Protein AF-A0A8A3PPZ3-F1 (afdb_monomer)

Solvent-accessible surface area (backbone atoms only — not comparable to full-atom values): 21846 Å² total; per-residue (Å²): 132,84,77,82,84,83,60,75,74,58,57,59,60,55,52,74,75,40,90,47,69,64,50,44,48,53,62,46,43,77,77,31,63,59,46,78,49,78,49,79,43,80,44,81,47,93,77,85,54,81,70,46,56,38,30,32,35,35,40,30,37,42,78,50,96,49,95,82,34,56,46,79,61,49,65,36,63,64,36,92,42,63,66,58,16,43,53,52,32,46,51,54,33,52,52,47,54,55,51,56,60,60,47,63,78,58,80,68,86,82,84,84,81,84,83,89,75,84,81,70,86,76,78,72,76,77,71,73,74,76,95,50,54,50,54,47,28,23,41,37,12,39,31,61,37,51,37,85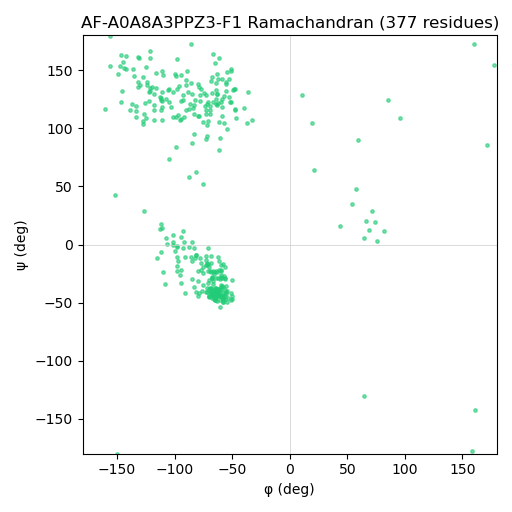,48,66,44,65,37,88,90,74,72,48,73,41,60,56,34,32,61,33,28,39,8,38,17,38,37,42,34,49,84,62,22,40,60,49,26,41,75,34,83,81,47,65,56,51,43,50,64,40,27,36,36,23,51,80,43,73,80,66,74,63,88,50,71,92,71,55,70,70,85,34,60,60,83,75,63,70,73,43,76,39,49,68,91,50,47,35,61,53,47,39,54,48,52,66,56,49,49,77,67,22,55,72,40,37,31,20,64,58,40,68,58,48,50,52,24,31,55,73,59,72,38,58,61,59,59,88,39,57,88,74,42,46,36,49,30,61,74,61,47,42,91,89,69,75,54,73,56,55,71,68,60,53,49,34,73,79,39,71,90,53,86,72,40,71,96,19,24,28,35,46,2,39,54,44,41,34,58,45,36,64,45,45,72,83,35,48,36,75,35,97,84,69,70,32,29,36,78,36,76,82,73,47,73,68,72,83,60,49,76,64,56,52,48,51,53,54,51,51,53,51,52,54,54,50,54,61,57,62,74,74,114

Structure (mmCIF, N/CA/C/O backbone):
data_AF-A0A8A3PPZ3-F1
#
_entry.id   AF-A0A8A3PPZ3-F1
#
loop_
_atom_site.group_PDB
_atom_site.id
_atom_site.type_symbol
_atom_site.label_atom_id
_atom_site.label_alt_id
_atom_site.label_comp_id
_atom_site.label_asym_id
_atom_site.label_entity_id
_atom_site.label_seq_id
_atom_site.pdbx_PDB_ins_code
_atom_site.Cartn_x
_atom_site.Cartn_y
_atom_site.Cartn_z
_atom_site.occupancy
_atom_site.B_iso_or_equiv
_atom_site.auth_seq_id
_atom_site.auth_comp_id
_atom_site.auth_asym_id
_atom_site.auth_atom_id
_atom_site.pdbx_PDB_model_num
ATOM 1 N N . MET A 1 1 ? 51.391 32.358 19.634 1.00 36.38 1 MET A N 1
ATOM 2 C CA . MET A 1 1 ? 51.333 30.917 19.959 1.00 36.38 1 MET A CA 1
ATOM 3 C C . MET A 1 1 ? 50.470 30.239 18.911 1.00 36.38 1 MET A C 1
ATOM 5 O O . MET A 1 1 ? 49.284 30.534 18.834 1.00 36.38 1 MET A O 1
ATOM 9 N N . SER A 1 2 ? 51.077 29.433 18.045 1.00 31.77 2 SER A N 1
ATOM 10 C CA . SER A 1 2 ? 50.382 28.631 17.035 1.00 31.77 2 SER A CA 1
ATOM 11 C C . SER A 1 2 ? 49.498 27.598 17.729 1.00 31.77 2 SER A C 1
ATOM 13 O O . SER A 1 2 ? 49.994 26.800 18.525 1.00 31.77 2 SER A O 1
ATOM 15 N N . ARG A 1 3 ? 48.187 27.637 17.466 1.00 29.31 3 ARG A N 1
ATOM 16 C CA . ARG A 1 3 ? 47.266 26.591 17.925 1.00 29.31 3 ARG A CA 1
ATOM 17 C C . ARG A 1 3 ? 47.664 25.278 17.235 1.00 29.31 3 ARG A C 1
ATOM 19 O O . ARG A 1 3 ? 47.917 25.315 16.030 1.00 29.31 3 ARG A O 1
ATOM 26 N N . PRO A 1 4 ? 47.778 24.155 17.960 1.00 33.66 4 PRO A N 1
ATOM 27 C CA . PRO A 1 4 ? 48.157 22.893 17.344 1.00 33.66 4 PRO A CA 1
ATOM 28 C C . PRO A 1 4 ? 47.082 22.481 16.331 1.00 33.66 4 PRO A C 1
ATOM 30 O O . PRO A 1 4 ? 45.892 22.479 16.645 1.00 33.66 4 PRO A O 1
ATOM 33 N N . ILE A 1 5 ? 47.514 22.155 15.113 1.00 35.62 5 ILE A N 1
ATOM 34 C CA . ILE A 1 5 ? 46.681 21.487 14.111 1.00 35.62 5 ILE A CA 1
ATOM 35 C C . ILE A 1 5 ? 46.539 20.041 14.585 1.00 35.62 5 ILE A C 1
ATOM 37 O O . ILE A 1 5 ? 47.535 19.329 14.725 1.00 35.62 5 ILE A O 1
ATOM 41 N N . PHE A 1 6 ? 45.315 19.634 14.912 1.00 47.00 6 PHE A N 1
ATOM 42 C CA . PHE A 1 6 ? 45.048 18.301 15.438 1.00 47.00 6 PHE A CA 1
ATOM 43 C C . PHE A 1 6 ? 45.065 17.249 14.333 1.00 47.00 6 PHE A C 1
ATOM 45 O O . PHE A 1 6 ? 44.423 17.406 13.299 1.00 47.00 6 PHE A O 1
ATOM 52 N N . THR A 1 7 ? 45.755 16.140 14.598 1.00 45.06 7 THR A N 1
ATOM 53 C CA . THR A 1 7 ? 45.631 14.893 13.842 1.00 45.06 7 THR A CA 1
ATOM 54 C C . THR A 1 7 ? 44.727 13.918 14.595 1.00 45.06 7 THR A C 1
ATOM 56 O O . THR A 1 7 ? 44.681 13.879 15.829 1.00 45.06 7 THR A O 1
ATOM 59 N N . PHE A 1 8 ? 43.986 13.116 13.834 1.00 49.03 8 PHE A N 1
ATOM 60 C CA . PHE A 1 8 ? 42.872 12.294 14.305 1.00 49.03 8 PHE A CA 1
ATOM 61 C C . PHE A 1 8 ? 43.239 11.250 15.386 1.00 49.03 8 PHE A C 1
ATOM 63 O O . PHE A 1 8 ? 42.417 10.871 16.225 1.00 49.03 8 PHE A O 1
ATOM 70 N N . ALA A 1 9 ? 44.514 10.858 15.452 1.00 47.16 9 ALA A N 1
ATOM 71 C CA . ALA A 1 9 ? 45.044 9.951 16.470 1.00 47.16 9 ALA A CA 1
ATOM 72 C C . ALA A 1 9 ? 44.876 10.475 17.915 1.00 47.16 9 ALA A C 1
ATOM 74 O O . ALA A 1 9 ? 44.738 9.680 18.848 1.00 47.16 9 ALA A O 1
ATOM 75 N N . GLY A 1 10 ? 44.842 11.799 18.115 1.00 49.38 10 GLY A N 1
ATOM 76 C CA . GLY A 1 10 ? 44.694 12.408 19.442 1.00 49.38 10 GLY A CA 1
ATOM 77 C C . GLY A 1 10 ? 43.294 12.251 20.047 1.00 49.38 10 GLY A C 1
ATOM 78 O O . GLY A 1 10 ? 43.164 11.996 21.244 1.00 49.38 10 GLY A O 1
ATOM 79 N N . LEU A 1 11 ? 42.246 12.336 19.220 1.00 52.03 11 LEU A N 1
ATOM 80 C CA . LEU A 1 11 ? 40.847 12.302 19.668 1.00 52.03 11 LEU A CA 1
ATOM 81 C C . LEU A 1 11 ? 40.425 10.889 20.107 1.00 52.03 11 LEU A C 1
ATOM 83 O O . LEU A 1 11 ? 39.784 10.704 21.141 1.00 52.03 11 LEU A O 1
ATOM 87 N N . SER A 1 12 ? 40.864 9.877 19.352 1.00 50.75 12 SER A N 1
ATOM 88 C CA . SER A 1 12 ? 40.599 8.464 19.647 1.00 50.75 12 SER A CA 1
ATOM 89 C C . SER A 1 12 ? 41.204 8.026 20.988 1.00 50.75 12 SER A C 1
ATOM 91 O O . SER A 1 12 ? 40.567 7.301 21.754 1.00 50.75 12 SER A O 1
ATOM 93 N N . ASN A 1 13 ? 42.405 8.509 21.325 1.00 54.03 13 ASN A N 1
ATOM 94 C CA . ASN A 1 13 ? 43.019 8.246 22.630 1.00 54.03 13 ASN A CA 1
ATOM 95 C C . ASN A 1 13 ? 42.316 8.977 23.783 1.00 54.03 13 ASN A C 1
ATOM 97 O O . ASN A 1 13 ? 42.277 8.444 24.889 1.00 54.03 13 ASN A O 1
ATOM 101 N N . CYS A 1 14 ? 41.722 10.147 23.531 1.00 54.47 14 CYS A N 1
ATOM 102 C CA . CYS A 1 14 ? 40.946 10.878 24.532 1.00 54.47 14 CYS A CA 1
ATOM 103 C C . CYS A 1 14 ? 39.670 10.102 24.919 1.00 54.47 14 CYS A C 1
ATOM 105 O O . CYS A 1 14 ? 39.407 9.874 26.098 1.00 54.47 14 CYS A O 1
ATOM 107 N N . PHE A 1 15 ? 38.938 9.569 23.932 1.00 56.09 15 PHE A N 1
ATOM 108 C CA . PHE A 1 15 ? 37.686 8.833 24.167 1.00 56.09 15 PHE A CA 1
ATOM 109 C C . PHE A 1 15 ? 37.844 7.461 24.820 1.00 56.09 15 PHE A C 1
ATOM 111 O O . PHE A 1 15 ? 36.895 6.988 25.447 1.00 56.09 15 PHE A O 1
ATOM 118 N N . LYS A 1 16 ? 39.017 6.827 24.707 1.00 58.25 16 LYS A N 1
ATOM 119 C CA . LYS A 1 16 ? 39.303 5.541 25.368 1.00 58.25 16 LYS A CA 1
ATOM 120 C C . LYS A 1 16 ? 39.292 5.637 26.896 1.00 58.25 16 LYS A C 1
ATOM 122 O O . LYS A 1 16 ? 39.061 4.627 27.552 1.00 58.25 16 LYS A O 1
ATOM 127 N N . ASN A 1 17 ? 39.507 6.832 27.449 1.00 54.62 17 ASN A N 1
ATOM 128 C CA . ASN A 1 17 ? 39.596 7.054 28.894 1.00 54.62 17 ASN A CA 1
ATOM 129 C C . ASN A 1 17 ? 38.298 7.603 29.518 1.00 54.62 17 ASN A C 1
ATOM 131 O O . ASN A 1 17 ? 38.209 7.714 30.739 1.00 54.62 17 ASN A O 1
ATOM 135 N N . CYS A 1 18 ? 37.284 7.923 28.708 1.00 63.56 18 CYS A N 1
ATOM 136 C CA . CYS A 1 18 ? 36.006 8.472 29.165 1.00 63.56 18 CYS A CA 1
ATOM 137 C C . CYS A 1 18 ? 35.006 7.355 29.503 1.00 63.56 18 CYS A C 1
ATOM 139 O O . CYS A 1 18 ? 34.780 6.455 28.687 1.00 63.56 18 CYS A O 1
ATOM 141 N N . LYS A 1 19 ? 34.363 7.425 30.675 1.00 56.97 19 LYS A N 1
ATOM 142 C CA . LYS A 1 19 ? 33.460 6.370 31.171 1.00 56.97 19 LYS A CA 1
ATOM 143 C C . LYS A 1 19 ? 31.994 6.641 30.841 1.00 56.97 19 LYS A C 1
ATOM 145 O O . LYS A 1 19 ? 31.231 5.691 30.692 1.00 56.97 19 LYS A O 1
ATOM 150 N N . THR A 1 20 ? 31.609 7.905 30.678 1.00 53.09 20 THR A N 1
ATOM 151 C CA . THR A 1 20 ? 30.236 8.316 30.346 1.00 53.09 20 THR A CA 1
ATOM 152 C C . THR A 1 20 ? 30.168 9.114 29.038 1.00 53.09 20 THR A C 1
ATOM 154 O O . THR A 1 20 ? 31.186 9.540 28.490 1.00 53.09 20 THR A O 1
ATOM 157 N N . ALA A 1 21 ? 28.959 9.306 28.499 1.00 51.34 21 ALA A N 1
ATOM 158 C CA . ALA A 1 21 ? 28.742 10.176 27.339 1.00 51.34 21 ALA A CA 1
ATOM 159 C C . ALA A 1 21 ? 29.020 11.655 27.669 1.00 51.34 21 ALA A C 1
ATOM 161 O O . ALA A 1 21 ? 29.519 12.378 26.812 1.00 51.34 21 ALA A O 1
ATOM 162 N N . SER A 1 22 ? 28.777 12.074 28.915 1.00 52.28 22 SER A N 1
ATOM 163 C CA . SER A 1 22 ? 29.073 13.428 29.393 1.00 52.28 22 SER A CA 1
ATOM 164 C C . SER A 1 22 ? 30.584 13.684 29.468 1.00 52.28 22 SER A C 1
ATOM 166 O O . SER A 1 22 ? 31.048 14.709 28.976 1.00 52.28 22 SER A O 1
ATOM 168 N N . ASP A 1 23 ? 31.373 12.707 29.940 1.00 58.41 23 ASP A N 1
ATOM 169 C CA . ASP A 1 23 ? 32.846 12.792 29.973 1.00 58.41 23 ASP A CA 1
ATOM 170 C C . ASP A 1 23 ? 33.434 12.989 28.566 1.00 58.41 23 ASP A C 1
ATOM 172 O O . ASP A 1 23 ? 34.422 13.695 28.374 1.00 58.41 23 ASP A O 1
ATOM 176 N N . LYS A 1 24 ? 32.826 12.345 27.561 1.00 60.25 24 LYS A N 1
ATOM 177 C CA . LYS A 1 24 ? 33.245 12.450 26.156 1.00 60.25 24 LYS A CA 1
ATOM 178 C C . LYS A 1 24 ? 32.925 13.824 25.576 1.00 60.25 24 LYS A C 1
ATOM 180 O O . LYS A 1 24 ? 33.683 14.314 24.749 1.00 60.25 24 LYS A O 1
ATOM 185 N N . VAL A 1 25 ? 31.837 14.453 26.014 1.00 55.41 25 VAL A N 1
ATOM 186 C CA . VAL A 1 25 ? 31.418 15.791 25.571 1.00 55.41 25 VAL A CA 1
ATOM 187 C C . VAL A 1 25 ? 32.263 16.873 26.228 1.00 55.41 25 VAL A C 1
ATOM 189 O O . VAL A 1 25 ? 32.687 17.793 25.537 1.00 55.41 25 VAL A O 1
ATOM 192 N N . GLU A 1 26 ? 32.599 16.737 27.511 1.00 58.47 26 GLU A N 1
ATOM 193 C CA . GLU A 1 26 ? 33.572 17.616 28.174 1.00 58.47 26 GLU A CA 1
ATOM 194 C C . GLU A 1 26 ? 34.969 17.478 27.555 1.00 58.47 26 GLU A C 1
ATOM 196 O O . GLU A 1 26 ? 35.639 18.480 27.302 1.00 58.47 26 GLU A O 1
ATOM 201 N N . ALA A 1 27 ? 35.375 16.254 27.200 1.00 58.31 27 ALA A N 1
ATOM 202 C CA . ALA A 1 27 ? 36.603 16.004 26.452 1.00 58.31 27 ALA A CA 1
ATOM 203 C C . ALA A 1 27 ? 36.570 16.561 25.017 1.00 58.31 27 ALA A C 1
ATOM 205 O O . ALA A 1 27 ? 37.626 16.821 24.465 1.00 58.31 27 ALA A O 1
ATOM 206 N N . ILE A 1 28 ? 35.402 16.784 24.405 1.00 55.38 28 ILE A N 1
ATOM 207 C CA . ILE A 1 28 ? 35.270 17.506 23.122 1.00 55.38 28 ILE A CA 1
ATOM 208 C C . ILE A 1 28 ? 35.292 19.027 23.360 1.00 55.38 28 ILE A C 1
ATOM 210 O O . ILE A 1 28 ? 35.954 19.764 22.625 1.00 55.38 28 ILE A O 1
ATOM 214 N N . ALA A 1 29 ? 34.626 19.500 24.417 1.00 52.38 29 ALA A N 1
ATOM 215 C CA . ALA A 1 29 ? 34.530 20.911 24.796 1.00 52.38 29 ALA A CA 1
ATOM 216 C C . ALA A 1 29 ? 35.866 21.516 25.276 1.00 52.38 29 ALA A C 1
ATOM 218 O O . ALA A 1 29 ? 36.069 22.724 25.175 1.00 52.38 29 ALA A O 1
ATOM 219 N N . LEU A 1 30 ? 36.804 20.693 25.755 1.00 49.31 30 LEU A N 1
ATOM 220 C CA . LEU A 1 30 ? 38.171 21.107 26.099 1.00 49.31 30 LEU A CA 1
ATOM 221 C C . LEU A 1 30 ? 39.047 21.434 24.871 1.00 49.31 30 LEU A C 1
ATOM 223 O O . LEU A 1 30 ? 40.072 22.097 25.022 1.00 49.31 30 LEU A O 1
ATOM 227 N N . TYR A 1 31 ? 38.653 21.007 23.664 1.00 51.69 31 TYR A N 1
ATOM 228 C CA . TYR A 1 31 ? 39.455 21.146 22.436 1.00 51.69 31 TYR A CA 1
ATOM 229 C C . TYR A 1 31 ? 38.888 22.155 21.428 1.00 51.69 31 TYR A C 1
ATOM 231 O O . TYR A 1 31 ? 39.643 22.718 20.635 1.00 51.69 31 TYR A O 1
ATOM 239 N N . GLY A 1 32 ? 37.585 22.432 21.482 1.00 51.03 32 GLY A N 1
ATOM 240 C CA . GLY A 1 32 ? 36.922 23.480 20.710 1.00 51.03 32 GLY A CA 1
ATOM 241 C C . GLY A 1 32 ? 35.839 24.144 21.550 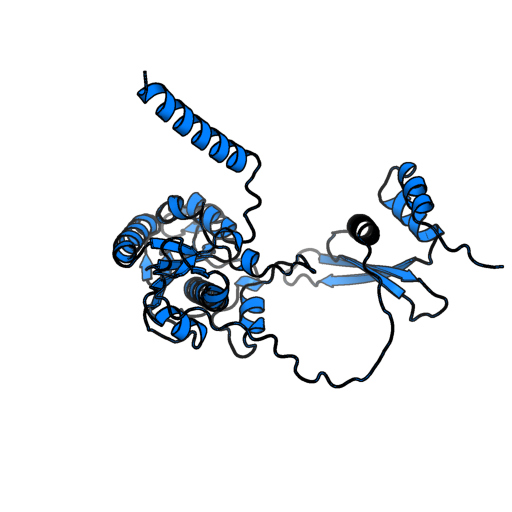1.00 51.03 32 GLY A C 1
ATOM 242 O O . GLY A 1 32 ? 35.273 23.523 22.446 1.00 51.03 32 GLY A O 1
ATOM 243 N N . LYS A 1 33 ? 35.556 25.425 21.296 1.00 49.88 33 LYS A N 1
ATOM 244 C CA . LYS A 1 33 ? 34.569 26.177 22.079 1.00 49.88 33 LYS A CA 1
ATOM 245 C C . LYS A 1 33 ? 33.167 25.688 21.692 1.00 49.88 33 LYS A C 1
ATOM 247 O O . LYS A 1 33 ? 32.582 26.161 20.722 1.00 49.88 33 LYS A O 1
ATOM 252 N N . LEU A 1 34 ? 32.671 24.679 22.403 1.00 52.75 34 LEU A N 1
ATOM 253 C CA . LEU A 1 34 ? 31.342 24.118 22.182 1.00 52.75 34 LEU A CA 1
ATOM 254 C C . LEU A 1 34 ? 30.296 25.136 22.649 1.00 52.75 34 LEU A C 1
ATOM 256 O O . LEU A 1 34 ? 30.312 25.560 23.807 1.00 52.75 34 LEU A O 1
ATOM 260 N N . ARG A 1 35 ? 29.389 25.541 21.759 1.00 56.38 35 ARG A N 1
ATOM 261 C CA . ARG A 1 35 ? 28.247 26.388 22.118 1.00 56.38 35 ARG A CA 1
ATOM 262 C C . ARG A 1 35 ? 27.001 25.522 22.242 1.00 56.38 35 ARG A C 1
ATOM 264 O O . ARG A 1 35 ? 26.705 24.722 21.356 1.00 56.38 35 ARG A O 1
ATOM 271 N N . LYS A 1 36 ? 26.283 25.701 23.350 1.00 55.69 36 LYS A N 1
ATOM 272 C CA . LYS A 1 36 ? 25.001 25.056 23.640 1.00 55.69 36 LYS A CA 1
ATOM 273 C C . LYS A 1 36 ? 23.900 26.105 23.515 1.00 55.69 36 LYS A C 1
ATOM 275 O O . LYS A 1 36 ? 23.980 27.142 24.171 1.00 55.69 36 LYS A O 1
ATOM 280 N N . SER A 1 37 ? 22.895 25.831 22.692 1.00 62.03 37 SER A N 1
ATOM 281 C CA . SER A 1 37 ? 21.637 26.583 22.682 1.00 62.03 37 SER A CA 1
ATOM 282 C C . SER A 1 37 ? 20.557 25.731 23.341 1.00 62.03 37 SER A C 1
ATOM 284 O O . SER A 1 37 ? 20.476 24.532 23.059 1.00 62.03 37 SER A O 1
ATOM 286 N N . VAL A 1 38 ? 19.769 26.325 24.240 1.00 58.47 38 VAL A N 1
ATOM 287 C CA . VAL A 1 38 ? 18.639 25.655 24.899 1.00 58.47 38 VAL A CA 1
ATOM 288 C C . VAL A 1 38 ? 17.390 26.487 24.694 1.00 58.47 38 VAL A C 1
ATOM 290 O O . VAL A 1 38 ? 17.345 27.645 25.106 1.00 58.47 38 VAL A O 1
ATOM 293 N N . GLU A 1 39 ? 16.372 25.883 24.094 1.00 64.88 39 GLU A N 1
ATOM 294 C CA . GLU A 1 39 ? 15.038 26.467 24.005 1.00 64.88 39 GLU A CA 1
ATOM 295 C C . GLU A 1 39 ? 14.086 25.651 24.881 1.00 64.88 39 GLU A C 1
ATOM 297 O O . GLU A 1 39 ? 13.961 24.433 24.722 1.00 64.88 39 GLU A O 1
ATOM 302 N N . HIS A 1 40 ? 13.429 26.321 25.829 1.00 51.06 40 HIS A N 1
ATOM 303 C CA . HIS A 1 40 ? 12.398 25.723 26.672 1.00 51.06 40 HIS A CA 1
ATOM 304 C C . HIS A 1 40 ? 11.032 26.202 26.207 1.00 51.06 40 HIS A C 1
ATOM 306 O O . HIS A 1 40 ? 10.765 27.403 26.159 1.00 51.06 40 HIS A O 1
ATOM 312 N N . LYS A 1 41 ? 10.162 25.252 25.868 1.00 62.88 41 LYS A N 1
ATOM 313 C CA . LYS A 1 41 ? 8.801 25.532 25.428 1.00 62.88 41 LYS A CA 1
ATOM 314 C C . LYS A 1 41 ? 7.821 24.911 26.411 1.00 62.88 41 LYS A C 1
ATOM 316 O O . LYS A 1 41 ? 7.820 23.698 26.620 1.00 62.88 41 LYS A O 1
ATOM 321 N N . ILE A 1 42 ? 6.997 25.761 27.018 1.00 52.75 42 ILE A N 1
ATOM 322 C CA . ILE A 1 42 ? 5.827 25.333 27.785 1.00 52.75 42 ILE A CA 1
ATOM 323 C C . ILE A 1 42 ? 4.710 25.133 26.771 1.00 52.75 42 ILE A C 1
ATOM 325 O O . ILE A 1 42 ? 4.342 26.070 26.061 1.00 52.75 42 ILE A O 1
ATOM 329 N N . ILE A 1 43 ? 4.219 23.904 26.659 1.00 58.09 43 ILE A N 1
ATOM 330 C CA . ILE A 1 43 ? 3.097 23.570 25.789 1.00 58.09 43 ILE A CA 1
ATOM 331 C C . ILE A 1 43 ? 1.848 23.612 26.672 1.00 58.09 43 ILE A C 1
ATOM 333 O O . ILE A 1 43 ? 1.691 22.713 27.501 1.00 58.09 43 ILE A O 1
ATOM 337 N N . PRO A 1 44 ? 0.977 24.634 26.530 1.00 41.47 44 PRO A N 1
ATOM 338 C CA . PRO A 1 44 ? -0.195 24.763 27.383 1.00 41.47 44 PRO A CA 1
ATOM 339 C C . PRO A 1 44 ? -1.075 23.530 27.223 1.00 41.47 44 PRO A C 1
ATOM 341 O O . PRO A 1 44 ? -1.505 23.198 26.110 1.00 41.47 44 PRO A O 1
ATOM 344 N N . ALA A 1 45 ? -1.342 22.845 28.329 1.00 50.84 45 ALA A N 1
ATOM 345 C CA . ALA A 1 45 ? -2.252 21.719 28.322 1.00 50.84 45 ALA A CA 1
ATOM 346 C C . ALA A 1 45 ? -3.674 22.234 28.078 1.00 50.84 45 ALA A C 1
ATOM 348 O O . ALA A 1 45 ? -4.245 22.971 28.880 1.00 50.84 45 ALA A O 1
ATOM 349 N N . TYR A 1 46 ? -4.277 21.851 26.953 1.00 46.00 46 TYR A N 1
ATOM 350 C CA . TYR A 1 46 ? -5.579 22.399 26.566 1.00 46.00 46 TYR A CA 1
ATOM 351 C C . TYR A 1 46 ? -6.759 21.916 27.430 1.00 46.00 46 TYR A C 1
ATOM 353 O O . TYR A 1 46 ? -7.869 22.390 27.210 1.00 46.00 46 TYR A O 1
ATOM 361 N N . TRP A 1 47 ? -6.556 21.015 28.405 1.00 39.12 47 TRP A N 1
ATOM 362 C CA . TRP A 1 47 ? -7.646 20.412 29.192 1.00 39.12 47 TRP A CA 1
ATOM 363 C C . TRP A 1 47 ? -7.266 19.981 30.626 1.00 39.12 47 TRP A C 1
ATOM 365 O O . TRP A 1 47 ? -7.706 18.932 31.083 1.00 39.12 47 TRP A O 1
ATOM 375 N N . GLY A 1 48 ? -6.501 20.796 31.361 1.00 42.09 48 GLY A N 1
ATOM 376 C CA . GLY A 1 48 ? -6.371 20.645 32.824 1.00 42.09 48 GLY A CA 1
ATOM 377 C C . GLY A 1 48 ? -5.512 19.476 33.327 1.00 42.09 48 GLY A C 1
ATOM 378 O O . GLY A 1 48 ? -5.645 19.096 34.486 1.00 42.09 48 GLY A O 1
ATOM 379 N N . GLU A 1 49 ? -4.640 18.925 32.485 1.00 46.59 49 GLU A N 1
ATOM 380 C CA . GLU A 1 49 ? -3.505 18.099 32.922 1.00 46.59 49 GLU A CA 1
ATOM 381 C C . GLU A 1 49 ? -2.235 18.961 32.974 1.00 46.59 49 GLU A C 1
ATOM 383 O O . GLU A 1 49 ? -2.208 20.033 32.374 1.00 46.59 49 GLU A O 1
ATOM 388 N N . ASP A 1 50 ? -1.215 18.525 33.717 1.00 46.03 50 ASP A N 1
ATOM 389 C CA . ASP A 1 50 ? 0.015 19.291 33.959 1.00 46.03 50 ASP A CA 1
ATOM 390 C C . ASP A 1 50 ? 0.683 19.779 32.656 1.00 46.03 50 ASP A C 1
ATOM 392 O O . ASP A 1 50 ? 0.714 19.069 31.644 1.00 46.03 50 ASP A O 1
ATOM 396 N N . ASP A 1 51 ? 1.236 20.999 32.686 1.00 49.19 51 ASP A N 1
ATOM 397 C CA . ASP A 1 51 ? 1.944 21.607 31.556 1.00 49.19 51 ASP A CA 1
ATOM 398 C C . ASP A 1 51 ? 3.047 20.673 31.028 1.00 49.19 51 ASP A C 1
ATOM 400 O O . ASP A 1 51 ? 3.928 20.223 31.765 1.00 49.19 51 ASP A O 1
ATOM 404 N N . GLN A 1 52 ? 3.035 20.392 29.720 1.00 54.19 52 GLN A N 1
ATOM 405 C CA . GLN A 1 52 ? 4.097 19.600 29.104 1.00 54.19 52 GLN A CA 1
ATOM 406 C C . GLN A 1 52 ? 5.288 20.500 28.778 1.00 54.19 52 GLN A C 1
ATOM 408 O O . GLN A 1 52 ? 5.193 21.451 27.997 1.00 54.19 52 GLN A O 1
ATOM 413 N N . HIS A 1 53 ? 6.433 20.179 29.375 1.00 57.97 53 HIS A N 1
ATOM 414 C CA . HIS A 1 53 ? 7.692 20.866 29.123 1.00 57.97 53 HIS A CA 1
ATOM 415 C C . HIS A 1 53 ? 8.467 20.157 28.013 1.00 57.97 53 HIS A C 1
ATOM 417 O O . HIS A 1 53 ? 8.777 18.972 28.124 1.00 57.97 53 HIS A O 1
ATOM 423 N N . GLN A 1 54 ? 8.815 20.895 26.960 1.00 57.50 54 GLN A N 1
ATOM 424 C CA . GLN A 1 54 ? 9.709 20.423 25.910 1.00 57.50 54 GLN A CA 1
ATOM 425 C C . GLN A 1 54 ? 11.013 21.220 25.956 1.00 57.50 54 GLN A C 1
ATOM 427 O O . GLN A 1 54 ? 11.000 22.453 25.924 1.00 57.50 54 GLN A O 1
ATOM 432 N N . PHE A 1 55 ? 12.136 20.509 26.023 1.00 56.00 55 PHE A N 1
ATOM 433 C CA . PHE A 1 55 ? 13.471 21.087 25.917 1.00 56.00 55 PHE A CA 1
ATOM 434 C C . PHE A 1 55 ? 14.046 20.751 24.548 1.00 56.00 55 PHE A C 1
ATOM 436 O O . PHE A 1 55 ? 14.003 19.596 24.127 1.00 56.00 55 PHE A O 1
ATOM 443 N N . THR A 1 56 ? 14.602 21.751 23.876 1.00 57.72 56 THR A N 1
ATOM 444 C CA . THR A 1 56 ? 15.416 21.567 22.676 1.00 57.72 56 THR A CA 1
ATOM 445 C C . THR A 1 56 ? 16.844 21.946 23.012 1.00 57.72 56 THR A C 1
ATOM 447 O O . THR A 1 56 ? 17.088 23.044 23.508 1.00 57.72 56 THR A O 1
ATOM 450 N N . VAL A 1 57 ? 17.782 21.039 22.753 1.00 59.38 57 VAL A N 1
ATOM 451 C CA . VAL A 1 57 ? 19.214 21.292 22.923 1.00 59.38 57 VAL A CA 1
ATOM 452 C C . VAL A 1 57 ? 19.891 21.167 21.572 1.00 59.38 57 VAL A C 1
ATOM 454 O O . VAL A 1 57 ? 19.715 20.163 20.885 1.00 59.38 57 VAL A O 1
ATOM 457 N N . GLU A 1 58 ? 20.680 22.175 21.216 1.00 59.75 58 GLU A N 1
ATOM 458 C CA . GLU A 1 58 ? 21.487 22.202 19.999 1.00 59.75 58 GLU A CA 1
ATOM 459 C C . GLU A 1 58 ? 22.957 22.445 20.334 1.00 59.75 58 GLU A C 1
ATOM 461 O O . GLU A 1 58 ? 23.286 23.257 21.207 1.00 59.75 58 GLU A O 1
ATOM 466 N N . LEU A 1 59 ? 23.841 21.733 19.634 1.00 59.44 59 LEU A N 1
ATOM 467 C CA . LEU A 1 59 ? 25.279 21.748 19.864 1.00 59.44 59 LEU A CA 1
ATOM 468 C C . LEU A 1 59 ? 26.029 22.193 18.610 1.00 59.44 59 LEU A C 1
ATOM 470 O O . LEU A 1 59 ? 25.826 21.688 17.501 1.00 59.44 59 LEU A O 1
ATOM 474 N N . PHE A 1 60 ? 26.944 23.127 18.830 1.00 61.59 60 PHE A N 1
ATOM 475 C CA . PHE A 1 60 ? 27.708 23.809 17.801 1.00 61.59 60 PHE A CA 1
ATOM 476 C C . PHE A 1 60 ? 29.194 23.799 18.160 1.00 61.59 60 PHE A C 1
ATOM 478 O O . PHE A 1 60 ? 29.547 24.017 19.321 1.00 61.59 60 PHE A O 1
ATOM 485 N N . LEU A 1 61 ? 30.067 23.587 17.177 1.00 59.78 61 LEU A N 1
ATOM 486 C CA . LEU A 1 61 ? 31.518 23.610 17.352 1.00 59.78 61 LEU A CA 1
ATOM 487 C C . LEU A 1 61 ? 32.124 24.822 16.648 1.00 59.78 61 LEU A C 1
ATOM 489 O O . LEU A 1 61 ? 32.048 24.922 15.426 1.00 59.78 61 LEU A O 1
ATOM 493 N N . ASP A 1 62 ? 32.764 25.709 17.410 1.00 60.84 62 ASP A N 1
ATOM 494 C CA . ASP A 1 62 ? 33.555 26.806 16.846 1.00 60.84 62 ASP A CA 1
ATOM 495 C C . ASP A 1 62 ? 34.834 26.226 16.207 1.00 60.84 62 ASP A C 1
ATOM 497 O O . ASP A 1 62 ? 35.760 25.811 16.910 1.00 60.84 62 ASP A O 1
ATOM 501 N N . VAL A 1 63 ? 34.886 26.183 14.873 1.00 59.38 63 VAL A N 1
ATOM 502 C CA . VAL A 1 63 ? 36.008 25.631 14.087 1.00 59.38 63 VAL A CA 1
ATOM 503 C C . VAL A 1 63 ? 36.981 26.704 13.585 1.00 59.38 63 VAL A C 1
ATOM 505 O O . VAL A 1 63 ? 38.017 26.378 13.009 1.00 59.38 63 VAL A O 1
ATOM 508 N N . GLY A 1 64 ? 36.705 27.983 13.849 1.00 54.12 64 GLY A N 1
ATOM 509 C CA . GLY A 1 64 ? 37.549 29.101 13.430 1.00 54.12 64 GLY A CA 1
ATOM 510 C C . GLY A 1 64 ? 37.499 30.310 14.371 1.00 54.12 64 GLY A C 1
ATOM 511 O O . GLY A 1 64 ? 36.861 30.272 15.425 1.00 54.12 64 GLY A O 1
ATOM 512 N N . PRO A 1 65 ? 38.248 31.383 14.056 1.00 45.81 65 PRO A N 1
ATOM 513 C CA . PRO A 1 65 ? 38.289 32.595 14.868 1.00 45.81 65 PRO A CA 1
ATOM 514 C C . PRO A 1 65 ? 37.055 33.496 14.678 1.00 45.81 65 PRO A C 1
ATOM 516 O O . PRO A 1 65 ? 36.848 34.387 15.503 1.00 45.81 65 PRO A O 1
ATOM 519 N N . SER A 1 66 ? 36.257 33.294 13.620 1.00 53.72 66 SER A N 1
ATOM 520 C CA . SER A 1 66 ? 35.035 34.060 13.356 1.00 53.72 66 SER A CA 1
ATOM 521 C C . SER A 1 66 ? 33.815 33.426 14.022 1.00 53.72 66 SER A C 1
ATOM 523 O O . SER A 1 66 ? 33.699 32.211 14.134 1.00 53.72 66 SER A O 1
ATOM 525 N N . TRP A 1 67 ? 32.840 34.252 14.405 1.00 53.84 67 TRP A N 1
ATOM 526 C CA . TRP A 1 67 ? 31.543 33.786 14.908 1.00 53.84 67 TRP A CA 1
ATOM 527 C C . TRP A 1 67 ? 30.676 33.111 13.833 1.00 53.84 67 TRP A C 1
ATOM 529 O O . TRP A 1 67 ? 29.650 32.536 14.183 1.00 53.84 67 TRP A O 1
ATOM 539 N N . MET A 1 68 ? 31.075 33.188 12.558 1.00 45.34 68 MET A N 1
ATOM 540 C CA . MET A 1 68 ? 30.467 32.436 11.455 1.00 45.34 68 MET A CA 1
ATOM 541 C C . MET A 1 68 ? 31.133 31.075 11.207 1.00 45.34 68 MET A C 1
ATOM 543 O O . MET A 1 68 ? 30.573 30.257 10.483 1.00 45.34 68 MET A O 1
ATOM 547 N N . ASP A 1 69 ? 32.285 30.797 11.824 1.00 53.38 69 ASP A N 1
ATOM 548 C CA . ASP A 1 69 ? 33.004 29.529 11.655 1.00 53.38 69 ASP A CA 1
ATOM 549 C C . ASP A 1 69 ? 32.478 28.497 12.657 1.00 53.38 69 ASP A C 1
ATOM 551 O O . ASP A 1 69 ? 33.203 28.004 13.524 1.00 53.38 69 ASP A O 1
ATOM 555 N N . VAL A 1 70 ? 31.177 28.226 12.583 1.00 55.78 70 VAL A N 1
ATOM 556 C CA . VAL A 1 70 ? 30.470 27.370 13.531 1.00 55.78 70 VAL A CA 1
ATOM 557 C C . VAL A 1 70 ? 29.900 26.174 12.790 1.00 55.78 70 VAL A C 1
ATOM 559 O O . VAL A 1 70 ? 29.024 26.308 11.938 1.00 55.78 70 VAL A O 1
ATOM 562 N N . LEU A 1 71 ? 30.388 24.984 13.127 1.00 56.44 71 LEU A N 1
ATOM 563 C CA . LEU A 1 71 ? 29.872 23.736 12.591 1.00 56.44 71 LEU A CA 1
ATOM 564 C C . LEU A 1 71 ? 28.706 23.262 13.462 1.00 56.44 71 LEU A C 1
ATOM 566 O O . LEU A 1 71 ? 28.884 22.961 14.644 1.00 56.44 71 LEU A O 1
ATOM 570 N N . TYR A 1 72 ? 27.508 23.182 12.884 1.00 60.34 72 TYR A N 1
ATOM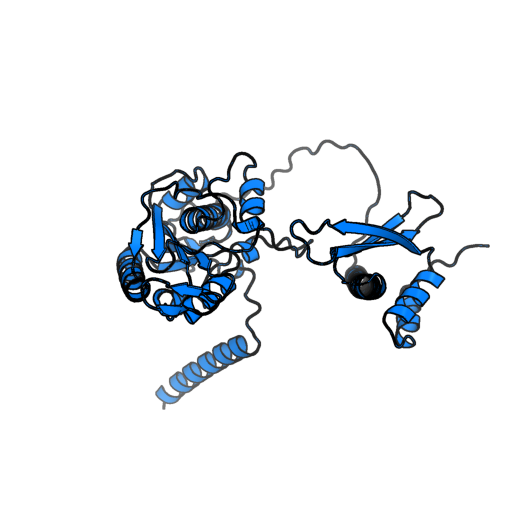 571 C CA . TYR A 1 72 ? 26.370 22.558 13.555 1.00 60.34 72 TYR A CA 1
ATOM 572 C C . TYR A 1 72 ? 26.600 21.054 13.666 1.00 60.34 72 TYR A C 1
ATOM 574 O O . TYR A 1 72 ? 26.714 20.356 12.657 1.00 60.34 72 TYR A O 1
ATOM 582 N N . LEU A 1 73 ? 26.651 20.548 14.894 1.00 54.56 73 LEU A N 1
ATOM 583 C CA . LEU A 1 73 ? 26.917 19.137 15.137 1.00 54.56 73 LEU A CA 1
ATOM 584 C C . LEU A 1 73 ? 25.615 18.335 15.296 1.00 54.56 73 LEU A C 1
ATOM 586 O O . LEU A 1 73 ? 25.528 17.186 14.849 1.00 54.56 73 LEU A O 1
ATOM 590 N N . GLY A 1 74 ? 24.563 18.941 15.851 1.00 59.25 74 GLY A N 1
ATOM 591 C CA . GLY A 1 74 ? 23.243 18.319 15.962 1.00 59.25 74 GLY A CA 1
ATOM 592 C C . GLY A 1 74 ? 22.348 18.957 17.019 1.00 59.25 74 GLY A C 1
ATOM 593 O O . GLY A 1 74 ? 22.794 19.793 17.802 1.00 59.25 74 GLY A O 1
ATOM 594 N N . GLY A 1 75 ? 21.086 18.529 17.046 1.00 57.09 75 GLY A N 1
ATOM 595 C CA . GLY A 1 75 ? 20.096 18.970 18.020 1.00 57.09 75 GLY A CA 1
ATOM 596 C C . GLY A 1 75 ? 18.970 17.955 18.198 1.00 57.09 75 GLY A C 1
ATOM 597 O O . GLY A 1 75 ? 18.691 17.161 17.296 1.00 57.09 75 GLY A O 1
ATOM 598 N N . THR A 1 76 ? 18.343 17.958 19.373 1.00 62.09 76 THR A N 1
ATOM 599 C CA . THR A 1 76 ? 17.194 17.099 19.699 1.00 62.09 76 THR A CA 1
ATOM 600 C C . THR A 1 76 ? 16.198 17.830 20.593 1.00 62.09 76 THR A C 1
ATOM 602 O O . THR A 1 76 ? 16.585 18.713 21.357 1.00 62.09 76 THR A O 1
ATOM 605 N N . SER A 1 77 ? 14.922 17.453 20.500 1.00 60.50 77 SER A N 1
ATOM 606 C CA . SER A 1 77 ? 13.804 18.098 21.203 1.00 60.50 77 SER A CA 1
ATOM 607 C C . SER A 1 77 ? 12.942 17.126 22.022 1.00 60.50 77 SER A C 1
ATOM 609 O O . SER A 1 77 ? 11.738 17.335 22.184 1.00 60.50 77 SER A O 1
ATOM 611 N N . CYS A 1 78 ? 13.525 16.025 22.516 1.00 56.47 78 CYS A N 1
ATOM 612 C CA . CYS A 1 78 ? 12.782 14.967 23.207 1.00 56.47 78 CYS A CA 1
ATOM 613 C C . CYS A 1 78 ? 13.346 14.605 24.595 1.00 56.47 78 CYS A C 1
ATOM 615 O O . CYS A 1 78 ? 14.337 13.883 24.721 1.00 56.47 78 CYS A O 1
ATOM 617 N N . GLY A 1 79 ? 12.632 15.025 25.641 1.00 57.81 79 GLY A N 1
ATOM 618 C CA . GLY A 1 79 ? 12.846 14.593 27.024 1.00 57.81 79 GLY A CA 1
ATOM 619 C C . GLY A 1 79 ? 11.898 15.307 27.985 1.00 57.81 79 GLY A C 1
ATOM 620 O O . GLY A 1 79 ? 11.437 16.409 27.691 1.00 57.81 79 GLY A O 1
ATOM 621 N N . THR A 1 80 ? 11.608 14.689 29.133 1.00 58.84 80 THR A N 1
ATOM 622 C CA . THR A 1 80 ? 10.833 15.331 30.217 1.00 58.84 80 THR A CA 1
ATOM 623 C C . THR A 1 80 ? 11.715 16.212 31.110 1.00 58.84 80 THR A C 1
ATOM 625 O O . THR A 1 80 ? 11.222 16.855 32.033 1.00 58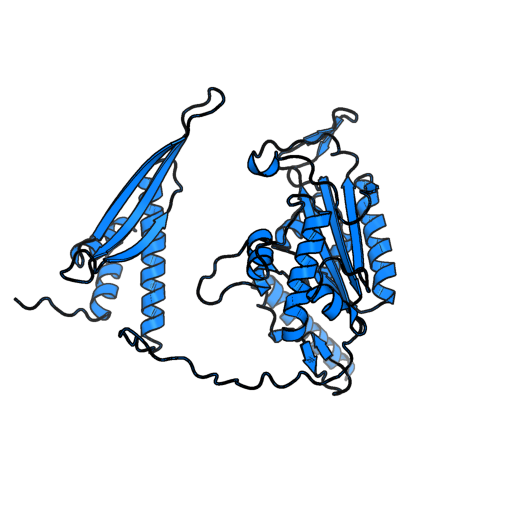.84 80 THR A O 1
ATOM 628 N N . SER A 1 81 ? 13.028 16.245 30.848 1.00 65.31 81 SER A N 1
ATOM 629 C CA . SER A 1 81 ? 14.008 17.102 31.521 1.00 65.31 81 SER A CA 1
ATOM 630 C C . SER A 1 81 ? 15.115 17.564 30.564 1.00 65.31 81 SER A C 1
ATOM 632 O O . SER A 1 81 ? 15.407 16.911 29.554 1.00 65.31 81 SER A O 1
ATOM 634 N N . GLU A 1 82 ? 15.764 18.682 30.896 1.00 58.50 82 GLU A N 1
ATOM 635 C CA . GLU A 1 82 ? 16.915 19.201 30.149 1.00 58.50 82 GLU A CA 1
ATOM 636 C C . GLU A 1 82 ? 18.080 18.196 30.127 1.00 58.50 82 GLU A C 1
ATOM 638 O O . GLU A 1 82 ? 18.713 18.016 29.089 1.00 58.50 82 GLU A O 1
ATOM 643 N N . THR A 1 83 ? 18.328 17.492 31.239 1.00 61.72 83 THR A N 1
ATOM 644 C CA . THR A 1 83 ? 19.423 16.518 31.375 1.00 61.72 83 THR A CA 1
ATOM 645 C C . THR A 1 83 ? 19.265 15.335 30.424 1.00 61.72 83 THR A C 1
ATOM 647 O O . THR A 1 83 ? 20.193 15.023 29.682 1.00 61.72 83 THR A O 1
ATOM 650 N N . GLU A 1 84 ? 18.082 14.717 30.376 1.00 62.25 84 GLU A N 1
ATOM 651 C CA . GLU A 1 84 ? 17.805 13.591 29.470 1.00 62.25 84 GLU A CA 1
ATOM 652 C C . GLU A 1 84 ? 17.929 14.015 27.996 1.00 62.25 84 GLU A C 1
ATOM 654 O O . GLU A 1 84 ? 18.524 13.318 27.169 1.00 62.25 84 GLU A O 1
ATOM 659 N N . THR A 1 85 ? 17.407 15.201 27.672 1.00 59.59 85 THR A N 1
ATOM 660 C CA . THR A 1 85 ? 17.490 15.781 26.326 1.00 59.59 85 THR A CA 1
ATOM 661 C C . THR A 1 85 ? 18.948 16.047 25.938 1.00 59.59 85 THR A C 1
ATOM 663 O O . THR A 1 85 ? 19.375 15.730 24.826 1.00 59.59 85 THR A O 1
ATOM 666 N N . HIS A 1 86 ? 19.741 16.579 26.870 1.00 56.97 86 HIS A N 1
ATOM 667 C CA . HIS A 1 86 ? 21.160 16.850 26.686 1.00 56.97 86 HIS A CA 1
ATOM 668 C C . HIS A 1 86 ? 21.968 15.564 26.469 1.00 56.97 86 HIS A C 1
ATOM 670 O O . HIS A 1 86 ? 22.750 15.503 25.522 1.00 56.97 86 HIS A O 1
ATOM 676 N N . GLU A 1 87 ? 21.745 14.515 27.263 1.00 60.16 87 GLU A N 1
ATOM 677 C CA . GLU A 1 87 ? 22.429 13.223 27.110 1.00 60.16 87 GLU A CA 1
ATOM 678 C C . GLU A 1 87 ? 22.138 12.567 25.756 1.00 60.16 87 GLU A C 1
ATOM 680 O O . GLU A 1 87 ? 23.050 12.067 25.092 1.00 60.16 87 GLU A O 1
ATOM 685 N N . ARG A 1 88 ? 20.886 12.633 25.292 1.00 61.28 88 ARG A N 1
ATOM 686 C CA . ARG A 1 88 ? 20.505 12.146 23.957 1.00 61.28 88 ARG A CA 1
ATOM 687 C C . ARG A 1 88 ? 21.149 12.957 22.839 1.00 61.28 88 ARG A C 1
ATOM 689 O O . ARG A 1 88 ? 21.626 12.376 21.863 1.00 61.28 88 ARG A O 1
ATOM 696 N N . CYS A 1 89 ? 21.202 14.281 22.988 1.00 58.38 89 CYS A N 1
ATOM 697 C CA . CYS A 1 89 ? 21.881 15.158 22.035 1.00 58.38 89 CYS A CA 1
ATOM 698 C C . CYS A 1 89 ? 23.370 14.807 21.937 1.00 58.38 89 CYS A C 1
ATOM 700 O O . CYS A 1 89 ? 23.919 14.680 20.844 1.00 58.38 89 CYS A O 1
ATOM 702 N N . CYS A 1 90 ? 24.006 14.587 23.086 1.00 56.16 90 CYS A N 1
ATOM 703 C CA . CYS A 1 90 ? 25.405 14.206 23.199 1.00 56.16 90 CYS A CA 1
ATOM 704 C C . CYS A 1 90 ? 25.695 12.838 22.569 1.00 56.16 90 CYS A C 1
ATOM 706 O O . CYS A 1 90 ? 26.670 12.695 21.835 1.00 56.16 90 CYS A O 1
ATOM 708 N N . ALA A 1 91 ? 24.840 11.838 22.798 1.00 60.12 91 ALA A N 1
ATOM 709 C CA . ALA A 1 91 ? 24.983 10.516 22.190 1.00 60.12 91 ALA A CA 1
ATOM 710 C C . ALA A 1 91 ? 24.889 10.574 20.654 1.00 60.12 91 ALA A C 1
ATOM 712 O O . ALA A 1 91 ? 25.728 9.994 19.963 1.00 60.12 91 ALA A O 1
ATOM 713 N N . SER A 1 92 ? 23.926 11.336 20.123 1.00 59.59 92 SER A N 1
ATOM 714 C CA . SER A 1 92 ? 23.773 11.548 18.677 1.00 59.59 92 SER A CA 1
ATOM 715 C C . SER A 1 92 ? 24.967 12.291 18.066 1.00 59.59 92 SER A C 1
ATOM 717 O O . SER A 1 92 ? 25.428 11.959 16.973 1.00 59.59 92 SER A O 1
ATOM 719 N N . LEU A 1 93 ? 25.515 13.267 18.792 1.00 57.59 93 LEU A N 1
ATOM 720 C CA . LEU A 1 93 ? 26.698 14.018 18.386 1.00 57.59 93 LEU A CA 1
ATOM 721 C C . LEU A 1 93 ? 27.950 13.136 18.330 1.00 57.59 93 LEU A C 1
ATOM 723 O O . LEU A 1 93 ? 28.686 13.188 17.348 1.00 57.59 93 LEU A O 1
ATOM 727 N N . ILE A 1 94 ? 28.162 12.286 19.338 1.00 57.88 94 ILE A N 1
ATOM 728 C CA . ILE A 1 94 ? 29.268 11.318 19.366 1.00 57.88 94 ILE A CA 1
ATOM 729 C C . ILE A 1 94 ? 29.177 10.365 18.169 1.00 57.88 94 ILE A C 1
ATOM 731 O O . ILE A 1 94 ? 30.185 10.124 17.510 1.00 57.88 94 ILE A O 1
ATOM 735 N N . GLU A 1 95 ? 27.985 9.857 17.851 1.00 58.59 95 GLU A N 1
ATOM 736 C CA . GLU A 1 95 ? 27.767 8.967 16.705 1.00 58.59 95 GLU A CA 1
ATOM 737 C C . GLU A 1 95 ? 28.053 9.664 15.364 1.00 58.59 95 GLU A C 1
ATOM 739 O O . GLU A 1 95 ? 28.703 9.095 14.480 1.00 58.59 95 GLU A O 1
ATOM 744 N N . ARG A 1 96 ? 27.635 10.928 15.221 1.00 57.78 96 ARG A N 1
ATOM 745 C CA . ARG A 1 96 ? 2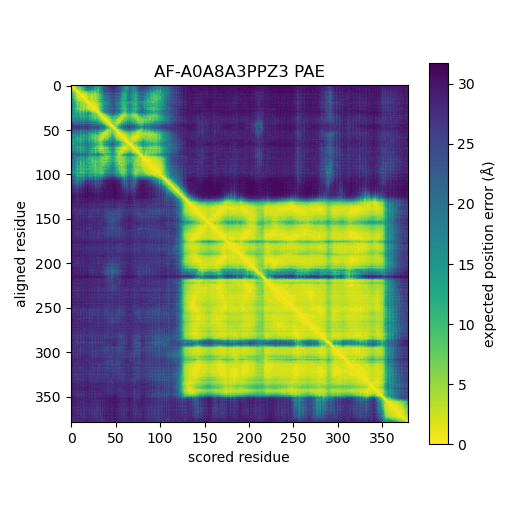7.910 11.744 14.030 1.00 57.78 96 ARG A CA 1
ATOM 746 C C . ARG A 1 96 ? 29.391 12.034 13.851 1.00 57.78 96 ARG A C 1
ATOM 748 O O . ARG A 1 96 ? 29.905 11.814 12.757 1.00 57.78 96 ARG A O 1
ATOM 755 N N . VAL A 1 97 ? 30.082 12.452 14.912 1.00 54.88 97 VAL A N 1
ATOM 756 C CA . VAL A 1 97 ? 31.538 12.656 14.886 1.00 54.88 97 VAL A CA 1
ATOM 757 C C . VAL A 1 97 ? 32.227 11.348 14.494 1.00 54.88 97 VAL A C 1
ATOM 759 O O . VAL A 1 97 ? 33.042 11.342 13.580 1.00 54.88 97 VAL A O 1
ATOM 762 N N . TRP A 1 98 ? 31.824 10.210 15.065 1.00 55.34 98 TRP A N 1
ATOM 763 C CA . TRP A 1 98 ? 32.375 8.907 14.680 1.00 55.34 98 TRP A CA 1
ATOM 764 C C . TRP A 1 98 ? 32.145 8.568 13.203 1.00 55.34 98 TRP A C 1
ATOM 766 O O . TRP A 1 98 ? 33.025 8.016 12.544 1.00 55.34 98 TRP A O 1
ATOM 776 N N . THR A 1 99 ? 30.979 8.913 12.664 1.00 55.72 99 THR A N 1
ATOM 777 C CA . THR A 1 99 ? 30.619 8.637 11.268 1.00 55.72 99 THR A CA 1
ATOM 778 C C . THR A 1 99 ? 31.424 9.497 10.297 1.00 55.72 99 THR A C 1
ATOM 780 O O . THR A 1 99 ? 31.975 8.968 9.334 1.00 55.72 99 THR A O 1
ATOM 783 N N . MET A 1 100 ? 31.567 10.795 10.581 1.00 50.28 100 MET A N 1
ATOM 784 C CA . MET A 1 100 ? 32.377 11.714 9.768 1.00 50.28 100 MET A CA 1
ATOM 785 C C . MET A 1 100 ? 33.839 11.268 9.708 1.00 50.28 100 MET A C 1
ATOM 787 O O . MET A 1 100 ? 34.484 11.343 8.671 1.00 50.28 100 MET A O 1
ATOM 791 N N . THR A 1 101 ? 34.339 10.701 10.800 1.00 46.25 101 THR A N 1
ATOM 792 C CA . THR A 1 101 ? 35.744 10.298 10.893 1.00 46.25 101 THR A CA 1
ATOM 793 C C . THR A 1 101 ? 36.076 9.007 10.157 1.00 46.25 101 THR A C 1
ATOM 795 O O . THR A 1 101 ? 37.213 8.804 9.751 1.00 46.25 101 THR A O 1
ATOM 798 N N . ARG A 1 102 ? 35.071 8.160 9.913 1.00 44.28 102 ARG A N 1
ATOM 799 C CA . ARG A 1 102 ? 35.202 6.993 9.028 1.00 44.28 102 ARG A CA 1
ATOM 800 C C . ARG A 1 102 ? 35.093 7.374 7.552 1.00 44.28 102 ARG A C 1
ATOM 802 O O . ARG A 1 102 ? 35.572 6.626 6.709 1.00 44.28 102 ARG A O 1
ATOM 809 N N . ALA A 1 103 ? 34.466 8.510 7.245 1.00 42.28 103 ALA A N 1
ATOM 810 C CA . ALA A 1 103 ? 34.393 9.032 5.885 1.00 42.28 103 ALA A CA 1
ATOM 811 C C . ALA A 1 103 ? 35.727 9.662 5.443 1.00 42.28 103 ALA A C 1
ATOM 813 O O . ALA A 1 103 ? 36.118 9.471 4.299 1.00 42.28 103 ALA A O 1
ATOM 814 N N . ASP A 1 104 ? 36.468 10.312 6.347 1.00 37.66 104 ASP A N 1
ATOM 815 C CA . ASP A 1 104 ? 37.784 10.909 6.042 1.00 37.66 104 ASP A CA 1
ATOM 816 C C . ASP A 1 104 ? 38.900 9.873 5.776 1.00 37.66 104 ASP A C 1
ATOM 818 O O . ASP A 1 104 ? 39.864 10.170 5.072 1.00 37.66 104 ASP A O 1
ATOM 822 N N . GLU A 1 105 ? 38.769 8.630 6.260 1.00 34.59 105 GLU A N 1
ATOM 823 C CA . GLU A 1 105 ? 39.665 7.519 5.875 1.00 34.59 105 GLU A CA 1
ATOM 824 C C . GLU A 1 105 ? 39.416 7.032 4.429 1.00 34.59 105 GLU A C 1
ATOM 826 O O . GLU A 1 105 ? 40.272 6.378 3.833 1.00 34.59 105 GLU A O 1
ATOM 831 N N . CYS A 1 106 ? 38.274 7.393 3.832 1.00 31.83 106 CYS A N 1
ATOM 832 C CA . CYS A 1 106 ? 37.938 7.187 2.422 1.00 31.83 106 CYS A CA 1
ATOM 833 C C . CYS A 1 106 ? 38.048 8.523 1.678 1.00 31.83 106 CYS A C 1
ATOM 835 O O . CYS A 1 106 ? 37.039 9.140 1.351 1.00 31.83 106 CYS A O 1
ATOM 837 N N . GLY A 1 107 ? 39.285 8.970 1.448 1.00 34.09 107 GLY A N 1
ATOM 838 C CA . GLY A 1 107 ? 39.627 10.282 0.894 1.00 34.09 107 GLY A CA 1
ATOM 839 C C . GLY A 1 107 ? 38.624 10.861 -0.109 1.00 34.09 107 GLY A C 1
ATOM 840 O O . GLY A 1 107 ? 38.572 10.459 -1.269 1.00 34.09 107 GLY A O 1
ATOM 841 N N . LEU A 1 108 ? 37.886 11.875 0.338 1.00 29.69 108 LEU A N 1
ATOM 842 C CA . LEU A 1 108 ? 37.190 12.825 -0.517 1.00 29.69 108 LEU A CA 1
ATOM 843 C C . LEU A 1 108 ? 37.604 14.220 -0.064 1.00 29.69 108 LEU A C 1
ATOM 845 O O . LEU A 1 108 ? 37.190 14.717 0.980 1.00 29.69 108 LEU A O 1
ATOM 849 N N . ALA A 1 109 ? 38.491 14.815 -0.857 1.00 26.86 109 ALA A N 1
ATOM 850 C CA . ALA A 1 109 ? 38.919 16.190 -0.706 1.00 26.86 109 ALA A CA 1
ATOM 851 C C . ALA A 1 109 ? 37.701 17.118 -0.811 1.00 26.86 109 ALA A C 1
ATOM 853 O O . ALA A 1 109 ? 37.021 17.160 -1.836 1.00 26.86 109 ALA A O 1
ATOM 854 N N . TRP A 1 110 ? 37.431 17.857 0.261 1.00 24.94 110 TRP A N 1
ATOM 855 C CA . TRP A 1 110 ? 36.485 18.962 0.258 1.00 24.94 110 TRP A CA 1
ATOM 856 C C . TRP A 1 110 ? 37.142 20.149 -0.444 1.00 24.94 110 TRP A C 1
ATOM 858 O O . TRP A 1 110 ? 38.027 20.789 0.122 1.00 24.94 110 TRP A O 1
ATOM 868 N N . ASP A 1 111 ? 36.723 20.432 -1.676 1.00 25.89 111 ASP A N 1
ATOM 869 C CA . ASP A 1 111 ? 37.089 21.674 -2.353 1.00 25.89 111 ASP A CA 1
ATOM 870 C C . ASP A 1 111 ? 36.135 22.785 -1.886 1.00 25.89 111 ASP A C 1
ATOM 872 O O . ASP A 1 111 ? 34.921 22.748 -2.109 1.00 25.89 111 ASP A O 1
ATOM 876 N N . VAL A 1 112 ? 36.692 23.744 -1.150 1.00 32.25 112 VAL A N 1
ATOM 877 C CA . VAL A 1 112 ? 36.005 24.909 -0.585 1.00 32.25 112 VAL A CA 1
ATOM 878 C C . VAL A 1 112 ? 36.329 26.103 -1.478 1.00 32.25 112 VAL A C 1
ATOM 880 O O . VAL A 1 112 ? 37.453 26.597 -1.449 1.00 32.25 112 VAL A O 1
ATOM 883 N N . GLY A 1 113 ? 35.361 26.617 -2.247 1.00 26.03 113 GLY A N 1
ATOM 884 C CA . GLY A 1 113 ? 35.608 27.840 -3.020 1.00 26.03 113 GLY A CA 1
ATOM 885 C C . GLY A 1 113 ? 34.538 28.269 -4.024 1.00 26.03 113 GLY A C 1
ATOM 886 O O . GLY A 1 113 ? 34.639 27.995 -5.209 1.00 26.03 113 GLY A O 1
ATOM 887 N N . SER A 1 114 ? 33.546 29.001 -3.524 1.00 27.31 114 SER A N 1
ATOM 888 C CA . SER A 1 114 ? 32.737 30.056 -4.155 1.00 27.31 114 SER A CA 1
ATOM 889 C C . SER A 1 114 ? 32.785 30.320 -5.678 1.00 27.31 114 SER A C 1
ATOM 891 O O . SER A 1 114 ? 33.777 30.784 -6.230 1.00 27.31 114 SER A O 1
ATOM 893 N N . SER A 1 115 ? 31.564 30.353 -6.228 1.00 28.95 115 SER A N 1
ATOM 894 C CA . SER A 1 115 ? 31.025 31.338 -7.185 1.00 28.95 115 SER A CA 1
ATOM 895 C C . SER A 1 115 ? 31.261 31.164 -8.694 1.00 28.95 115 SER A C 1
ATOM 897 O O . SER A 1 115 ? 32.369 31.209 -9.214 1.00 28.95 115 SER A O 1
ATOM 899 N N . SER A 1 116 ? 30.117 31.142 -9.392 1.00 35.91 116 SER A N 1
ATOM 900 C CA . SER A 1 116 ? 29.901 31.530 -10.788 1.00 35.91 116 SER A CA 1
ATOM 901 C C . SER A 1 116 ? 30.709 30.782 -11.848 1.00 35.91 116 SER A C 1
ATOM 903 O O . SER A 1 116 ? 31.726 31.261 -12.344 1.00 35.91 116 SER A O 1
ATOM 905 N N . ARG A 1 117 ? 30.146 29.674 -12.340 1.00 25.67 117 ARG A N 1
ATOM 906 C CA . ARG A 1 117 ? 30.245 29.321 -13.760 1.00 25.67 117 ARG A CA 1
ATOM 907 C C . ARG A 1 117 ? 28.972 28.620 -14.202 1.00 25.67 117 ARG A C 1
ATOM 909 O O . ARG A 1 117 ? 28.563 27.617 -13.632 1.00 25.67 117 ARG A O 1
ATOM 916 N N . ARG A 1 118 ? 28.349 29.216 -15.220 1.00 34.84 118 ARG A N 1
ATOM 917 C CA . ARG A 1 118 ? 27.260 28.660 -16.021 1.00 34.84 118 ARG A CA 1
ATOM 918 C C . ARG A 1 118 ? 27.532 27.179 -16.285 1.00 34.84 118 ARG A C 1
ATOM 920 O O . ARG A 1 118 ? 28.517 26.857 -16.944 1.00 34.84 118 ARG A O 1
ATOM 927 N N . LEU A 1 119 ? 26.657 26.309 -15.792 1.00 31.22 119 LEU A N 1
ATOM 928 C CA . LEU A 1 119 ? 26.613 24.921 -16.229 1.00 31.22 119 LEU A CA 1
ATOM 929 C C . LEU A 1 119 ? 26.042 24.918 -17.645 1.00 31.22 119 LEU A C 1
ATOM 931 O O . LEU A 1 119 ? 24.833 24.940 -17.862 1.00 31.22 119 LEU A O 1
ATOM 935 N N . SER A 1 120 ? 26.957 24.956 -18.611 1.00 26.23 120 SER A N 1
ATOM 936 C CA . SER A 1 120 ? 26.730 24.343 -19.907 1.00 26.23 120 SER A CA 1
ATOM 937 C C . SER A 1 120 ? 26.292 22.907 -19.656 1.00 26.23 120 SER A C 1
ATOM 939 O O . SER A 1 120 ? 26.998 22.145 -18.996 1.00 26.23 120 SER A O 1
ATOM 941 N N . SER A 1 121 ? 25.120 22.582 -20.179 1.00 38.38 121 SER A N 1
ATOM 942 C CA . SER A 1 121 ? 24.625 21.236 -20.410 1.00 38.38 121 SER A CA 1
ATOM 943 C C . SER A 1 121 ? 25.742 20.290 -20.856 1.00 38.38 121 SER A C 1
ATOM 945 O O . SER A 1 121 ? 26.158 20.307 -22.013 1.00 38.38 121 SER A O 1
ATOM 947 N N . THR A 1 122 ? 26.194 19.433 -19.951 1.00 27.75 122 THR A N 1
ATOM 948 C CA . THR A 1 122 ? 26.671 18.102 -20.314 1.00 27.75 122 THR A CA 1
ATOM 949 C C . THR A 1 122 ? 25.520 17.155 -20.037 1.00 27.75 122 THR A C 1
ATOM 951 O O . THR A 1 122 ? 25.418 16.572 -18.959 1.00 27.75 122 THR A O 1
ATOM 954 N N . SER A 1 123 ? 24.616 17.074 -21.016 1.00 35.81 123 SER A N 1
ATOM 955 C CA . SER A 1 123 ? 23.756 15.916 -21.210 1.00 35.81 123 SER A CA 1
ATOM 956 C C . SER A 1 123 ? 24.667 14.697 -21.308 1.00 35.81 123 SER A C 1
ATOM 958 O O . SER A 1 123 ? 25.299 14.451 -22.334 1.00 35.81 123 SER A O 1
ATOM 960 N N . THR A 1 124 ? 24.793 13.964 -20.211 1.00 31.78 124 THR A N 1
ATOM 961 C CA . THR A 1 124 ? 25.033 12.535 -20.338 1.00 31.78 124 THR A CA 1
ATOM 962 C C . THR A 1 124 ? 23.728 11.994 -20.894 1.00 31.78 124 THR A C 1
ATOM 964 O O . THR A 1 124 ? 22.693 12.133 -20.250 1.00 31.78 124 THR A O 1
ATOM 967 N N . ASP A 1 125 ? 23.761 11.520 -22.140 1.00 35.09 125 ASP A N 1
ATOM 968 C CA . ASP A 1 125 ? 22.649 10.804 -22.754 1.00 35.09 125 ASP A CA 1
ATOM 969 C C . ASP A 1 125 ? 22.155 9.750 -21.757 1.00 35.09 125 ASP A C 1
ATOM 971 O O . ASP A 1 125 ? 22.836 8.756 -21.491 1.00 35.09 125 ASP A O 1
ATOM 975 N N . GLU A 1 126 ? 20.974 9.983 -21.182 1.00 40.09 126 GLU A N 1
ATOM 976 C CA . GLU A 1 126 ? 20.143 8.918 -20.645 1.00 40.09 126 GLU A CA 1
ATOM 977 C C . GLU A 1 126 ? 19.829 8.016 -21.836 1.00 40.09 126 GLU A C 1
ATOM 979 O O . GLU A 1 126 ? 18.909 8.286 -22.609 1.00 40.09 126 GLU A O 1
ATOM 984 N N . GLY A 1 127 ? 20.669 6.997 -22.040 1.00 40.28 127 GLY A N 1
ATOM 985 C CA . GLY A 1 127 ? 20.490 6.009 -23.091 1.00 40.28 127 GLY A CA 1
ATOM 986 C C . GLY A 1 127 ? 19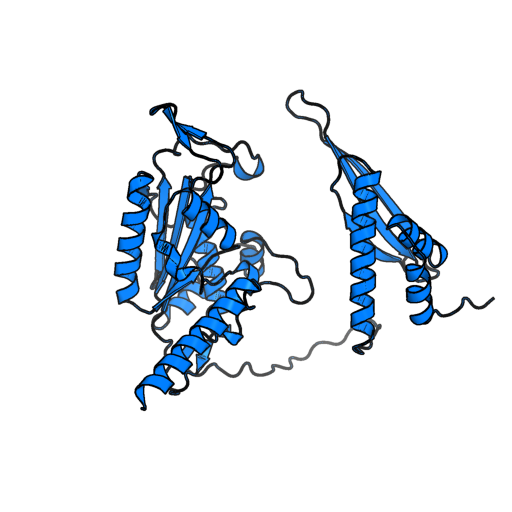.046 5.536 -23.062 1.00 40.28 127 GLY A C 1
ATOM 987 O O . GLY A 1 127 ? 18.589 4.996 -22.053 1.00 40.28 127 GLY A O 1
ATOM 988 N N . SER A 1 128 ? 18.317 5.819 -24.142 1.00 54.66 128 SER A N 1
ATOM 989 C CA . SER A 1 128 ? 16.914 5.463 -24.287 1.00 54.66 128 SER A CA 1
ATOM 990 C C . SER A 1 128 ? 16.747 4.002 -23.891 1.00 54.66 128 SER A C 1
ATOM 992 O O . SER A 1 128 ? 17.338 3.128 -24.532 1.00 54.66 128 SER A O 1
ATOM 994 N N . MET A 1 129 ? 15.987 3.745 -22.823 1.00 62.34 129 MET A N 1
ATOM 995 C CA . MET A 1 129 ? 15.639 2.382 -22.426 1.00 62.34 129 MET A CA 1
ATOM 996 C C . MET A 1 129 ? 15.153 1.633 -23.671 1.00 62.34 129 MET A C 1
ATOM 998 O O . MET A 1 129 ? 14.379 2.210 -24.447 1.00 62.34 129 MET A O 1
ATOM 1002 N N . PRO A 1 130 ? 15.631 0.401 -23.906 1.00 68.25 130 PRO A N 1
ATOM 1003 C CA . PRO A 1 130 ? 15.235 -0.348 -25.085 1.00 68.25 130 PRO A CA 1
ATOM 1004 C C . PRO A 1 130 ? 13.707 -0.449 -25.122 1.00 68.25 130 PRO A C 1
ATOM 1006 O O . PRO A 1 130 ? 13.066 -0.637 -24.088 1.00 68.25 130 PRO A O 1
ATOM 1009 N N . ALA A 1 131 ? 13.123 -0.280 -26.312 1.00 79.00 131 ALA A N 1
ATOM 1010 C CA . ALA A 1 131 ? 11.677 -0.311 -26.538 1.00 79.00 131 ALA A CA 1
ATOM 1011 C C . ALA A 1 131 ? 11.133 -1.753 -26.487 1.00 79.00 131 ALA A C 1
ATOM 1013 O O . ALA A 1 131 ? 10.497 -2.228 -27.426 1.00 79.00 131 ALA A O 1
ATOM 1014 N N . LEU A 1 132 ? 11.447 -2.466 -25.407 1.00 84.81 132 LEU A N 1
ATOM 1015 C CA . LEU A 1 132 ? 10.989 -3.819 -25.128 1.00 84.81 132 LEU A CA 1
ATOM 1016 C C . LEU A 1 132 ? 9.727 -3.769 -24.256 1.00 84.81 132 LEU A C 1
ATOM 1018 O O . LEU A 1 132 ? 9.604 -2.885 -23.401 1.00 84.81 132 LEU A O 1
ATOM 1022 N N . PRO A 1 133 ? 8.784 -4.706 -24.445 1.00 86.69 133 PRO A N 1
ATOM 1023 C CA . PRO A 1 133 ? 7.617 -4.810 -23.582 1.00 86.69 133 PRO A CA 1
ATOM 1024 C C . PRO A 1 133 ? 8.037 -5.150 -22.149 1.00 86.69 133 PRO A C 1
ATOM 1026 O O . PRO A 1 133 ? 9.001 -5.877 -21.922 1.00 86.69 133 PRO A O 1
ATOM 1029 N N . ILE A 1 134 ? 7.297 -4.636 -21.169 1.00 87.62 134 ILE A N 1
ATOM 1030 C CA . ILE A 1 134 ? 7.466 -5.025 -19.766 1.00 87.62 134 ILE A CA 1
ATOM 1031 C C . ILE A 1 134 ? 6.768 -6.370 -19.559 1.00 87.62 134 ILE A C 1
ATOM 1033 O O . ILE A 1 134 ? 5.629 -6.538 -20.011 1.00 87.62 134 ILE A O 1
ATOM 1037 N N . LYS A 1 135 ? 7.425 -7.296 -18.849 1.00 91.50 135 LYS A N 1
ATOM 1038 C CA . LYS A 1 135 ? 6.788 -8.519 -18.352 1.00 91.50 135 LYS A CA 1
ATOM 1039 C C . LYS A 1 135 ? 5.472 -8.150 -17.654 1.00 91.50 135 LYS A C 1
ATOM 1041 O O . LYS A 1 135 ? 5.462 -7.210 -16.858 1.00 91.50 135 LYS A O 1
ATOM 1046 N N . PRO A 1 136 ? 4.355 -8.850 -17.904 1.00 92.75 136 PRO A N 1
ATOM 1047 C CA . PRO A 1 136 ? 3.091 -8.512 -17.262 1.00 92.75 136 PRO A CA 1
ATOM 1048 C C . PRO A 1 136 ? 3.183 -8.585 -15.729 1.00 92.75 136 PRO A C 1
ATOM 1050 O O . PRO A 1 136 ? 3.282 -9.670 -15.149 1.00 92.75 136 PRO A O 1
ATOM 1053 N N . TYR A 1 137 ? 3.118 -7.421 -15.079 1.00 95.50 137 TYR A N 1
ATOM 1054 C CA . TYR A 1 137 ? 3.065 -7.271 -13.625 1.00 95.50 137 TYR A CA 1
ATOM 1055 C C . TYR A 1 137 ? 1.745 -6.636 -13.191 1.00 95.50 137 TYR A C 1
ATOM 1057 O O . TYR A 1 137 ? 1.197 -5.758 -13.865 1.00 95.50 137 TYR A O 1
ATOM 1065 N N . VAL A 1 138 ? 1.273 -7.031 -12.013 1.00 97.56 138 VAL A N 1
ATOM 1066 C CA . VAL A 1 138 ? 0.186 -6.365 -11.299 1.00 97.56 138 VAL A CA 1
ATOM 1067 C C . VAL A 1 138 ? 0.732 -5.844 -9.982 1.00 97.56 138 VAL A C 1
ATOM 1069 O O . VAL A 1 138 ? 0.976 -6.601 -9.047 1.00 97.56 138 VAL A O 1
ATOM 1072 N N . PHE A 1 139 ? 0.898 -4.532 -9.895 1.00 98.25 139 PHE A N 1
ATOM 1073 C CA . PHE A 1 139 ? 1.306 -3.875 -8.663 1.00 98.25 139 PHE A CA 1
ATOM 1074 C C . PHE A 1 139 ? 0.075 -3.573 -7.821 1.00 98.25 139 PHE A C 1
ATOM 1076 O O . PHE A 1 139 ? -0.817 -2.854 -8.267 1.00 98.25 139 PHE A O 1
ATOM 1083 N N . ILE A 1 140 ? 0.029 -4.115 -6.608 1.00 98.62 140 ILE A N 1
ATOM 1084 C CA . ILE A 1 140 ? -1.029 -3.845 -5.638 1.00 98.62 140 ILE A CA 1
ATOM 1085 C C . ILE A 1 140 ? -0.413 -3.031 -4.507 1.00 98.62 140 ILE A C 1
ATOM 1087 O O . ILE A 1 140 ? 0.359 -3.563 -3.717 1.00 98.62 140 ILE A O 1
ATOM 1091 N N . ALA A 1 141 ? -0.731 -1.743 -4.432 1.00 98.62 141 ALA A N 1
ATOM 1092 C CA . ALA A 1 141 ? -0.374 -0.904 -3.301 1.00 98.62 141 ALA A CA 1
ATOM 1093 C C . ALA A 1 141 ? -1.420 -1.004 -2.192 1.00 98.62 141 ALA A C 1
ATOM 1095 O O . ALA A 1 141 ? -2.621 -0.981 -2.473 1.00 98.62 141 ALA A O 1
ATOM 1096 N N . ILE A 1 142 ? -0.958 -1.068 -0.946 1.00 98.50 142 ILE A N 1
ATOM 1097 C CA . ILE A 1 142 ? -1.812 -1.035 0.241 1.00 98.50 142 ILE A CA 1
ATOM 1098 C C . ILE A 1 142 ? -1.400 0.084 1.189 1.00 98.50 142 ILE A C 1
ATOM 1100 O O . ILE A 1 142 ? -0.234 0.474 1.232 1.00 98.50 142 ILE A O 1
ATOM 1104 N N . ASP A 1 143 ? -2.381 0.559 1.943 1.00 98.00 143 ASP A N 1
ATOM 1105 C CA . ASP A 1 143 ? -2.214 1.424 3.108 1.00 98.00 143 ASP A CA 1
ATOM 1106 C C . ASP A 1 143 ? -3.356 1.124 4.090 1.00 98.00 143 ASP A C 1
ATOM 1108 O O . ASP A 1 143 ? -4.454 0.719 3.673 1.00 98.00 143 ASP A O 1
ATOM 1112 N N . LEU A 1 144 ? -3.095 1.235 5.390 1.00 96.06 144 LEU A N 1
ATOM 1113 C CA . LEU A 1 144 ? -4.065 0.943 6.437 1.00 96.06 144 LEU A CA 1
ATOM 1114 C C . LEU A 1 144 ? -4.138 2.054 7.481 1.00 96.06 144 LEU A C 1
ATOM 1116 O O . LEU A 1 144 ? -3.142 2.442 8.085 1.00 96.06 144 LEU A O 1
ATOM 1120 N N . GLU A 1 145 ? -5.371 2.409 7.840 1.00 94.06 145 GLU A N 1
ATOM 1121 C CA . GLU A 1 145 ? -5.644 3.124 9.085 1.00 94.06 145 GLU A CA 1
ATOM 1122 C C . GLU A 1 145 ? -6.053 2.127 10.162 1.00 94.06 145 GLU A C 1
ATOM 1124 O O . GLU A 1 145 ? -6.899 1.257 9.931 1.00 94.06 145 GLU A O 1
ATOM 1129 N N . ALA A 1 146 ? -5.527 2.278 11.374 1.00 93.44 146 ALA A N 1
ATOM 1130 C CA . ALA A 1 146 ? -5.757 1.348 12.476 1.00 93.44 146 ALA A CA 1
ATOM 1131 C C . ALA A 1 146 ? -6.143 2.061 13.778 1.00 93.44 146 ALA A C 1
ATOM 1133 O O . ALA A 1 146 ? -5.917 3.258 13.962 1.00 93.44 146 ALA A O 1
ATOM 1134 N N . THR A 1 147 ? -6.731 1.317 14.715 1.00 92.81 147 THR A N 1
ATOM 1135 C CA . THR A 1 147 ? -7.051 1.856 16.037 1.00 92.81 147 THR A CA 1
ATOM 1136 C C . THR A 1 147 ? -5.780 2.265 16.782 1.00 92.81 147 THR A C 1
ATOM 1138 O O . THR A 1 147 ? -4.838 1.486 16.929 1.00 92.81 147 THR A O 1
ATOM 1141 N N . THR A 1 148 ? -5.753 3.488 17.310 1.00 90.44 148 THR A N 1
ATOM 1142 C CA . THR A 1 148 ? -4.625 3.994 18.108 1.00 90.44 148 THR A CA 1
ATOM 1143 C C . THR A 1 148 ? -4.683 3.554 19.570 1.00 90.44 148 THR A C 1
ATOM 1145 O O . THR A 1 148 ? -3.684 3.644 20.277 1.00 90.44 148 THR A O 1
ATOM 1148 N N . GLU A 1 149 ? -5.813 2.994 19.999 1.00 90.69 149 GLU A N 1
ATOM 1149 C CA . GLU A 1 149 ? -6.056 2.438 21.328 1.00 90.69 149 GLU A CA 1
ATOM 1150 C C . GLU A 1 149 ? -7.004 1.229 21.229 1.00 90.69 149 GLU A C 1
ATOM 1152 O O . GLU A 1 149 ? -7.684 1.073 20.209 1.00 90.69 149 GLU A O 1
ATOM 1157 N N . PRO A 1 150 ? -7.087 0.362 22.256 1.00 92.19 150 PRO A N 1
ATOM 1158 C CA . PRO A 1 150 ? -8.114 -0.673 22.302 1.00 92.19 150 PRO A CA 1
ATOM 1159 C C . PRO A 1 150 ? -9.513 -0.063 22.171 1.00 92.19 150 PRO A C 1
ATOM 1161 O O . PRO A 1 150 ? -9.800 0.987 22.751 1.00 92.19 150 PRO A O 1
ATOM 1164 N N . TRP A 1 151 ? -10.393 -0.727 21.425 1.00 91.88 151 TRP A N 1
ATOM 1165 C CA . TRP A 1 151 ? -11.721 -0.207 21.120 1.00 91.88 151 TRP A CA 1
ATOM 1166 C C . TRP A 1 151 ? -12.809 -1.236 21.408 1.00 91.88 151 TRP A C 1
ATOM 1168 O O . TRP A 1 151 ? -12.678 -2.410 21.078 1.00 91.88 151 TRP A O 1
ATOM 1178 N N . GLU A 1 152 ? -13.907 -0.785 22.005 1.00 92.94 152 GLU A N 1
ATOM 1179 C CA . GLU A 1 152 ? -15.089 -1.605 22.244 1.00 92.94 152 GLU A CA 1
ATOM 1180 C C . GLU A 1 152 ? -16.249 -1.112 21.379 1.00 92.94 152 GLU A C 1
ATOM 1182 O O . GLU A 1 152 ? -16.647 0.057 21.429 1.00 92.94 152 GLU A O 1
ATOM 1187 N N . ASN A 1 153 ? -16.814 -2.019 20.584 1.00 88.56 153 ASN A N 1
ATOM 1188 C CA . ASN A 1 153 ? -18.007 -1.726 19.813 1.00 88.56 153 ASN A CA 1
ATOM 1189 C C . ASN A 1 153 ? -19.215 -1.640 20.745 1.00 88.56 153 ASN A C 1
ATOM 1191 O O . ASN A 1 153 ? -19.784 -2.660 21.119 1.00 88.56 153 ASN A O 1
ATOM 1195 N N . TYR A 1 154 ? -19.661 -0.425 21.057 1.00 85.38 154 TYR A N 1
ATOM 1196 C CA . TYR A 1 154 ? -20.806 -0.183 21.945 1.00 85.38 154 TYR A CA 1
ATOM 1197 C C . TYR A 1 154 ? -22.113 -0.881 21.510 1.00 85.38 154 TYR A C 1
ATOM 1199 O O . TYR A 1 154 ? -23.009 -1.027 22.335 1.00 85.38 154 TYR A O 1
ATOM 1207 N N . ARG A 1 155 ? -22.266 -1.301 20.240 1.00 85.12 155 ARG A N 1
ATOM 1208 C CA . ARG A 1 155 ? -23.453 -2.059 19.793 1.00 85.12 155 ARG A CA 1
ATOM 1209 C C . ARG A 1 155 ? -23.355 -3.551 20.074 1.00 85.12 155 ARG A C 1
ATOM 1211 O O . ARG A 1 155 ? -24.382 -4.165 20.334 1.00 85.12 155 ARG A O 1
ATOM 1218 N N . SER A 1 156 ? -22.166 -4.137 19.952 1.00 87.69 156 SER A N 1
ATOM 1219 C CA . SER A 1 156 ? -21.975 -5.591 20.066 1.00 87.69 156 SER A CA 1
ATOM 1220 C C . SER A 1 156 ? -21.201 -6.025 21.312 1.00 87.69 156 SER A C 1
ATOM 1222 O O . SER A 1 156 ? -21.062 -7.222 21.538 1.00 87.69 156 SER A O 1
ATOM 1224 N N . GLY A 1 157 ? -20.656 -5.091 22.099 1.00 91.00 157 GLY A N 1
ATOM 1225 C CA . GLY A 1 157 ? -19.781 -5.374 23.247 1.00 91.00 157 GLY A CA 1
ATOM 1226 C C . GLY A 1 157 ? -18.448 -6.029 22.867 1.00 91.00 157 GLY A C 1
ATOM 1227 O O . GLY A 1 157 ? -17.676 -6.440 23.731 1.00 91.00 157 GLY A O 1
ATOM 1228 N N . THR A 1 158 ? -18.166 -6.170 21.569 1.00 93.38 158 THR A N 1
ATOM 1229 C CA . THR A 1 158 ? -16.945 -6.812 21.086 1.00 93.38 158 THR A CA 1
ATOM 1230 C C . THR A 1 158 ? -15.761 -5.880 21.287 1.00 93.38 158 THR A C 1
ATOM 1232 O O . THR A 1 158 ? -15.808 -4.715 20.884 1.00 93.38 158 THR A O 1
ATOM 1235 N N . LYS A 1 159 ? -14.697 -6.410 21.890 1.00 94.00 159 LYS A N 1
ATOM 1236 C CA . LYS A 1 159 ? -13.450 -5.690 22.143 1.00 94.00 159 LYS A CA 1
ATOM 1237 C C . LYS A 1 159 ? -12.425 -6.019 21.068 1.00 94.00 159 LYS A C 1
ATOM 1239 O O . LYS A 1 159 ? -12.209 -7.185 20.753 1.00 94.00 159 LYS A O 1
ATOM 1244 N N . TYR A 1 160 ? -11.780 -4.983 20.561 1.00 93.44 160 TYR A N 1
ATOM 1245 C CA . TYR A 1 160 ? -10.752 -5.046 19.536 1.00 93.44 160 TYR A CA 1
ATOM 1246 C C . TYR A 1 160 ? -9.448 -4.471 20.097 1.00 93.44 160 TYR A C 1
ATOM 1248 O O . TYR A 1 160 ? -9.478 -3.431 20.769 1.00 93.44 160 TYR A O 1
ATOM 1256 N N . PRO A 1 161 ? -8.302 -5.126 19.859 1.00 93.00 161 PRO A N 1
ATOM 1257 C CA . PRO A 1 161 ? -7.018 -4.622 20.321 1.00 93.00 161 PRO A CA 1
ATOM 1258 C C . PRO A 1 161 ? -6.623 -3.321 19.605 1.00 93.00 161 PRO A C 1
ATOM 1260 O O . PRO A 1 161 ? -7.160 -2.963 18.553 1.00 93.00 161 PRO A O 1
ATOM 1263 N N . GLN A 1 162 ? -5.651 -2.614 20.179 1.00 92.62 162 GLN A N 1
ATOM 1264 C CA . GLN A 1 162 ? -4.945 -1.539 19.482 1.00 92.62 162 GLN A CA 1
ATOM 1265 C C . GLN A 1 162 ? -4.272 -2.086 18.215 1.00 92.62 162 GLN A C 1
ATOM 1267 O O . GLN A 1 162 ? -3.722 -3.188 18.239 1.00 92.62 162 GLN A O 1
ATOM 1272 N N . GLY A 1 163 ? -4.273 -1.293 17.144 1.00 92.12 163 GLY A N 1
ATOM 1273 C CA . GLY A 1 163 ? -3.721 -1.677 15.848 1.00 92.12 163 GLY A CA 1
ATOM 1274 C C . GLY A 1 163 ? -4.678 -2.518 15.001 1.00 92.12 163 GLY A C 1
ATOM 1275 O O . GLY A 1 163 ? -4.275 -3.053 13.974 1.00 92.12 163 GLY A O 1
ATOM 1276 N N . THR A 1 164 ? -5.956 -2.616 15.386 1.00 95.00 164 THR A N 1
ATOM 1277 C CA . THR A 1 164 ? -6.954 -3.264 14.526 1.00 95.00 164 THR A CA 1
ATOM 1278 C C . THR A 1 164 ? -7.272 -2.347 13.337 1.00 95.00 164 THR A C 1
ATOM 1280 O O . THR A 1 164 ? -7.601 -1.180 13.572 1.00 95.00 164 THR A O 1
ATOM 1283 N N . PRO A 1 165 ? -7.222 -2.830 12.082 1.00 95.69 165 PRO A N 1
ATOM 1284 C CA . PRO A 1 165 ? -7.582 -2.060 10.900 1.00 95.69 165 PRO A CA 1
ATOM 1285 C C . PRO A 1 165 ? -8.995 -1.487 10.978 1.00 95.69 165 PRO A C 1
ATOM 1287 O O . PRO A 1 165 ? -9.967 -2.185 11.267 1.00 95.69 165 PRO A O 1
ATOM 1290 N N . THR A 1 166 ? -9.098 -0.205 10.664 1.00 95.19 166 THR A N 1
ATOM 1291 C CA . THR A 1 166 ? -10.349 0.550 10.553 1.00 95.19 166 THR A CA 1
ATOM 1292 C C . THR A 1 166 ? -10.667 0.876 9.098 1.00 95.19 166 THR A C 1
ATOM 1294 O O . THR A 1 166 ? -11.840 0.860 8.714 1.00 95.19 166 THR A O 1
ATOM 1297 N N . GLN A 1 167 ? -9.633 1.107 8.285 1.00 96.12 167 GLN A N 1
ATOM 1298 C CA . GLN A 1 167 ? -9.709 1.276 6.839 1.00 96.12 167 GLN A CA 1
ATOM 1299 C C . GLN A 1 167 ? -8.588 0.489 6.167 1.00 96.12 167 GLN A C 1
ATOM 1301 O O . GLN A 1 167 ? -7.522 0.301 6.750 1.00 96.12 167 GLN A O 1
ATOM 1306 N N . ILE A 1 168 ? -8.837 0.052 4.937 1.00 97.81 168 ILE A N 1
ATOM 1307 C CA . ILE A 1 168 ? -7.839 -0.569 4.070 1.00 97.81 168 ILE A CA 1
ATOM 1308 C C . ILE A 1 168 ? -7.966 0.070 2.692 1.00 97.81 168 ILE A C 1
ATOM 1310 O O . ILE A 1 168 ? -9.022 -0.004 2.056 1.00 97.81 168 ILE A O 1
ATOM 1314 N N . GLY A 1 169 ? -6.894 0.702 2.242 1.00 98.38 169 GLY A N 1
ATOM 1315 C CA . GLY A 1 169 ? -6.728 1.150 0.873 1.00 98.38 169 GLY A CA 1
ATOM 1316 C C . GLY A 1 169 ? -6.081 0.071 0.032 1.00 98.38 169 GLY A C 1
ATOM 1317 O O . GLY A 1 169 ? -5.140 -0.584 0.475 1.00 98.38 169 GLY A O 1
ATOM 1318 N N . ILE A 1 170 ? -6.593 -0.120 -1.180 1.00 98.69 170 ILE A N 1
ATOM 1319 C CA . ILE A 1 170 ? -6.002 -1.028 -2.160 1.00 98.69 170 ILE A CA 1
ATOM 1320 C C . ILE A 1 170 ? -6.021 -0.321 -3.508 1.00 98.69 170 ILE A C 1
ATOM 1322 O O . ILE A 1 170 ? -7.088 0.018 -4.018 1.00 98.69 170 ILE A O 1
ATOM 1326 N N . SER A 1 171 ? -4.849 -0.135 -4.096 1.00 98.56 171 SER A N 1
ATOM 1327 C CA . SER A 1 171 ? -4.689 0.466 -5.417 1.00 98.56 171 SER A CA 1
ATOM 1328 C C . SER A 1 171 ? -3.951 -0.506 -6.318 1.00 98.56 171 SER A C 1
ATOM 1330 O O . SER A 1 171 ? -2.922 -1.049 -5.936 1.00 98.56 171 SER A O 1
ATOM 1332 N N . ILE A 1 172 ? -4.472 -0.741 -7.512 1.00 98.50 172 ILE A N 1
ATOM 1333 C CA . ILE A 1 172 ? -3.973 -1.741 -8.452 1.00 98.50 172 ILE A CA 1
ATOM 1334 C C . ILE A 1 172 ? -3.477 -1.022 -9.701 1.00 98.50 172 ILE A C 1
ATOM 1336 O O . ILE A 1 172 ? -4.170 -0.152 -10.225 1.00 98.50 172 ILE A O 1
ATOM 1340 N N . LEU A 1 173 ? -2.304 -1.413 -10.195 1.00 98.00 173 LEU A N 1
ATOM 1341 C CA . LEU A 1 173 ? -1.773 -1.042 -11.503 1.00 98.00 173 LEU A CA 1
ATOM 1342 C C . LEU A 1 173 ? -1.396 -2.315 -12.259 1.00 98.00 173 LEU A C 1
ATOM 1344 O O . LEU A 1 173 ? -0.437 -3.003 -11.912 1.00 98.00 173 LEU A O 1
ATOM 1348 N N . ARG A 1 174 ? -2.130 -2.595 -13.332 1.00 97.19 174 ARG A N 1
ATOM 1349 C CA . ARG A 1 174 ? -1.818 -3.635 -14.316 1.00 97.19 174 ARG A CA 1
ATOM 1350 C C . ARG A 1 174 ? -0.812 -3.040 -15.296 1.00 97.19 174 ARG A C 1
ATOM 1352 O O . ARG A 1 174 ? -1.198 -2.316 -16.215 1.00 97.19 174 ARG A O 1
ATOM 1359 N N . ALA A 1 175 ? 0.476 -3.274 -15.063 1.00 91.44 175 ALA A N 1
ATOM 1360 C CA . ALA A 1 175 ? 1.585 -2.671 -15.803 1.00 91.44 175 ALA A CA 1
ATOM 1361 C C . ALA A 1 175 ? 1.845 -3.395 -17.134 1.00 91.44 175 ALA A C 1
ATOM 1363 O O . ALA A 1 175 ? 2.899 -3.983 -17.355 1.00 91.44 175 ALA A O 1
ATOM 1364 N N . THR A 1 176 ? 0.850 -3.367 -18.019 1.00 82.19 176 THR A N 1
ATOM 1365 C CA . THR A 1 176 ? 0.904 -3.929 -19.372 1.00 82.19 176 THR A CA 1
ATOM 1366 C C . THR A 1 176 ? 0.895 -2.806 -20.406 1.00 82.19 176 THR A C 1
ATOM 1368 O O . THR A 1 176 ? 0.025 -1.932 -20.357 1.00 82.19 176 THR A O 1
ATOM 1371 N N . GLY A 1 177 ? 1.813 -2.843 -21.374 1.00 81.12 177 GLY A N 1
ATOM 1372 C CA . GLY A 1 177 ? 1.941 -1.778 -22.374 1.00 81.12 177 GLY A CA 1
ATOM 1373 C C . GLY A 1 177 ? 2.349 -0.445 -21.736 1.00 81.12 177 GLY A C 1
ATOM 1374 O O . GLY A 1 177 ? 3.291 -0.402 -20.952 1.00 81.12 177 GLY A O 1
ATOM 1375 N N . GLU A 1 178 ? 1.631 0.638 -22.051 1.00 86.81 178 GLU A N 1
ATOM 1376 C CA . GLU A 1 178 ? 1.953 2.003 -21.592 1.00 86.81 178 GLU A CA 1
ATOM 1377 C C . GLU A 1 178 ? 1.255 2.417 -20.281 1.00 86.81 178 GLU A C 1
ATOM 1379 O O . GLU A 1 178 ? 1.410 3.554 -19.833 1.00 86.81 178 GLU A O 1
ATOM 1384 N N . SER A 1 179 ? 0.465 1.538 -19.650 1.00 91.44 179 SER A N 1
ATOM 1385 C CA . SER A 1 179 ? -0.379 1.905 -18.496 1.00 91.44 179 SER A CA 1
ATOM 1386 C C . SER A 1 179 ? 0.414 2.519 -17.340 1.00 91.44 179 SER A C 1
ATOM 1388 O O . SER A 1 179 ? 0.021 3.553 -16.799 1.00 91.44 179 SER A O 1
ATOM 1390 N N . ALA A 1 180 ? 1.564 1.931 -17.002 1.00 92.00 180 ALA A N 1
ATOM 1391 C CA . ALA A 1 180 ? 2.420 2.428 -15.933 1.00 92.00 180 ALA A CA 1
ATOM 1392 C C . ALA A 1 180 ? 2.998 3.814 -16.245 1.00 92.00 180 ALA A C 1
ATOM 1394 O O . ALA A 1 180 ? 3.068 4.662 -15.358 1.00 92.00 180 ALA A O 1
ATOM 1395 N N . ASP A 1 181 ? 3.350 4.075 -17.504 1.00 91.75 181 ASP A N 1
ATOM 1396 C CA . ASP A 1 181 ? 3.891 5.365 -17.932 1.00 91.75 181 ASP A CA 1
ATOM 1397 C C . ASP A 1 181 ? 2.826 6.454 -17.954 1.00 91.75 181 ASP A C 1
ATOM 1399 O O . ASP A 1 181 ? 3.082 7.589 -17.549 1.00 91.75 181 ASP A O 1
ATOM 1403 N N . LEU A 1 182 ? 1.624 6.114 -18.421 1.00 93.88 182 LEU A N 1
ATOM 1404 C CA . LEU A 1 182 ? 0.480 7.017 -18.400 1.00 93.88 182 LEU A CA 1
ATOM 1405 C C . LEU A 1 182 ? 0.107 7.376 -16.962 1.00 93.88 182 LEU A C 1
ATOM 1407 O O . LEU A 1 182 ? -0.083 8.551 -16.662 1.00 93.88 182 LEU A O 1
ATOM 1411 N N . PHE A 1 183 ? 0.080 6.393 -16.062 1.00 95.44 183 PHE A N 1
ATOM 1412 C CA . PHE A 1 183 ? -0.196 6.630 -14.648 1.00 95.44 183 PHE A CA 1
ATOM 1413 C C . PHE A 1 183 ? 0.919 7.425 -13.949 1.00 95.44 183 PHE A C 1
ATOM 1415 O O . PHE A 1 183 ? 0.642 8.351 -13.193 1.00 95.44 183 PHE A O 1
ATOM 1422 N N . ALA A 1 184 ? 2.192 7.151 -14.249 1.00 93.94 184 ALA A N 1
ATOM 1423 C CA . ALA A 1 184 ? 3.317 7.926 -13.721 1.00 93.94 184 ALA A CA 1
ATOM 1424 C C . ALA A 1 184 ? 3.313 9.393 -14.200 1.00 93.94 184 ALA A C 1
ATOM 1426 O O . ALA A 1 184 ? 3.824 10.280 -13.509 1.00 93.94 184 ALA A O 1
ATOM 1427 N N . LYS A 1 185 ? 2.758 9.670 -15.386 1.00 94.06 185 LYS A N 1
ATOM 1428 C CA . LYS A 1 185 ? 2.578 11.035 -15.905 1.00 94.06 185 LYS A CA 1
ATOM 1429 C C . LYS A 1 185 ? 1.371 11.732 -15.284 1.00 94.06 185 LYS A C 1
ATOM 1431 O O . LYS A 1 185 ? 1.481 12.907 -14.951 1.00 94.06 185 LYS A O 1
ATOM 1436 N N . ASP A 1 186 ? 0.261 11.019 -15.118 1.00 93.44 186 ASP A N 1
ATOM 1437 C CA . ASP A 1 186 ? -0.981 11.548 -14.557 1.00 93.44 186 ASP A CA 1
ATOM 1438 C C . ASP A 1 186 ? -1.569 10.588 -13.499 1.00 93.44 186 ASP A C 1
ATOM 1440 O O . ASP A 1 186 ? -2.104 9.535 -13.867 1.00 93.44 186 ASP A O 1
ATOM 1444 N N . PRO A 1 187 ? -1.550 10.950 -12.195 1.00 91.06 187 PRO A N 1
ATOM 1445 C CA . PRO A 1 187 ? -2.144 10.136 -11.128 1.00 91.06 187 PRO A CA 1
ATOM 1446 C C . PRO A 1 187 ? -3.662 9.943 -11.270 1.00 91.06 187 PRO A C 1
ATOM 1448 O O . PRO A 1 187 ? -4.246 9.133 -10.556 1.00 91.06 187 PRO A O 1
ATOM 1451 N N . ARG A 1 188 ? -4.332 10.679 -12.166 1.00 90.00 188 ARG A N 1
ATOM 1452 C CA . ARG A 1 188 ? -5.762 10.511 -12.465 1.00 90.00 188 ARG A CA 1
ATOM 1453 C C . ARG A 1 188 ? -6.028 9.565 -13.633 1.00 90.00 188 ARG A C 1
ATOM 1455 O O . ARG A 1 188 ? -7.194 9.303 -13.932 1.00 90.00 188 ARG A O 1
ATOM 1462 N N . SER A 1 189 ? -4.987 9.049 -14.288 1.00 91.62 189 SER A N 1
ATOM 1463 C CA . SER A 1 189 ? -5.142 8.069 -15.360 1.00 91.62 189 SER A CA 1
ATOM 1464 C C . SER A 1 189 ? -5.863 6.820 -14.849 1.00 91.62 189 SER A C 1
ATOM 1466 O O . SER A 1 189 ? -5.427 6.174 -13.894 1.00 91.62 189 SER A O 1
ATOM 1468 N N . SER A 1 190 ? -6.956 6.462 -15.524 1.00 90.19 190 SER A N 1
ATOM 1469 C CA . SER A 1 190 ? -7.712 5.228 -15.286 1.00 90.19 190 SER A CA 1
ATOM 1470 C C . SER A 1 190 ? -7.175 4.028 -16.080 1.00 90.19 190 SER A C 1
ATOM 1472 O O . SER A 1 190 ? -7.709 2.922 -15.990 1.00 90.19 190 SER A O 1
ATOM 1474 N N . VAL A 1 191 ? -6.141 4.229 -16.907 1.00 92.12 191 VAL A N 1
ATOM 1475 C CA . VAL A 1 191 ? -5.625 3.187 -17.800 1.00 92.12 191 VAL A CA 1
ATOM 1476 C C . VAL A 1 191 ? -4.876 2.135 -16.995 1.00 92.12 191 VAL A C 1
ATOM 1478 O O . VAL A 1 191 ? -3.802 2.392 -16.459 1.00 92.12 191 VAL A O 1
ATOM 1481 N N . GLY A 1 192 ? -5.436 0.926 -16.945 1.00 92.69 192 GLY A N 1
ATOM 1482 C CA . GLY A 1 192 ? -4.837 -0.195 -16.221 1.00 92.69 192 GLY A CA 1
ATOM 1483 C C . GLY A 1 192 ? -4.843 -0.023 -14.702 1.00 92.69 192 GLY A C 1
ATOM 1484 O O . GLY A 1 192 ? -4.173 -0.800 -14.027 1.00 92.69 192 GLY A O 1
ATOM 1485 N N . THR A 1 193 ? -5.584 0.949 -14.162 1.00 96.50 193 THR A N 1
ATOM 1486 C CA . THR A 1 193 ? -5.658 1.215 -12.723 1.00 96.50 193 THR A CA 1
ATOM 1487 C C . THR A 1 193 ? -7.023 0.868 -12.141 1.00 96.50 193 THR A C 1
ATOM 1489 O O . THR A 1 193 ? -8.054 0.935 -12.812 1.00 96.50 193 THR A O 1
ATOM 1492 N N . GLU A 1 194 ? -7.035 0.472 -10.873 1.00 97.06 194 GLU A N 1
ATOM 1493 C CA . GLU A 1 194 ? -8.257 0.258 -10.102 1.00 97.06 194 GLU A CA 1
ATOM 1494 C C . GLU A 1 194 ? -8.008 0.639 -8.644 1.00 97.06 194 GLU A C 1
ATOM 1496 O O . GLU A 1 194 ? -7.015 0.226 -8.051 1.00 97.06 194 GLU A O 1
ATOM 1501 N N . PHE A 1 195 ? -8.908 1.427 -8.059 1.00 97.31 195 PHE A N 1
ATOM 1502 C CA . PHE A 1 195 ? -8.747 1.958 -6.708 1.00 97.31 195 PHE A CA 1
ATOM 1503 C C . PHE A 1 195 ? -9.908 1.517 -5.826 1.00 97.31 195 PHE A C 1
ATOM 1505 O O . PHE A 1 195 ? -11.074 1.603 -6.219 1.00 97.31 195 PHE A O 1
ATOM 1512 N N . ARG A 1 196 ? -9.596 1.067 -4.613 1.00 97.69 196 ARG A N 1
ATOM 1513 C CA . ARG A 1 196 ? -10.571 0.595 -3.635 1.00 97.69 196 ARG A CA 1
ATOM 1514 C C . ARG A 1 196 ? -10.274 1.163 -2.261 1.00 97.69 196 ARG A C 1
ATOM 1516 O O . ARG A 1 196 ? -9.126 1.294 -1.843 1.00 97.69 196 ARG A O 1
ATOM 1523 N N . HIS A 1 197 ? -11.349 1.436 -1.539 1.00 97.56 197 HIS A N 1
ATOM 1524 C CA . HIS A 1 197 ? -11.301 1.867 -0.157 1.00 97.56 197 HIS A CA 1
ATOM 1525 C C . HIS A 1 197 ? -12.315 1.059 0.645 1.00 97.56 197 HIS A C 1
ATOM 1527 O O . HIS A 1 197 ? -13.520 1.157 0.412 1.00 97.56 197 HIS A O 1
ATOM 1533 N N . ILE A 1 198 ? -11.823 0.254 1.582 1.00 97.50 198 ILE A N 1
ATOM 1534 C CA . ILE A 1 198 ? -12.642 -0.562 2.473 1.00 97.50 198 ILE A CA 1
ATOM 1535 C C . ILE A 1 198 ? -12.676 0.116 3.839 1.00 97.50 198 ILE A C 1
ATOM 1537 O O . ILE A 1 198 ? -11.651 0.220 4.502 1.00 97.50 198 ILE A O 1
ATOM 1541 N N . GLN A 1 199 ? -13.861 0.509 4.295 1.00 96.44 199 GLN A N 1
ATOM 1542 C CA . GLN A 1 199 ? -14.113 0.878 5.685 1.00 96.44 199 GLN A CA 1
ATOM 1543 C C . GLN A 1 199 ? -14.637 -0.348 6.438 1.00 96.44 199 GLN A C 1
ATOM 1545 O O . GLN A 1 199 ? -15.676 -0.922 6.093 1.00 96.44 199 GLN A O 1
ATOM 1550 N N . VAL A 1 200 ? -13.955 -0.723 7.518 1.00 95.81 200 VAL A N 1
ATOM 1551 C CA . VAL A 1 200 ? -14.381 -1.836 8.368 1.00 95.81 200 VAL A CA 1
ATOM 1552 C C . VAL A 1 200 ? -15.627 -1.415 9.159 1.00 95.81 200 VAL A C 1
ATOM 1554 O O . VAL A 1 200 ? -15.602 -0.418 9.890 1.00 95.81 200 VAL A O 1
ATOM 1557 N N . LYS A 1 201 ? -16.743 -2.140 8.983 1.00 95.00 201 LYS A N 1
ATOM 1558 C CA . LYS A 1 201 ? -18.087 -1.757 9.479 1.00 95.00 201 LYS A CA 1
ATOM 1559 C C . LYS A 1 201 ? -18.111 -1.488 10.975 1.00 95.00 201 LYS A C 1
ATOM 1561 O O . LYS A 1 201 ? -18.761 -0.543 11.432 1.00 95.00 201 LYS A O 1
ATOM 1566 N N . GLU A 1 202 ? -17.407 -2.328 11.716 1.00 94.31 202 GLU A N 1
ATOM 1567 C CA . GLU A 1 202 ? -17.283 -2.269 13.158 1.00 94.31 202 GLU A CA 1
ATOM 1568 C C . GLU A 1 202 ? -16.761 -0.885 13.574 1.00 94.31 202 GLU A C 1
ATOM 1570 O O . GLU A 1 202 ? -17.361 -0.231 14.419 1.00 94.31 202 GLU A O 1
ATOM 1575 N N . PHE A 1 203 ? -15.775 -0.336 12.868 1.00 92.50 203 PHE A N 1
ATOM 1576 C CA . PHE A 1 203 ? -15.072 0.889 13.257 1.00 92.50 203 PHE A CA 1
ATOM 1577 C C . PHE A 1 203 ? -15.648 2.181 12.660 1.00 92.50 203 PHE A C 1
ATOM 1579 O O . PHE A 1 203 ? -15.052 3.242 12.802 1.00 92.50 203 PHE A O 1
ATOM 1586 N N . THR A 1 204 ? -16.834 2.160 12.049 1.00 86.38 204 THR A N 1
ATOM 1587 C CA . THR A 1 204 ? -17.453 3.367 11.446 1.00 86.38 204 THR A CA 1
ATOM 1588 C C . THR A 1 204 ? -17.647 4.536 12.424 1.00 86.38 204 THR A C 1
ATOM 1590 O O . THR A 1 204 ? -17.646 5.705 12.027 1.00 86.38 204 THR A O 1
ATOM 1593 N N . ARG A 1 205 ? -17.798 4.238 13.722 1.00 85.69 205 ARG A N 1
ATOM 1594 C CA . ARG A 1 205 ? -17.888 5.241 14.800 1.00 85.69 205 ARG A CA 1
ATOM 1595 C C . ARG A 1 205 ? -16.598 5.416 15.595 1.00 85.69 205 ARG A C 1
ATOM 1597 O O . ARG A 1 205 ? -16.588 6.190 16.549 1.00 85.69 205 ARG A O 1
ATOM 1604 N N . TYR A 1 206 ? -15.535 4.704 15.237 1.00 87.00 206 TYR A N 1
ATOM 1605 C CA . TYR A 1 206 ? -14.237 4.908 15.855 1.00 87.00 206 TYR A CA 1
ATOM 1606 C C . TYR A 1 206 ? -13.733 6.322 15.538 1.00 87.00 206 TYR A C 1
ATOM 1608 O O . TYR A 1 206 ? -13.925 6.840 14.434 1.00 87.00 206 TYR A O 1
ATOM 1616 N N . ARG A 1 207 ? -13.136 6.972 16.536 1.00 81.31 207 ARG A N 1
ATOM 1617 C CA . ARG A 1 207 ? -12.520 8.293 16.418 1.00 81.31 207 ARG A CA 1
ATOM 1618 C C . ARG A 1 207 ? -11.225 8.258 17.209 1.00 81.31 207 ARG A C 1
ATOM 1620 O O . ARG A 1 207 ? -11.259 8.093 18.425 1.00 81.31 207 ARG A O 1
ATOM 1627 N N . THR A 1 208 ? -10.105 8.413 16.514 1.00 74.81 208 THR A N 1
ATOM 1628 C CA . THR A 1 208 ? -8.789 8.460 17.150 1.00 74.81 208 THR A CA 1
ATOM 1629 C C . THR A 1 208 ? -8.669 9.650 18.101 1.00 74.81 208 THR A C 1
ATOM 1631 O O . THR A 1 208 ? -9.164 10.755 17.848 1.00 74.81 208 THR A O 1
ATOM 1634 N N . ARG A 1 209 ? -7.977 9.436 19.223 1.00 69.94 209 ARG A N 1
ATOM 1635 C CA . ARG A 1 209 ? -7.628 10.503 20.170 1.00 69.94 209 ARG A CA 1
ATOM 1636 C C . ARG A 1 209 ? -6.393 11.297 19.740 1.00 69.94 209 ARG A C 1
ATOM 1638 O O . ARG A 1 209 ? -6.132 12.356 20.316 1.00 69.94 209 ARG A O 1
ATOM 1645 N N . VAL A 1 210 ? -5.683 10.849 18.706 1.00 68.88 210 VAL A N 1
ATOM 1646 C CA . VAL A 1 210 ? -4.455 11.466 18.200 1.00 68.88 210 VAL A CA 1
ATOM 1647 C C . VAL A 1 210 ? -4.790 12.688 17.342 1.00 68.88 210 VAL A C 1
ATOM 1649 O O . VAL A 1 210 ? -5.302 12.554 16.239 1.00 68.88 210 VAL A O 1
ATOM 1652 N N . GLY A 1 211 ? -4.476 13.895 17.831 1.00 60.09 211 GLY A N 1
ATOM 1653 C CA . GLY A 1 211 ? -4.858 15.173 17.203 1.00 60.09 211 GLY A CA 1
ATOM 1654 C C . GLY A 1 211 ? -4.509 15.308 15.716 1.00 60.09 211 GLY A C 1
ATOM 1655 O O . GLY A 1 211 ? -5.350 15.737 14.934 1.00 60.09 211 GLY A O 1
ATOM 1656 N N . LYS A 1 212 ? -3.317 14.858 15.304 1.00 60.41 212 LYS A N 1
ATOM 1657 C CA . LYS A 1 212 ? -2.884 14.861 13.892 1.00 60.41 212 LYS A CA 1
ATOM 1658 C C . LYS A 1 212 ? -3.738 13.972 12.972 1.00 60.41 212 LYS A C 1
ATOM 1660 O O . LYS A 1 212 ? -3.812 14.247 11.788 1.00 60.41 212 LYS A O 1
ATOM 1665 N N . LEU A 1 213 ? -4.408 12.959 13.526 1.00 60.81 213 LEU A N 1
ATOM 1666 C CA . LEU A 1 213 ? -5.316 12.053 12.815 1.00 60.81 213 LEU A CA 1
ATOM 1667 C C . LEU A 1 213 ? -6.801 12.417 13.048 1.00 60.81 213 LEU A C 1
ATOM 1669 O O . LEU A 1 213 ? -7.694 11.752 12.536 1.00 60.81 213 LEU A O 1
ATOM 1673 N N . LYS A 1 214 ? -7.100 13.469 13.838 1.00 56.31 214 LYS A N 1
ATOM 1674 C CA . LYS A 1 214 ? -8.480 13.922 14.127 1.00 56.31 214 LYS A CA 1
ATOM 1675 C C . LYS A 1 214 ? -9.111 14.723 12.986 1.00 56.31 214 LYS A C 1
ATOM 1677 O O . LYS A 1 214 ? -10.309 15.013 13.045 1.00 56.31 214 LYS A O 1
ATOM 1682 N N . HIS A 1 215 ? -8.339 15.144 11.986 1.00 50.78 215 HIS A N 1
ATOM 1683 C CA . HIS A 1 215 ? -8.847 16.025 10.942 1.00 50.78 215 HIS A CA 1
ATOM 1684 C C . HIS A 1 215 ? -9.661 15.267 9.882 1.00 50.78 215 HIS A C 1
ATOM 1686 O O . HIS A 1 215 ? -9.125 14.496 9.101 1.00 50.78 215 HIS A O 1
ATOM 1692 N N . LYS A 1 216 ? -10.973 15.553 9.916 1.00 48.22 216 LYS A N 1
ATOM 1693 C CA . LYS A 1 216 ? -12.027 15.452 8.888 1.00 48.22 216 LYS A CA 1
ATOM 1694 C C . LYS A 1 216 ? -11.743 14.532 7.702 1.00 48.22 216 LYS A C 1
ATOM 1696 O O . LYS A 1 216 ? -11.097 14.970 6.759 1.00 48.22 216 LYS A O 1
ATOM 1701 N N . ASP A 1 217 ? -12.393 13.365 7.727 1.00 51.78 217 ASP A N 1
ATOM 1702 C CA . ASP A 1 217 ? -13.094 12.724 6.604 1.00 51.78 217 ASP A CA 1
ATOM 1703 C C . ASP A 1 217 ? -12.641 13.210 5.218 1.00 51.78 217 ASP A C 1
ATOM 1705 O O . ASP A 1 217 ? -13.415 13.811 4.465 1.00 51.78 217 ASP A O 1
ATOM 1709 N N . ALA A 1 218 ? -11.379 12.958 4.866 1.00 65.56 218 ALA A N 1
ATOM 1710 C CA . ALA A 1 218 ? -11.007 12.957 3.471 1.00 65.56 218 ALA A CA 1
ATOM 1711 C C . ALA A 1 218 ? -11.835 11.839 2.842 1.00 65.56 218 ALA A C 1
ATOM 1713 O O . ALA A 1 218 ? -11.610 10.654 3.096 1.00 65.56 218 ALA A O 1
ATOM 1714 N N . GLY A 1 219 ? -12.865 12.219 2.087 1.00 85.00 219 GLY A N 1
ATOM 1715 C CA . GLY A 1 219 ? -13.606 11.262 1.288 1.00 85.00 219 GLY A CA 1
ATOM 1716 C C . GLY A 1 219 ? -12.634 10.512 0.382 1.00 85.00 219 GLY A C 1
ATOM 1717 O O . GLY A 1 219 ? -11.610 11.054 -0.045 1.00 85.00 219 GLY A O 1
ATOM 1718 N N . PHE A 1 220 ? -12.953 9.260 0.085 1.00 93.81 220 PHE A N 1
ATOM 1719 C CA . PHE A 1 220 ? -12.215 8.535 -0.933 1.00 93.81 220 PHE A CA 1
ATOM 1720 C C . PHE A 1 220 ? -12.415 9.236 -2.284 1.00 93.81 220 PHE A C 1
ATOM 1722 O O . PHE A 1 220 ? -13.549 9.402 -2.735 1.00 93.81 220 PHE A O 1
ATOM 1729 N N . LEU A 1 221 ? -11.325 9.696 -2.899 1.00 93.62 221 LEU A N 1
ATOM 1730 C CA . LEU A 1 221 ? -11.373 10.580 -4.070 1.00 93.62 221 LEU A CA 1
ATOM 1731 C C . LEU A 1 221 ? -11.515 9.818 -5.393 1.00 93.62 221 LEU A C 1
ATOM 1733 O O . LEU A 1 221 ? -11.844 10.419 -6.413 1.00 93.62 221 LEU A O 1
ATOM 1737 N N . TYR A 1 222 ? -11.286 8.504 -5.375 1.00 92.00 222 TYR A N 1
ATOM 1738 C CA . TYR A 1 222 ? -11.143 7.680 -6.578 1.00 92.00 222 TYR A CA 1
ATOM 1739 C C . TYR A 1 222 ? -12.283 6.673 -6.769 1.00 92.00 222 TYR A C 1
ATOM 1741 O O . TYR A 1 222 ? -12.184 5.765 -7.591 1.00 92.00 222 TYR A O 1
ATOM 1749 N N . GLY A 1 223 ? -13.384 6.824 -6.025 1.00 91.12 223 GLY A N 1
ATOM 1750 C CA . GLY A 1 223 ? -14.537 5.942 -6.155 1.00 91.12 223 GLY A CA 1
ATOM 1751 C C . GLY A 1 223 ? -15.475 5.976 -4.956 1.00 91.12 223 GLY A C 1
ATOM 1752 O O . GLY A 1 223 ? -15.743 7.024 -4.372 1.00 91.12 223 GLY A O 1
ATOM 1753 N N . LYS A 1 224 ? -16.009 4.805 -4.605 1.00 93.94 224 LYS A N 1
ATOM 1754 C CA . LYS A 1 224 ? -16.901 4.620 -3.456 1.00 93.94 224 LYS A CA 1
ATOM 1755 C C . LYS A 1 224 ? -16.192 3.834 -2.361 1.00 93.94 224 LYS A C 1
ATOM 1757 O O . LYS A 1 224 ? -15.407 2.938 -2.648 1.00 93.94 224 LYS A O 1
ATOM 1762 N N . THR A 1 225 ? -16.506 4.170 -1.116 1.00 95.81 225 THR A N 1
ATOM 1763 C CA . THR A 1 225 ? -16.083 3.393 0.049 1.00 95.81 225 THR A CA 1
ATOM 1764 C C . THR A 1 225 ? -16.962 2.157 0.193 1.00 95.81 225 THR A C 1
ATOM 1766 O O . THR A 1 225 ? -18.182 2.280 0.340 1.00 95.81 225 THR A O 1
ATOM 1769 N N . ASP A 1 226 ? -16.340 0.985 0.220 1.00 96.81 226 ASP A N 1
ATOM 1770 C CA . ASP A 1 226 ? -16.997 -0.270 0.552 1.00 96.81 226 ASP A CA 1
ATOM 1771 C C . ASP A 1 226 ? -17.027 -0.458 2.066 1.00 96.81 226 ASP A C 1
ATOM 1773 O O . ASP A 1 226 ? -16.009 -0.373 2.748 1.00 96.81 226 ASP A O 1
ATOM 1777 N N . PHE A 1 227 ? -18.203 -0.753 2.611 1.00 96.62 227 PHE A N 1
ATOM 1778 C CA . PHE A 1 227 ? -18.353 -1.063 4.029 1.00 96.62 227 PHE A CA 1
ATOM 1779 C C . PHE A 1 227 ? -18.399 -2.578 4.197 1.00 96.62 227 PHE A C 1
ATOM 1781 O O . PHE A 1 227 ? -19.395 -3.210 3.834 1.00 96.62 227 PHE A O 1
ATOM 1788 N N . ILE A 1 228 ? -17.347 -3.168 4.767 1.00 97.19 228 ILE A N 1
ATOM 1789 C CA . ILE A 1 228 ? -17.179 -4.626 4.885 1.00 97.19 228 ILE A CA 1
ATOM 1790 C C . ILE A 1 228 ? -16.980 -4.994 6.360 1.00 97.19 228 ILE A C 1
ATOM 1792 O O . ILE A 1 228 ? -16.297 -4.286 7.091 1.00 97.19 228 ILE A O 1
ATOM 1796 N N . ALA A 1 229 ? -17.634 -6.062 6.824 1.00 96.50 229 ALA A N 1
ATOM 1797 C CA . ALA A 1 229 ? -17.417 -6.575 8.181 1.00 96.50 229 ALA A CA 1
ATOM 1798 C C . ALA A 1 229 ? -16.008 -7.167 8.291 1.00 96.50 229 ALA A C 1
ATOM 1800 O O . ALA A 1 229 ? -15.579 -7.841 7.351 1.00 96.50 229 ALA A O 1
ATOM 1801 N N . LEU A 1 230 ? -15.315 -6.954 9.413 1.00 96.00 230 LEU A N 1
ATOM 1802 C CA . LEU A 1 230 ? -13.913 -7.359 9.592 1.00 96.00 230 LEU A CA 1
ATOM 1803 C C . LEU A 1 230 ? -13.672 -8.829 9.208 1.00 96.00 230 LEU A C 1
ATOM 1805 O O . LEU A 1 230 ? -12.753 -9.138 8.455 1.00 96.00 230 LEU A O 1
ATOM 1809 N N . GLU A 1 231 ? -14.565 -9.723 9.634 1.00 95.88 231 GLU A N 1
ATOM 1810 C CA . GLU A 1 231 ? -14.508 -11.164 9.342 1.00 95.88 231 GLU A CA 1
ATOM 1811 C C . GLU A 1 231 ? -14.579 -11.521 7.843 1.00 95.88 231 GLU A C 1
ATOM 1813 O O . GLU A 1 231 ? -14.147 -12.601 7.442 1.00 95.88 231 GLU A O 1
ATOM 1818 N N . LYS A 1 232 ? -15.117 -10.634 6.995 1.00 98.06 232 LYS A N 1
ATOM 1819 C CA . LYS A 1 232 ? -15.240 -10.839 5.541 1.00 98.06 232 LYS A CA 1
ATOM 1820 C C . LYS A 1 232 ? -14.114 -10.192 4.747 1.00 98.06 232 LYS A C 1
ATOM 1822 O O . LYS A 1 232 ? -13.952 -10.519 3.574 1.00 98.06 232 LYS A O 1
ATOM 1827 N N . VAL A 1 233 ? -13.334 -9.301 5.358 1.00 97.75 233 VAL A N 1
ATOM 1828 C CA . VAL A 1 233 ? -12.273 -8.552 4.672 1.00 97.75 233 VAL A CA 1
ATOM 1829 C C . VAL A 1 233 ? -11.259 -9.496 4.026 1.00 97.75 233 VAL A C 1
ATOM 1831 O O . VAL A 1 233 ? -10.967 -9.359 2.841 1.00 97.75 233 VAL A O 1
ATOM 1834 N N . ASN A 1 234 ? -10.783 -10.503 4.764 1.00 97.75 234 ASN A N 1
ATOM 1835 C CA . ASN A 1 234 ? -9.786 -11.446 4.256 1.00 97.75 234 ASN A CA 1
ATOM 1836 C C . ASN A 1 234 ? -10.253 -12.186 2.990 1.00 97.75 234 ASN A C 1
ATOM 1838 O O . ASN A 1 234 ? -9.519 -12.268 2.009 1.00 97.75 234 ASN A O 1
ATOM 1842 N N . GLU A 1 235 ? -11.489 -12.690 2.989 1.00 97.44 235 GLU A N 1
ATOM 1843 C CA . GLU A 1 235 ? -12.068 -13.394 1.839 1.00 97.44 235 GLU A CA 1
ATOM 1844 C C . GLU A 1 235 ? -12.196 -12.475 0.612 1.00 97.44 235 GLU A C 1
ATOM 1846 O O . GLU A 1 235 ? -11.937 -12.898 -0.515 1.00 97.44 235 GLU A O 1
ATOM 1851 N N . GLN A 1 236 ? -12.578 -11.213 0.820 1.00 97.62 236 GLN A N 1
ATOM 1852 C CA . GLN A 1 236 ? -12.729 -10.237 -0.262 1.00 97.62 236 GLN A CA 1
ATOM 1853 C C . GLN A 1 236 ? -11.385 -9.897 -0.911 1.00 97.62 236 GLN A C 1
ATOM 1855 O O . GLN A 1 236 ? -11.290 -9.860 -2.138 1.00 97.62 236 GLN A O 1
ATOM 1860 N N . ILE A 1 237 ? -10.335 -9.724 -0.105 1.00 97.88 237 ILE A N 1
ATOM 1861 C CA . ILE A 1 237 ? -8.988 -9.450 -0.613 1.00 97.88 237 ILE A CA 1
ATOM 1862 C C . ILE A 1 237 ? -8.430 -10.671 -1.360 1.00 97.88 237 ILE A C 1
ATOM 1864 O O . ILE A 1 237 ? -7.883 -10.512 -2.447 1.00 97.88 237 ILE A O 1
ATOM 1868 N N . LEU A 1 238 ? -8.629 -11.894 -0.854 1.00 97.62 238 LEU A N 1
ATOM 1869 C CA . LEU A 1 238 ? -8.210 -13.115 -1.559 1.00 97.62 238 LEU A CA 1
ATOM 1870 C C . LEU A 1 238 ? -8.850 -13.230 -2.950 1.00 97.62 238 LEU A C 1
ATOM 1872 O O . LEU A 1 238 ? -8.166 -13.550 -3.921 1.00 97.62 238 LEU A O 1
ATOM 1876 N N . LYS A 1 239 ? -10.152 -12.937 -3.067 1.00 97.56 239 LYS A N 1
ATOM 1877 C CA . LYS A 1 239 ? -10.856 -12.933 -4.361 1.00 97.56 239 LYS A CA 1
ATOM 1878 C C . LYS A 1 239 ? -10.303 -11.878 -5.312 1.00 97.56 239 LYS A C 1
ATOM 1880 O O . LYS A 1 239 ? -10.183 -12.149 -6.504 1.00 97.56 239 LYS A O 1
ATOM 1885 N N . LEU A 1 240 ? -9.982 -10.694 -4.794 1.00 97.19 240 LEU A N 1
ATOM 1886 C CA . LEU A 1 240 ? -9.352 -9.629 -5.567 1.00 97.19 240 LEU A CA 1
ATOM 1887 C C . LEU A 1 240 ? -7.998 -10.092 -6.109 1.00 97.19 240 LEU A C 1
ATOM 1889 O O . LEU A 1 240 ? -7.814 -10.097 -7.320 1.00 97.19 240 LEU A O 1
ATOM 1893 N N . ILE A 1 241 ? -7.103 -10.581 -5.249 1.00 96.88 241 ILE A N 1
ATOM 1894 C CA . ILE A 1 241 ? -5.767 -11.047 -5.653 1.00 96.88 241 ILE A CA 1
ATOM 1895 C C . ILE A 1 241 ? -5.862 -12.177 -6.685 1.00 96.88 241 ILE A C 1
ATOM 1897 O O . ILE A 1 241 ? -5.158 -12.147 -7.689 1.00 96.88 241 ILE A O 1
ATOM 1901 N N . ALA A 1 242 ? -6.757 -13.149 -6.482 1.00 96.38 242 ALA A N 1
ATOM 1902 C CA . ALA A 1 242 ? -6.953 -14.262 -7.413 1.00 96.38 242 ALA A CA 1
ATOM 1903 C C . ALA A 1 242 ? -7.510 -13.832 -8.783 1.00 96.38 242 ALA A C 1
ATOM 1905 O O . ALA A 1 242 ? -7.335 -14.535 -9.780 1.00 96.38 242 ALA A O 1
ATOM 1906 N N . ASN A 1 243 ? -8.226 -12.708 -8.845 1.00 96.25 243 ASN A N 1
ATOM 1907 C CA . ASN A 1 243 ? -8.652 -12.129 -10.113 1.00 96.25 243 ASN A CA 1
ATOM 1908 C C . ASN A 1 243 ? -7.518 -11.349 -10.768 1.00 96.25 243 ASN A C 1
ATOM 1910 O O . ASN A 1 243 ? -7.286 -11.528 -11.961 1.00 96.25 243 ASN A O 1
ATOM 1914 N N . GLU A 1 244 ? -6.789 -10.550 -9.992 1.00 96.00 244 GLU A N 1
ATOM 1915 C CA . GLU A 1 244 ? -5.691 -9.744 -10.512 1.00 96.00 244 GLU A CA 1
ATOM 1916 C C . GLU A 1 244 ? -4.514 -10.586 -11.007 1.00 96.00 244 GLU A C 1
ATOM 1918 O O . GLU A 1 244 ? -3.925 -10.264 -12.034 1.00 96.00 244 GLU A O 1
ATOM 1923 N N . SER A 1 245 ? -4.228 -11.727 -10.377 1.00 94.94 245 SER A N 1
ATOM 1924 C CA . SER A 1 245 ? -3.153 -12.632 -10.804 1.00 94.94 245 SER A CA 1
ATOM 1925 C C . SER A 1 245 ? -3.328 -13.207 -12.214 1.00 94.94 245 SER A C 1
ATOM 1927 O O . SER A 1 245 ? -2.374 -13.717 -12.797 1.00 94.94 245 SER A O 1
ATOM 1929 N N . LYS A 1 246 ? -4.522 -13.092 -12.809 1.00 95.38 246 LYS A N 1
ATOM 1930 C CA . LYS A 1 246 ? -4.773 -13.459 -14.213 1.00 95.38 246 LYS A CA 1
ATOM 1931 C C . LYS A 1 246 ? -4.146 -12.472 -15.203 1.00 95.38 246 LYS A C 1
ATOM 1933 O O . LYS A 1 246 ? -4.024 -12.801 -16.379 1.00 95.38 246 LYS A O 1
ATOM 1938 N N . HIS A 1 247 ? -3.789 -11.270 -14.750 1.00 94.31 247 HIS A N 1
ATOM 1939 C CA . HIS A 1 247 ? -3.233 -10.203 -15.582 1.00 94.31 247 HIS A CA 1
ATOM 1940 C C . HIS A 1 247 ? -1.702 -10.120 -15.527 1.00 94.31 247 HIS A C 1
ATOM 1942 O O . HIS A 1 247 ? -1.113 -9.403 -16.333 1.00 94.31 247 HIS A O 1
ATOM 1948 N N . GLY A 1 248 ? -1.056 -10.841 -14.609 1.00 93.75 248 GLY A N 1
ATOM 1949 C CA . GLY A 1 248 ? 0.394 -10.826 -14.458 1.00 93.75 248 GLY A CA 1
ATOM 1950 C C . GLY A 1 248 ? 0.862 -11.281 -13.081 1.00 93.75 248 GLY A C 1
ATOM 1951 O O . GLY A 1 248 ? 0.067 -11.650 -12.215 1.00 93.75 248 GLY A O 1
ATOM 1952 N N . GLU A 1 249 ? 2.175 -11.233 -12.878 1.00 94.62 249 GLU A N 1
ATOM 1953 C CA . GLU A 1 249 ? 2.795 -11.502 -11.581 1.00 94.62 249 GLU A CA 1
ATOM 1954 C C . GLU A 1 249 ? 2.407 -10.405 -10.578 1.00 94.62 249 GLU A C 1
ATOM 1956 O O . GLU A 1 249 ? 2.630 -9.218 -10.827 1.00 94.62 249 GLU A O 1
ATOM 1961 N N . VAL A 1 250 ? 1.803 -10.798 -9.454 1.00 96.25 250 VAL A N 1
ATOM 1962 C CA . VAL A 1 250 ? 1.336 -9.859 -8.426 1.00 96.25 250 VAL A CA 1
ATOM 1963 C C . VAL A 1 250 ? 2.492 -9.455 -7.520 1.00 96.25 250 VAL A C 1
ATOM 1965 O O . VAL A 1 250 ? 3.116 -10.302 -6.885 1.00 96.25 250 VAL A O 1
ATOM 1968 N N . ILE A 1 251 ? 2.721 -8.149 -7.410 1.00 96.38 251 ILE A N 1
ATOM 1969 C CA . ILE A 1 251 ? 3.752 -7.547 -6.568 1.00 96.38 251 ILE A CA 1
ATOM 1970 C C . ILE A 1 251 ? 3.088 -6.579 -5.588 1.00 96.38 251 ILE A C 1
ATOM 1972 O O . ILE A 1 251 ? 2.389 -5.648 -5.990 1.00 96.38 251 ILE A O 1
ATOM 1976 N N . LEU A 1 252 ? 3.315 -6.790 -4.291 1.00 97.75 252 LEU A N 1
ATOM 1977 C CA . LEU A 1 252 ? 2.801 -5.912 -3.242 1.00 97.75 252 LEU A CA 1
ATOM 1978 C C . LEU A 1 252 ? 3.682 -4.665 -3.107 1.00 97.75 252 LEU A C 1
ATOM 1980 O O . LEU A 1 252 ? 4.909 -4.757 -3.118 1.00 97.75 252 LEU A O 1
ATOM 1984 N N . VAL A 1 253 ? 3.055 -3.506 -2.942 1.00 97.69 253 VAL A N 1
ATOM 1985 C CA . VAL A 1 253 ? 3.705 -2.205 -2.764 1.00 97.69 253 VAL A CA 1
ATOM 1986 C C . VAL A 1 253 ? 3.134 -1.536 -1.510 1.00 97.69 253 VAL A C 1
ATOM 1988 O O . VAL A 1 253 ? 1.952 -1.675 -1.209 1.00 97.69 253 VAL A O 1
ATOM 1991 N N . GLY A 1 254 ? 3.950 -0.807 -0.756 1.00 96.81 254 GLY A N 1
ATOM 1992 C CA . GLY A 1 254 ? 3.482 -0.067 0.420 1.00 96.81 254 GLY A CA 1
ATOM 1993 C C . GLY A 1 254 ? 4.386 1.105 0.769 1.00 96.81 254 GLY A C 1
ATOM 1994 O O . GLY A 1 254 ? 5.403 1.342 0.109 1.00 96.81 254 GLY A O 1
ATOM 1995 N N . HIS A 1 255 ? 4.033 1.848 1.812 1.00 94.56 255 HIS A N 1
ATOM 1996 C CA . HIS A 1 255 ? 4.860 2.918 2.361 1.00 94.56 255 HIS A CA 1
ATOM 1997 C C . HIS A 1 255 ? 5.084 2.671 3.853 1.00 94.56 255 HIS A C 1
ATOM 1999 O O . HIS A 1 255 ? 4.159 2.816 4.639 1.00 94.56 255 HIS A O 1
ATOM 2005 N N . ALA A 1 256 ? 6.310 2.303 4.251 1.00 90.50 256 ALA A N 1
ATOM 2006 C CA . ALA A 1 256 ? 6.572 1.741 5.585 1.00 90.50 256 ALA A CA 1
ATOM 2007 C C . ALA A 1 256 ? 5.735 0.471 5.852 1.00 90.50 256 ALA A C 1
ATOM 2009 O O . ALA A 1 256 ? 5.120 0.301 6.911 1.00 90.50 256 ALA A O 1
ATOM 2010 N N . ILE A 1 257 ? 5.750 -0.429 4.864 1.00 91.81 257 ILE A N 1
ATOM 2011 C CA . ILE A 1 257 ? 4.836 -1.572 4.701 1.00 91.81 257 ILE A CA 1
ATOM 2012 C C . ILE A 1 257 ? 4.845 -2.577 5.866 1.00 91.81 257 ILE A C 1
ATOM 2014 O O . ILE A 1 257 ? 3.933 -3.386 6.025 1.00 91.81 257 ILE A O 1
ATOM 2018 N N . GLN A 1 258 ? 5.873 -2.547 6.714 1.00 90.19 258 GLN A N 1
ATOM 2019 C CA . GLN A 1 258 ? 5.953 -3.409 7.893 1.00 90.19 258 GLN A CA 1
ATOM 2020 C C . GLN A 1 258 ? 4.881 -3.042 8.934 1.00 90.19 258 GLN A C 1
ATOM 2022 O O . GLN A 1 258 ? 4.430 -3.912 9.682 1.00 90.19 258 GLN A O 1
ATOM 2027 N N . ASN A 1 259 ? 4.445 -1.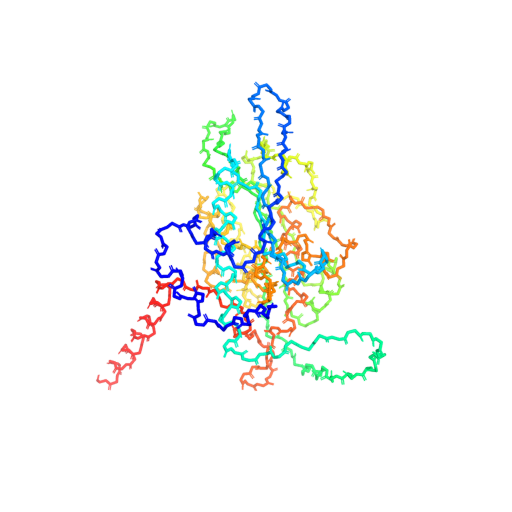777 8.979 1.00 89.31 259 ASN A N 1
ATOM 2028 C CA . ASN A 1 259 ? 3.330 -1.363 9.833 1.00 89.31 259 ASN A CA 1
ATOM 2029 C C . ASN A 1 259 ? 2.013 -1.974 9.339 1.00 89.31 259 ASN A C 1
ATOM 2031 O O . ASN A 1 259 ? 1.276 -2.556 10.135 1.00 89.31 259 ASN A O 1
ATOM 2035 N N . ASP A 1 260 ? 1.769 -1.916 8.027 1.00 94.56 260 ASP A N 1
ATOM 2036 C CA . ASP A 1 260 ? 0.599 -2.512 7.375 1.00 94.56 260 ASP A CA 1
ATOM 2037 C C . ASP A 1 260 ? 0.519 -4.019 7.629 1.00 94.56 260 ASP A C 1
ATOM 2039 O O . ASP A 1 260 ? -0.524 -4.533 8.042 1.00 94.56 260 ASP A O 1
ATOM 2043 N N . GLN A 1 261 ? 1.646 -4.722 7.464 1.00 94.69 261 GLN A N 1
ATOM 2044 C CA . GLN A 1 261 ? 1.755 -6.150 7.763 1.00 94.69 261 GLN A CA 1
ATOM 2045 C C . GLN A 1 261 ? 1.316 -6.457 9.199 1.00 94.69 261 GLN A C 1
ATOM 2047 O O . GLN A 1 261 ? 0.478 -7.332 9.424 1.00 94.69 261 GLN A O 1
ATOM 2052 N N . LYS A 1 262 ? 1.841 -5.706 10.173 1.00 93.31 262 LYS A N 1
ATOM 2053 C CA . LYS A 1 262 ? 1.524 -5.905 11.588 1.00 93.31 262 LYS A CA 1
ATOM 2054 C C . LYS A 1 262 ? 0.032 -5.715 11.874 1.00 93.31 262 LYS A C 1
ATOM 2056 O O . LYS A 1 262 ? -0.546 -6.512 12.612 1.00 93.31 262 LYS A O 1
ATOM 2061 N N . PHE A 1 263 ? -0.598 -4.684 11.310 1.00 94.56 263 PHE A N 1
ATOM 2062 C CA . PHE A 1 263 ? -2.029 -4.434 11.516 1.00 94.56 263 PHE A CA 1
ATOM 2063 C C . PHE A 1 263 ? -2.902 -5.536 10.902 1.00 94.56 263 PHE A C 1
ATOM 2065 O O . PHE A 1 263 ? -3.872 -5.984 11.519 1.00 94.56 263 PHE A O 1
ATOM 2072 N N . LEU A 1 264 ? -2.534 -6.031 9.719 1.00 95.06 264 LEU A N 1
ATOM 2073 C CA . LEU A 1 264 ? -3.218 -7.153 9.075 1.00 95.06 264 LEU A CA 1
ATOM 2074 C C . LEU A 1 264 ? -3.099 -8.446 9.898 1.00 95.06 264 LEU A C 1
ATOM 2076 O O . LEU A 1 264 ? -4.106 -9.122 10.125 1.00 95.06 264 LEU A O 1
ATOM 2080 N N . GLU A 1 265 ? -1.906 -8.757 10.413 1.00 92.19 265 GLU A N 1
ATOM 2081 C CA . GLU A 1 265 ? -1.665 -9.912 11.288 1.00 92.19 265 GLU A CA 1
ATOM 2082 C C . GLU A 1 265 ? -2.496 -9.841 12.577 1.00 92.19 265 GLU A C 1
ATOM 2084 O O . GLU A 1 265 ? -3.139 -10.825 12.954 1.00 92.19 265 GLU A O 1
ATOM 2089 N N . GLN A 1 266 ? -2.557 -8.668 13.217 1.00 89.31 266 GLN A N 1
ATOM 2090 C CA . GLN A 1 266 ? -3.358 -8.440 14.428 1.00 89.31 266 GLN A CA 1
ATOM 2091 C C . GLN A 1 266 ? -4.857 -8.671 14.209 1.00 89.31 266 GLN A C 1
ATOM 2093 O O . GLN A 1 266 ? -5.558 -9.091 15.130 1.00 89.31 266 GLN A O 1
ATOM 2098 N N . ALA A 1 267 ? -5.346 -8.434 12.993 1.00 91.75 267 ALA A N 1
ATOM 2099 C CA . ALA A 1 267 ? -6.732 -8.672 12.610 1.00 91.75 267 ALA A CA 1
ATOM 2100 C C . ALA A 1 267 ? -6.982 -10.035 11.954 1.00 91.75 267 ALA A C 1
ATOM 2102 O O . ALA A 1 267 ? -8.092 -10.297 11.490 1.00 91.75 267 ALA A O 1
ATOM 2103 N N . ASN A 1 268 ? -5.970 -10.908 11.916 1.00 93.75 268 ASN A N 1
ATOM 2104 C CA . ASN A 1 268 ? -6.018 -12.204 11.243 1.00 93.75 268 ASN A CA 1
ATOM 2105 C C . ASN A 1 268 ? -6.434 -12.104 9.757 1.00 93.75 268 ASN A C 1
ATOM 2107 O O . ASN A 1 268 ? -7.105 -12.989 9.220 1.00 93.75 268 ASN A O 1
ATOM 2111 N N . ILE A 1 269 ? -6.024 -11.029 9.080 1.00 95.69 269 ILE A N 1
ATOM 2112 C CA . ILE A 1 269 ? -6.166 -10.858 7.633 1.00 95.69 269 ILE A CA 1
ATOM 2113 C C . ILE A 1 269 ? -4.860 -11.334 6.993 1.00 95.69 269 ILE A C 1
ATOM 2115 O O . ILE A 1 269 ? -3.826 -10.687 7.101 1.00 95.69 269 ILE A O 1
ATOM 2119 N N . ARG A 1 270 ? -4.901 -12.489 6.329 1.00 94.62 270 ARG A N 1
ATOM 2120 C CA . ARG A 1 270 ? -3.723 -13.177 5.774 1.00 94.62 270 ARG A CA 1
ATOM 2121 C C . ARG A 1 270 ? -3.618 -13.097 4.255 1.00 94.62 270 ARG A C 1
ATOM 2123 O O . ARG A 1 270 ? -2.675 -13.634 3.691 1.00 94.62 270 ARG A O 1
ATOM 2130 N N . ALA A 1 271 ? -4.559 -12.433 3.589 1.00 94.38 271 ALA A N 1
ATOM 2131 C CA . ALA A 1 271 ? -4.644 -12.396 2.130 1.00 94.38 271 ALA A CA 1
ATOM 2132 C C . ALA A 1 271 ? -3.365 -11.895 1.430 1.00 94.38 271 ALA A C 1
ATOM 2134 O O . ALA A 1 271 ? -3.071 -12.338 0.326 1.00 94.38 271 ALA A O 1
ATOM 2135 N N . PHE A 1 272 ? -2.590 -11.019 2.079 1.00 94.44 272 PHE A N 1
ATOM 2136 C CA . PHE A 1 272 ? -1.325 -10.494 1.553 1.00 94.44 272 PHE A CA 1
ATOM 2137 C C . PHE A 1 272 ? -0.068 -11.208 2.080 1.00 94.44 272 PHE A C 1
ATOM 2139 O O . PHE A 1 272 ? 1.038 -10.847 1.686 1.00 94.44 272 PHE A O 1
ATOM 2146 N N . HIS A 1 273 ? -0.214 -12.202 2.966 1.00 91.00 273 HIS A N 1
ATOM 2147 C CA . HIS A 1 273 ? 0.892 -12.784 3.734 1.00 91.00 273 HIS A CA 1
ATOM 2148 C C . HIS A 1 273 ? 2.053 -13.259 2.848 1.00 91.00 273 HIS A C 1
ATOM 2150 O O . HIS A 1 273 ? 3.206 -12.904 3.089 1.00 91.00 273 HIS A O 1
ATOM 2156 N N . ASP A 1 274 ? 1.732 -13.974 1.772 1.00 89.88 274 ASP A N 1
ATOM 2157 C CA . ASP A 1 274 ? 2.728 -14.574 0.880 1.00 89.88 274 ASP A CA 1
ATOM 2158 C C . ASP A 1 274 ? 3.453 -13.538 0.002 1.00 89.88 274 ASP A C 1
ATOM 2160 O O . ASP A 1 274 ? 4.504 -13.832 -0.565 1.00 89.88 274 ASP A O 1
ATOM 2164 N N . PHE A 1 275 ? 2.943 -12.304 -0.071 1.00 91.88 275 PHE A N 1
ATOM 2165 C CA . PHE A 1 275 ? 3.531 -11.223 -0.866 1.00 91.88 275 PHE A CA 1
ATOM 2166 C C . PHE A 1 275 ? 4.473 -10.322 -0.055 1.00 91.88 275 PHE A C 1
ATOM 2168 O O . PHE A 1 275 ? 5.352 -9.683 -0.634 1.00 91.88 275 PHE A O 1
ATOM 2175 N N . PHE A 1 276 ? 4.356 -10.283 1.279 1.00 89.88 276 PHE A N 1
ATOM 2176 C CA . PHE A 1 276 ? 5.225 -9.456 2.129 1.00 89.88 276 PHE A CA 1
ATOM 2177 C C . PHE A 1 276 ? 6.727 -9.747 1.996 1.00 89.88 276 PHE A C 1
ATOM 2179 O O . PHE A 1 276 ? 7.506 -8.786 2.039 1.00 89.88 276 PHE A O 1
ATOM 2186 N N . PRO A 1 277 ? 7.198 -11.001 1.815 1.00 86.94 277 PRO A N 1
ATOM 2187 C CA . PRO A 1 277 ? 8.618 -11.278 1.609 1.00 86.94 277 PRO A CA 1
ATOM 2188 C C . PRO A 1 277 ? 9.235 -10.489 0.447 1.00 86.94 277 PRO A C 1
ATOM 2190 O O . PRO A 1 277 ? 10.332 -9.956 0.619 1.00 86.94 277 PRO A O 1
ATOM 2193 N N . GLY A 1 278 ? 8.505 -10.335 -0.661 1.00 84.38 278 GLY A N 1
ATOM 2194 C CA . GLY A 1 278 ? 8.927 -9.601 -1.860 1.00 84.38 278 GLY A CA 1
ATOM 2195 C C . GLY A 1 278 ? 8.345 -8.191 -1.995 1.00 84.38 278 GLY A C 1
ATOM 2196 O O . GLY A 1 278 ? 8.499 -7.580 -3.047 1.00 84.38 278 GLY A O 1
ATOM 2197 N N . ALA A 1 279 ? 7.662 -7.676 -0.969 1.00 92.00 279 ALA A N 1
ATOM 2198 C CA . ALA A 1 279 ? 6.963 -6.403 -1.074 1.00 92.00 279 ALA A CA 1
ATOM 2199 C C . ALA A 1 279 ? 7.910 -5.206 -1.235 1.00 92.00 279 ALA A C 1
ATOM 2201 O O . ALA A 1 279 ? 8.982 -5.136 -0.625 1.00 92.00 279 ALA A O 1
ATOM 2202 N N . LEU A 1 280 ? 7.467 -4.239 -2.035 1.00 93.00 280 LEU A N 1
ATOM 2203 C CA . LEU A 1 280 ? 8.222 -3.054 -2.406 1.00 93.00 280 LEU A CA 1
ATOM 2204 C C . LEU A 1 280 ? 7.837 -1.879 -1.511 1.00 93.00 280 LEU A C 1
ATOM 2206 O O . LEU A 1 280 ? 6.731 -1.347 -1.591 1.00 93.00 280 LEU A O 1
ATOM 2210 N N . ASP A 1 281 ? 8.768 -1.456 -0.661 1.00 92.06 281 ASP A N 1
ATOM 2211 C CA . ASP A 1 281 ? 8.551 -0.342 0.256 1.00 92.06 281 ASP A CA 1
ATOM 2212 C C . ASP A 1 281 ? 8.996 0.978 -0.381 1.00 92.06 281 ASP A C 1
ATOM 2214 O O . ASP A 1 281 ? 10.187 1.248 -0.554 1.00 92.06 281 ASP A O 1
ATOM 2218 N N . THR A 1 282 ? 8.033 1.829 -0.721 1.00 92.12 282 THR A N 1
ATOM 2219 C CA . THR A 1 282 ? 8.285 3.143 -1.319 1.00 92.12 282 THR A CA 1
ATOM 2220 C C . THR A 1 282 ? 9.080 4.066 -0.404 1.00 92.12 282 THR A C 1
ATOM 2222 O O . THR A 1 282 ? 9.852 4.880 -0.913 1.00 92.12 282 THR A O 1
ATOM 2225 N N . GLN A 1 283 ? 8.968 3.923 0.921 1.00 88.50 283 GLN A N 1
ATOM 2226 C CA . GLN A 1 283 ? 9.786 4.680 1.863 1.00 88.50 283 GLN A CA 1
ATOM 2227 C C . GLN A 1 283 ? 11.256 4.277 1.727 1.00 88.50 283 GLN A C 1
ATOM 2229 O O . GLN A 1 283 ? 12.118 5.151 1.648 1.00 88.50 283 GLN A O 1
ATOM 2234 N N . ALA A 1 284 ? 11.529 2.973 1.623 1.00 85.75 284 ALA A N 1
ATOM 2235 C CA . ALA A 1 284 ? 12.876 2.451 1.415 1.00 85.75 284 ALA A CA 1
ATOM 2236 C C . ALA A 1 284 ? 13.430 2.837 0.034 1.00 85.75 284 ALA A C 1
ATOM 2238 O O . ALA A 1 284 ? 14.556 3.321 -0.065 1.00 85.75 284 ALA A O 1
ATOM 2239 N N . LEU A 1 285 ? 12.622 2.706 -1.025 1.00 84.12 285 LEU A N 1
ATOM 2240 C CA . LEU A 1 285 ? 12.990 3.050 -2.408 1.00 84.12 285 LEU A CA 1
ATOM 2241 C C . LEU A 1 285 ? 13.376 4.525 -2.602 1.00 84.12 285 LEU A C 1
ATOM 2243 O O . LEU A 1 285 ? 14.052 4.868 -3.578 1.00 84.12 285 LEU A O 1
ATOM 2247 N N . HIS A 1 286 ? 12.931 5.404 -1.705 1.00 80.44 286 HIS A N 1
ATOM 2248 C CA . HIS A 1 286 ? 13.208 6.840 -1.736 1.00 80.44 286 HIS A CA 1
ATOM 2249 C C . HIS A 1 286 ? 14.135 7.297 -0.602 1.00 80.44 286 HIS A C 1
ATOM 2251 O O . HIS A 1 286 ? 14.248 8.501 -0.357 1.00 80.44 286 HIS A O 1
ATOM 2257 N N . LEU A 1 287 ? 14.810 6.369 0.085 1.00 76.75 287 LEU A N 1
ATOM 2258 C CA . LEU A 1 287 ? 15.846 6.722 1.050 1.00 76.75 287 LEU A CA 1
ATOM 2259 C C . LEU A 1 287 ? 16.991 7.448 0.343 1.00 76.75 287 LEU A C 1
ATOM 2261 O O . LEU A 1 287 ? 17.633 6.918 -0.562 1.00 76.75 287 LEU A O 1
ATOM 2265 N N . ASP A 1 288 ? 17.262 8.668 0.795 1.00 61.47 288 ASP A N 1
ATOM 2266 C CA . ASP A 1 288 ? 18.441 9.416 0.385 1.00 61.47 288 ASP A CA 1
ATOM 2267 C C . ASP A 1 288 ? 19.683 8.808 1.056 1.00 61.47 288 ASP A C 1
ATOM 2269 O O . ASP A 1 288 ? 19.793 8.792 2.291 1.00 61.47 288 ASP A O 1
ATOM 2273 N N . ALA A 1 289 ? 20.619 8.325 0.234 1.00 54.16 289 ALA A N 1
ATOM 2274 C CA . ALA A 1 289 ? 21.881 7.737 0.670 1.00 54.16 289 ALA A CA 1
ATOM 2275 C C . ALA A 1 289 ? 22.712 8.691 1.549 1.00 54.16 289 ALA A C 1
ATOM 2277 O O . ALA A 1 289 ? 23.439 8.223 2.427 1.00 54.16 289 ALA A O 1
ATOM 2278 N N . ALA A 1 290 ? 22.569 10.009 1.365 1.00 47.34 290 ALA A N 1
ATOM 2279 C CA . ALA A 1 290 ? 23.304 11.020 2.119 1.00 47.34 290 ALA A CA 1
ATOM 2280 C C . ALA A 1 290 ? 22.653 11.376 3.467 1.00 47.34 290 ALA A C 1
ATOM 2282 O O . ALA A 1 290 ? 23.358 11.712 4.417 1.00 47.34 290 ALA A O 1
ATOM 2283 N N . HIS A 1 291 ? 21.323 11.282 3.589 1.00 53.47 291 HIS A N 1
ATOM 2284 C CA . HIS A 1 291 ? 20.607 11.843 4.742 1.00 53.47 291 HIS A CA 1
ATOM 2285 C C . HIS A 1 291 ? 19.903 10.811 5.630 1.00 53.47 291 HIS A C 1
ATOM 2287 O O . HIS A 1 291 ? 19.482 11.188 6.723 1.00 53.47 291 HIS A O 1
ATOM 2293 N N . ARG A 1 292 ? 19.766 9.538 5.209 1.00 55.28 292 ARG A N 1
ATOM 2294 C CA . ARG A 1 292 ? 19.101 8.423 5.940 1.00 55.28 292 ARG A CA 1
ATOM 2295 C C . ARG A 1 292 ? 17.754 8.770 6.610 1.00 55.28 292 ARG A C 1
ATOM 2297 O O . ARG A 1 292 ? 17.275 8.028 7.463 1.00 55.28 292 ARG A O 1
ATOM 2304 N N . LYS A 1 293 ? 17.121 9.887 6.242 1.00 62.59 293 LYS A N 1
ATOM 2305 C CA . LYS A 1 293 ? 15.822 10.306 6.764 1.00 62.59 293 LYS A CA 1
ATOM 2306 C C . LYS A 1 293 ? 14.743 9.712 5.875 1.00 62.59 293 LYS A C 1
ATOM 2308 O O . LYS A 1 293 ? 14.634 10.080 4.706 1.00 62.59 293 LYS A O 1
ATOM 2313 N N . CYS A 1 294 ? 13.935 8.825 6.447 1.00 69.62 294 CYS A N 1
ATOM 2314 C CA . CYS A 1 294 ? 12.690 8.386 5.836 1.00 69.62 294 CYS A CA 1
ATOM 2315 C C . CYS A 1 294 ? 11.798 9.605 5.567 1.00 69.62 294 CYS A C 1
ATOM 2317 O O . CYS A 1 294 ? 11.556 10.414 6.467 1.00 69.62 294 CYS A O 1
ATOM 2319 N N . ARG A 1 295 ? 11.321 9.750 4.330 1.00 82.50 295 ARG A N 1
ATOM 2320 C CA . ARG A 1 295 ? 10.341 10.781 3.969 1.00 82.50 295 ARG A CA 1
ATOM 2321 C C . ARG A 1 295 ? 8.937 10.215 4.154 1.00 82.50 295 ARG A C 1
ATOM 2323 O O . ARG A 1 295 ? 8.709 9.049 3.844 1.00 82.50 295 ARG A O 1
ATOM 2330 N N . SER A 1 296 ? 8.016 11.040 4.648 1.00 89.88 296 SER A N 1
ATOM 2331 C CA . SER A 1 296 ? 6.591 10.710 4.631 1.00 89.88 296 SER A CA 1
ATOM 2332 C C . SER A 1 296 ? 6.084 10.618 3.193 1.00 89.88 296 SER A C 1
ATOM 2334 O O . SER A 1 296 ? 6.642 11.257 2.296 1.00 89.88 296 SER A O 1
ATOM 2336 N N . LEU A 1 297 ? 4.992 9.882 2.991 1.00 92.62 297 LEU A N 1
ATOM 2337 C CA . LEU A 1 297 ? 4.317 9.773 1.700 1.00 92.62 297 LEU A CA 1
ATOM 2338 C C . LEU A 1 297 ? 4.015 11.151 1.091 1.00 92.62 297 LEU A C 1
ATOM 2340 O O . LEU A 1 297 ? 4.374 11.418 -0.052 1.00 92.62 297 LEU A O 1
ATOM 2344 N N . GLN A 1 298 ? 3.453 12.059 1.891 1.00 91.88 298 GLN A N 1
ATOM 2345 C CA . GLN A 1 298 ? 3.164 13.436 1.489 1.00 91.88 298 GLN A CA 1
ATOM 2346 C C . GLN A 1 298 ? 4.404 14.181 0.981 1.00 91.88 298 GLN A C 1
ATOM 2348 O O . GLN A 1 298 ? 4.374 14.770 -0.097 1.00 91.88 298 GLN A O 1
ATOM 2353 N N . ASN A 1 299 ? 5.524 14.096 1.704 1.00 90.56 299 ASN A N 1
ATOM 2354 C CA . ASN A 1 299 ? 6.770 14.739 1.283 1.00 90.56 299 ASN A CA 1
ATOM 2355 C C . ASN A 1 299 ? 7.354 14.101 0.015 1.00 90.56 299 ASN A C 1
ATOM 2357 O O . ASN A 1 299 ? 8.048 14.778 -0.742 1.00 90.56 299 ASN A O 1
ATOM 2361 N N . LEU A 1 300 ? 7.106 12.809 -0.224 1.00 91.25 300 LEU A N 1
ATOM 2362 C CA . LEU A 1 300 ? 7.494 12.155 -1.472 1.00 91.25 300 LEU A CA 1
ATOM 2363 C C . LEU A 1 300 ? 6.651 12.649 -2.648 1.00 91.25 300 LEU A C 1
ATOM 2365 O O . LEU A 1 300 ? 7.233 13.002 -3.672 1.00 91.25 300 LEU A O 1
ATOM 2369 N N . VAL A 1 301 ? 5.327 12.753 -2.495 1.00 93.00 301 VAL A N 1
ATOM 2370 C CA . VAL A 1 301 ? 4.445 13.289 -3.548 1.00 93.00 301 VAL A CA 1
ATOM 2371 C C . VAL A 1 301 ? 4.875 14.708 -3.914 1.00 93.00 301 VAL A C 1
ATOM 2373 O O . VAL A 1 301 ? 5.137 14.991 -5.082 1.00 93.00 301 VAL A O 1
ATOM 2376 N N . TRP A 1 302 ? 5.067 15.566 -2.911 1.00 92.62 302 TRP A N 1
ATOM 2377 C CA . TRP A 1 302 ? 5.492 16.951 -3.116 1.00 92.62 302 TRP A CA 1
ATOM 2378 C C . TRP A 1 302 ? 6.892 17.107 -3.699 1.00 92.62 302 TRP A C 1
ATOM 2380 O O . TRP A 1 302 ? 7.175 18.114 -4.3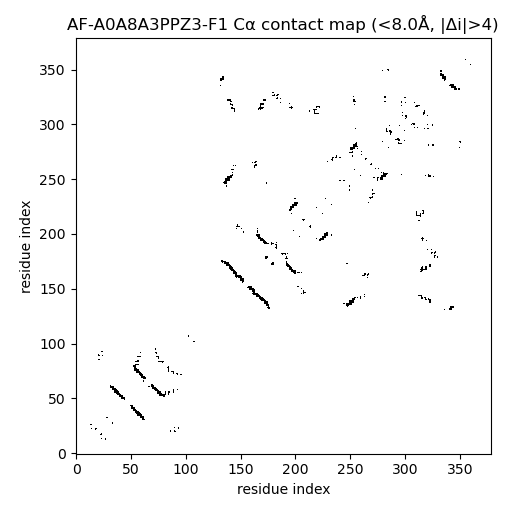37 1.00 92.62 302 TRP A O 1
ATOM 2390 N N . SER A 1 303 ? 7.770 16.115 -3.528 1.00 89.69 303 SER A N 1
ATOM 2391 C CA . SER A 1 303 ? 9.083 16.147 -4.179 1.00 89.69 303 SER A CA 1
ATOM 2392 C C . SER A 1 303 ? 9.017 15.949 -5.695 1.00 89.69 303 SER A C 1
ATOM 2394 O O . SER A 1 303 ? 9.964 16.316 -6.386 1.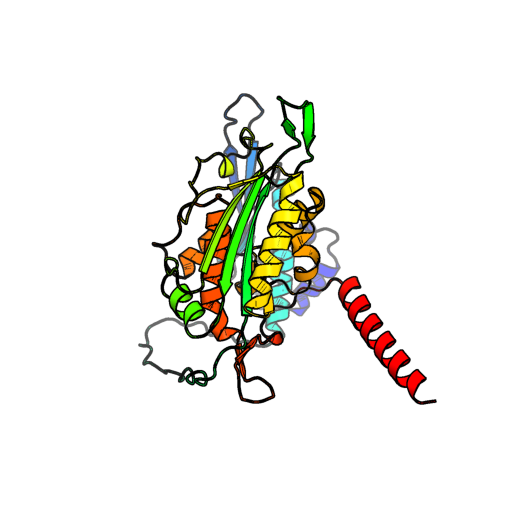00 89.69 303 SER A O 1
ATOM 2396 N N . TYR A 1 304 ? 7.917 15.385 -6.205 1.00 89.25 304 TYR A N 1
ATOM 2397 C CA . TYR A 1 304 ? 7.648 15.306 -7.638 1.00 89.25 304 TYR A CA 1
ATOM 2398 C C . TYR A 1 304 ? 6.858 16.517 -8.139 1.00 89.25 304 TYR A C 1
ATOM 2400 O O . TYR A 1 304 ? 7.164 17.018 -9.218 1.00 89.25 304 TYR A O 1
ATOM 2408 N N . ASP A 1 305 ? 5.858 16.967 -7.378 1.00 87.25 305 ASP A N 1
ATOM 2409 C CA . ASP A 1 305 ? 5.061 18.161 -7.672 1.00 87.25 305 ASP A CA 1
ATOM 2410 C C . ASP A 1 305 ? 4.352 18.642 -6.390 1.00 87.25 305 ASP A C 1
ATOM 2412 O O . ASP A 1 305 ? 3.517 17.935 -5.820 1.00 87.25 305 ASP A O 1
ATOM 2416 N N . GLU A 1 306 ? 4.684 19.849 -5.925 1.00 87.56 306 GLU A N 1
ATOM 2417 C CA . GLU A 1 306 ? 4.134 20.445 -4.698 1.00 87.56 306 GLU A CA 1
ATOM 2418 C C . GLU A 1 306 ? 2.641 20.802 -4.793 1.00 87.56 306 GLU A C 1
ATOM 2420 O O . GLU A 1 306 ? 1.987 21.005 -3.770 1.00 87.56 306 GLU A O 1
ATOM 2425 N N . THR A 1 307 ? 2.086 20.857 -6.007 1.00 87.38 307 THR A N 1
ATOM 2426 C CA . THR A 1 307 ? 0.661 21.131 -6.250 1.00 87.38 307 THR A CA 1
ATOM 2427 C C . THR A 1 307 ? -0.207 19.873 -6.176 1.00 87.38 307 THR A C 1
ATOM 2429 O O . THR A 1 307 ? -1.439 19.965 -6.138 1.00 87.38 307 THR A O 1
ATOM 2432 N N . LEU A 1 308 ? 0.419 18.693 -6.135 1.00 88.50 308 LEU A N 1
ATOM 2433 C CA . LEU A 1 308 ? -0.253 17.411 -5.953 1.00 88.50 308 LEU A CA 1
ATOM 2434 C C . LEU A 1 308 ? -0.455 17.081 -4.468 1.00 88.50 308 LEU A C 1
ATOM 2436 O O . LEU A 1 308 ? 0.054 17.744 -3.564 1.00 88.50 308 LEU A O 1
ATOM 2440 N N . GLY A 1 309 ? -1.205 16.008 -4.215 1.00 83.94 309 GLY A N 1
ATOM 2441 C CA . GLY A 1 309 ? -1.471 15.528 -2.866 1.00 83.94 309 GLY A CA 1
ATOM 2442 C C . GLY A 1 309 ? -2.792 16.040 -2.308 1.00 83.94 309 GLY A C 1
ATOM 2443 O O . GLY A 1 309 ? -2.946 17.206 -1.952 1.00 83.94 309 GLY A O 1
ATOM 2444 N N . ALA A 1 310 ? -3.757 15.135 -2.202 1.00 87.12 310 ALA A N 1
ATOM 2445 C CA . ALA A 1 310 ? -5.063 15.411 -1.628 1.00 87.12 310 ALA A CA 1
ATOM 2446 C C . ALA A 1 310 ? -5.600 14.171 -0.919 1.00 87.12 310 ALA A C 1
ATOM 2448 O O . ALA A 1 310 ? -5.277 13.042 -1.289 1.00 87.12 310 ALA A O 1
ATOM 2449 N N . GLY A 1 311 ? -6.467 14.408 0.064 1.00 88.62 311 GLY A N 1
ATOM 2450 C CA . GLY A 1 311 ? -7.209 13.351 0.736 1.00 88.62 311 GLY A CA 1
ATOM 2451 C C . GLY A 1 311 ? -6.380 12.462 1.669 1.00 88.62 311 GLY A C 1
ATOM 2452 O O . GLY A 1 311 ? -6.741 11.303 1.836 1.00 88.62 311 GLY A O 1
ATOM 2453 N N . TRP A 1 312 ? -5.305 13.004 2.248 1.00 89.62 312 TRP A N 1
ATOM 2454 C CA . TRP A 1 312 ? -4.454 12.351 3.251 1.00 89.62 312 TRP A CA 1
ATOM 2455 C C . TRP A 1 312 ? -5.257 11.762 4.416 1.00 89.62 312 TRP A C 1
ATOM 2457 O O . TRP A 1 312 ? -6.281 12.337 4.797 1.00 89.62 312 TRP A O 1
ATOM 2467 N N . HIS A 1 313 ? -4.757 10.674 5.011 1.00 87.50 313 HIS A N 1
ATOM 2468 C CA . HIS A 1 313 ? -5.412 9.949 6.113 1.00 87.50 313 HIS A CA 1
ATOM 2469 C C . HIS A 1 313 ? -6.728 9.267 5.709 1.00 87.50 313 HIS A C 1
ATOM 2471 O O . HIS A 1 313 ? -7.588 8.969 6.540 1.00 87.50 313 HIS A O 1
ATOM 2477 N N . ASN A 1 314 ? -6.906 9.050 4.406 1.00 92.94 314 ASN A N 1
ATOM 2478 C CA . ASN A 1 314 ? -7.844 8.081 3.869 1.00 92.94 314 ASN A CA 1
ATOM 2479 C C . ASN A 1 314 ? -7.009 6.981 3.229 1.00 92.94 314 ASN A C 1
ATOM 2481 O O . ASN A 1 314 ? -6.347 7.230 2.219 1.00 92.94 314 ASN A O 1
ATOM 2485 N N . ALA A 1 315 ? -7.103 5.768 3.768 1.00 95.25 315 ALA A N 1
ATOM 2486 C CA . ALA A 1 315 ? -6.239 4.670 3.352 1.00 95.25 315 ALA A CA 1
ATOM 2487 C C . ALA A 1 315 ? -6.297 4.417 1.831 1.00 95.25 315 ALA A C 1
ATOM 2489 O O . ALA A 1 315 ? -5.290 4.137 1.189 1.00 95.25 315 ALA A O 1
ATOM 2490 N N . GLY A 1 316 ? -7.472 4.580 1.203 1.00 96.81 316 GLY A N 1
ATOM 2491 C CA . GLY A 1 316 ? -7.626 4.432 -0.249 1.00 96.81 316 GLY A CA 1
ATOM 2492 C C . GLY A 1 316 ? -6.869 5.485 -1.062 1.00 96.81 316 GLY A C 1
ATOM 2493 O O . GLY A 1 316 ? -6.257 5.162 -2.081 1.00 96.81 316 GLY A O 1
ATOM 2494 N N . ASN A 1 317 ? -6.884 6.742 -0.615 1.00 96.25 317 ASN A N 1
ATOM 2495 C CA . ASN A 1 317 ? -6.114 7.811 -1.249 1.00 96.25 317 ASN A CA 1
ATOM 2496 C C . ASN A 1 317 ? -4.605 7.604 -1.031 1.00 96.25 317 ASN A C 1
ATOM 2498 O O . ASN A 1 317 ? -3.828 7.778 -1.969 1.00 96.25 317 ASN A O 1
ATOM 2502 N N . ASP A 1 318 ? -4.198 7.181 0.166 1.00 96.69 318 ASP A N 1
ATOM 2503 C CA . ASP A 1 318 ? -2.791 6.960 0.516 1.00 96.69 318 ASP A CA 1
ATOM 2504 C C . ASP A 1 318 ? -2.199 5.745 -0.225 1.00 96.69 318 ASP A C 1
ATOM 2506 O O . ASP A 1 318 ? -1.089 5.825 -0.763 1.00 96.69 318 ASP A O 1
ATOM 2510 N N . ALA A 1 319 ? -2.976 4.674 -0.419 1.00 98.06 319 ALA A N 1
ATOM 2511 C CA . ALA A 1 319 ? -2.603 3.557 -1.290 1.00 98.06 319 ALA A CA 1
ATOM 2512 C C . ALA A 1 319 ? -2.439 3.998 -2.757 1.00 98.06 319 ALA A C 1
ATOM 2514 O O . ALA A 1 319 ? -1.527 3.547 -3.451 1.00 98.06 319 ALA A O 1
ATOM 2515 N N . MET A 1 320 ? -3.300 4.896 -3.255 1.00 97.50 320 MET A N 1
ATOM 2516 C CA . MET A 1 320 ? -3.170 5.460 -4.607 1.00 97.50 320 MET A CA 1
ATOM 2517 C C . MET A 1 320 ? -1.890 6.292 -4.737 1.00 97.50 320 MET A C 1
ATOM 2519 O O . MET A 1 320 ? -1.116 6.069 -5.669 1.00 97.50 320 MET A O 1
ATOM 2523 N N . TRP A 1 321 ? -1.609 7.188 -3.783 1.00 97.50 321 TRP A N 1
ATOM 2524 C CA . TRP A 1 321 ? -0.396 8.013 -3.811 1.00 97.50 321 TRP A CA 1
ATOM 2525 C C . TRP A 1 321 ? 0.869 7.159 -3.702 1.00 97.50 321 TRP A C 1
ATOM 2527 O O . TRP A 1 321 ? 1.850 7.420 -4.401 1.00 97.50 321 TRP A O 1
ATOM 2537 N N . THR A 1 322 ? 0.824 6.102 -2.891 1.00 97.88 322 THR A N 1
ATOM 2538 C CA . THR A 1 322 ? 1.885 5.091 -2.790 1.00 97.88 322 THR A CA 1
ATOM 2539 C C . THR A 1 322 ? 2.149 4.430 -4.139 1.00 97.88 322 THR A C 1
ATOM 2541 O O . THR A 1 322 ? 3.295 4.383 -4.593 1.00 97.88 322 THR A O 1
ATOM 2544 N N . LEU A 1 323 ? 1.097 3.975 -4.826 1.00 97.94 323 LEU A N 1
ATOM 2545 C CA . LEU A 1 323 ? 1.221 3.356 -6.144 1.00 97.94 323 LEU A CA 1
ATOM 2546 C C . LEU A 1 323 ? 1.762 4.330 -7.193 1.00 97.94 323 LEU A C 1
ATOM 2548 O O . LEU A 1 323 ? 2.583 3.950 -8.024 1.00 97.94 323 LEU A O 1
ATOM 2552 N N . TRP A 1 324 ? 1.316 5.586 -7.154 1.00 97.25 324 TRP A N 1
ATOM 2553 C CA . TRP A 1 324 ? 1.758 6.614 -8.090 1.00 97.25 324 TRP A CA 1
ATOM 2554 C C . TRP A 1 324 ? 3.245 6.928 -7.922 1.00 97.25 324 TRP A C 1
ATOM 2556 O O . TRP A 1 324 ? 3.995 6.894 -8.896 1.00 97.25 324 TRP A O 1
ATOM 2566 N N . ILE A 1 325 ? 3.703 7.141 -6.684 1.00 95.56 325 ILE A N 1
ATOM 2567 C CA . ILE A 1 325 ? 5.128 7.326 -6.380 1.00 95.56 325 ILE A CA 1
ATOM 2568 C C . ILE A 1 325 ? 5.949 6.122 -6.848 1.00 95.56 325 ILE A C 1
ATOM 2570 O O . ILE A 1 325 ? 7.030 6.287 -7.416 1.00 95.56 325 ILE A O 1
ATOM 2574 N N . PHE A 1 326 ? 5.446 4.905 -6.642 1.00 95.25 326 PHE A N 1
ATOM 2575 C CA . PHE A 1 326 ? 6.101 3.713 -7.162 1.00 95.25 326 PHE A CA 1
ATOM 2576 C C . PHE A 1 326 ? 6.202 3.739 -8.697 1.00 95.25 326 PHE A C 1
ATOM 2578 O O . PHE A 1 326 ? 7.291 3.545 -9.241 1.00 95.25 326 PHE A O 1
ATOM 2585 N N . ALA A 1 327 ? 5.113 4.061 -9.400 1.00 95.19 327 ALA A N 1
ATOM 2586 C CA . ALA A 1 327 ? 5.095 4.154 -10.859 1.00 95.19 327 ALA A CA 1
ATOM 2587 C C . ALA A 1 327 ? 6.109 5.185 -11.393 1.00 95.19 327 ALA A C 1
ATOM 2589 O O . ALA A 1 327 ? 6.770 4.922 -12.398 1.00 95.19 327 ALA A O 1
ATOM 2590 N N . LYS A 1 328 ? 6.329 6.306 -10.683 1.00 93.00 328 LYS A N 1
ATOM 2591 C CA . LYS A 1 328 ? 7.383 7.289 -11.016 1.00 93.00 328 LYS A CA 1
ATOM 2592 C C . LYS A 1 328 ? 8.791 6.690 -11.017 1.00 93.00 328 LYS A C 1
ATOM 2594 O O . LYS A 1 328 ? 9.652 7.191 -11.737 1.00 93.00 328 LYS A O 1
ATOM 2599 N N . LYS A 1 329 ? 9.041 5.648 -10.219 1.00 89.75 329 LYS A N 1
ATOM 2600 C CA . LYS A 1 329 ? 10.340 4.966 -10.136 1.00 89.75 329 LYS A CA 1
ATOM 2601 C C . LYS A 1 329 ? 10.441 3.695 -10.967 1.00 89.75 329 LYS A C 1
ATOM 2603 O O . LYS A 1 329 ? 11.565 3.289 -11.254 1.00 89.75 329 LYS A O 1
ATOM 2608 N N . LEU A 1 330 ? 9.318 3.104 -11.377 1.00 91.06 330 LEU A N 1
ATOM 2609 C CA . LEU A 1 330 ? 9.281 1.785 -12.010 1.00 91.06 330 LEU A CA 1
ATOM 2610 C C . LEU A 1 330 ? 10.279 1.655 -13.165 1.00 91.06 330 LEU A C 1
ATOM 2612 O O . LEU A 1 330 ? 11.049 0.703 -13.187 1.00 91.06 330 LEU A O 1
ATOM 2616 N N . ARG A 1 331 ? 10.347 2.637 -14.074 1.00 87.62 331 ARG A N 1
ATOM 2617 C CA . ARG A 1 331 ? 11.298 2.600 -15.200 1.00 87.62 331 ARG A CA 1
ATOM 2618 C C . ARG A 1 331 ? 12.754 2.439 -14.759 1.00 87.62 331 ARG A C 1
ATOM 2620 O O . ARG A 1 331 ? 13.491 1.679 -15.371 1.00 87.62 331 ARG A O 1
ATOM 2627 N N . HIS A 1 332 ? 13.170 3.092 -13.677 1.00 87.00 332 HIS A N 1
ATOM 2628 C CA . HIS A 1 332 ? 14.540 2.979 -13.160 1.00 87.00 332 HIS A CA 1
ATOM 2629 C C . HIS A 1 332 ? 14.824 1.626 -12.495 1.00 87.00 332 HIS A C 1
ATOM 2631 O O . HIS A 1 332 ? 15.974 1.334 -12.168 1.00 87.00 332 HIS A O 1
ATOM 2637 N N . MET A 1 333 ? 13.789 0.820 -12.279 1.00 88.81 333 MET A N 1
ATOM 2638 C CA . MET A 1 333 ? 13.831 -0.467 -11.591 1.00 88.81 333 MET A CA 1
ATOM 2639 C C . MET A 1 333 ? 13.659 -1.638 -12.559 1.00 88.81 333 MET A C 1
ATOM 2641 O O . MET A 1 333 ? 13.571 -2.779 -12.119 1.00 88.81 333 MET A O 1
ATOM 2645 N N . LEU A 1 334 ? 13.607 -1.363 -13.863 1.00 90.31 334 LEU A N 1
ATOM 2646 C CA . LEU A 1 334 ? 13.537 -2.374 -14.905 1.00 90.31 334 LEU A CA 1
ATOM 2647 C C . LEU A 1 334 ? 14.924 -2.631 -15.503 1.00 90.31 334 LEU A C 1
ATOM 2649 O O . LEU A 1 334 ? 15.728 -1.711 -15.671 1.00 90.31 334 LEU A O 1
ATOM 2653 N N . MET A 1 335 ? 15.168 -3.882 -15.872 1.00 92.19 335 MET A N 1
ATOM 2654 C CA . MET A 1 335 ? 16.317 -4.333 -16.653 1.00 92.19 335 MET A CA 1
ATOM 2655 C C . MET A 1 335 ? 15.854 -5.218 -17.805 1.00 92.19 335 MET A C 1
ATOM 2657 O O . MET A 1 335 ? 14.752 -5.764 -17.773 1.00 92.19 335 MET A O 1
ATOM 2661 N N . VAL A 1 336 ? 16.699 -5.369 -18.820 1.00 92.06 336 VAL A N 1
ATOM 2662 C CA . VAL A 1 336 ? 16.465 -6.349 -19.884 1.00 92.06 336 VAL A CA 1
ATOM 2663 C C . VAL A 1 336 ? 16.588 -7.749 -19.277 1.00 92.06 336 VAL A C 1
ATOM 2665 O O . VAL A 1 336 ? 17.542 -8.020 -18.549 1.00 92.06 336 VAL A O 1
ATOM 2668 N N . SER A 1 337 ? 15.605 -8.606 -19.540 1.00 91.88 337 SER A N 1
ATOM 2669 C CA . SER A 1 337 ? 15.622 -10.021 -19.151 1.00 91.88 337 SER A CA 1
ATOM 2670 C C . SER A 1 337 ? 16.784 -10.784 -19.791 1.00 91.88 337 SER A C 1
ATOM 2672 O O . SER A 1 337 ? 17.310 -10.381 -20.828 1.00 91.88 337 SER A O 1
ATOM 2674 N N . ASP A 1 338 ? 17.136 -11.939 -19.224 1.00 88.81 338 ASP A N 1
ATOM 2675 C CA . ASP A 1 338 ? 18.184 -12.809 -19.775 1.00 88.81 338 ASP A CA 1
ATOM 2676 C C . ASP A 1 338 ? 17.873 -13.293 -21.205 1.00 88.81 338 ASP A C 1
ATOM 2678 O O . ASP A 1 338 ? 18.792 -13.569 -21.974 1.00 88.81 338 ASP A O 1
ATOM 2682 N N . SER A 1 339 ? 16.588 -13.372 -21.585 1.00 89.44 339 SER A N 1
ATOM 2683 C CA . SER A 1 339 ? 16.171 -13.703 -22.955 1.00 89.44 339 SER A CA 1
ATOM 2684 C C . SER A 1 339 ? 16.352 -12.544 -23.939 1.00 89.44 339 SER A C 1
ATOM 2686 O O . SER A 1 339 ? 16.386 -12.772 -25.145 1.00 89.44 339 SER A O 1
ATOM 2688 N N . GLY A 1 340 ? 16.465 -11.304 -23.453 1.00 89.94 340 GLY A N 1
ATOM 2689 C CA . GLY A 1 340 ? 16.543 -10.107 -24.288 1.00 89.94 340 GLY A CA 1
ATOM 2690 C C . GLY A 1 340 ? 15.210 -9.658 -24.898 1.00 89.94 340 GLY A C 1
ATOM 2691 O O . GLY A 1 340 ? 15.199 -8.697 -25.664 1.00 89.94 340 GLY A O 1
ATOM 2692 N N . GLU A 1 341 ? 14.098 -10.327 -24.582 1.00 90.94 341 GLU A N 1
ATOM 2693 C CA . GLU A 1 341 ? 12.800 -10.108 -25.245 1.00 90.94 341 GLU A CA 1
ATOM 2694 C C . GLU A 1 341 ? 11.862 -9.176 -24.467 1.00 90.94 341 GLU A C 1
ATOM 2696 O O . GLU A 1 341 ? 10.971 -8.557 -25.047 1.00 90.94 341 GLU A O 1
ATOM 2701 N N . GLU A 1 342 ? 12.066 -9.050 -23.157 1.00 90.69 342 GLU A N 1
ATOM 2702 C CA . GLU A 1 342 ? 11.217 -8.251 -22.271 1.00 90.69 342 GLU A CA 1
ATOM 2703 C C . GLU A 1 342 ? 12.016 -7.523 -21.184 1.00 90.69 342 GLU A C 1
ATOM 2705 O O . GLU A 1 342 ? 13.158 -7.877 -20.873 1.00 90.69 342 GLU A O 1
ATOM 2710 N N . MET A 1 343 ? 11.391 -6.511 -20.583 1.00 91.31 343 MET A N 1
ATOM 2711 C CA . MET A 1 343 ? 11.881 -5.812 -19.399 1.00 91.31 343 MET A CA 1
ATOM 2712 C C . MET A 1 343 ? 11.311 -6.456 -18.131 1.00 91.31 343 MET A C 1
ATOM 2714 O O . MET A 1 343 ? 10.096 -6.600 -17.993 1.00 91.31 343 MET A O 1
ATOM 2718 N N . VAL A 1 344 ? 12.176 -6.783 -17.174 1.00 92.44 344 VAL A N 1
ATOM 2719 C CA . VAL A 1 344 ? 11.824 -7.391 -15.880 1.00 92.44 344 VAL A CA 1
ATOM 2720 C C . VAL A 1 344 ? 12.296 -6.518 -14.723 1.00 92.44 344 VAL A C 1
ATOM 2722 O O . VAL A 1 344 ? 13.168 -5.666 -14.894 1.00 92.44 344 VAL A O 1
ATOM 2725 N N . LEU A 1 345 ? 11.721 -6.712 -13.535 1.00 90.06 345 LEU A N 1
ATOM 2726 C CA . LEU A 1 345 ? 12.171 -6.022 -12.325 1.00 90.06 345 LEU A CA 1
ATOM 2727 C C . LEU A 1 345 ? 13.609 -6.422 -11.966 1.00 90.06 345 LEU A C 1
ATOM 2729 O O . LEU A 1 345 ? 13.916 -7.597 -11.771 1.00 90.06 345 LEU A O 1
ATOM 2733 N N . ASP A 1 346 ? 14.475 -5.425 -11.818 1.00 88.44 346 ASP A N 1
ATOM 2734 C CA . ASP A 1 346 ? 15.848 -5.587 -11.356 1.00 88.44 346 ASP A CA 1
ATOM 2735 C C . ASP A 1 346 ? 15.884 -5.599 -9.826 1.00 88.44 346 ASP A C 1
ATOM 2737 O O . ASP A 1 346 ? 16.067 -4.561 -9.180 1.00 88.44 346 ASP A O 1
ATOM 2741 N N . TYR A 1 347 ? 15.714 -6.786 -9.236 1.00 79.75 347 TYR A N 1
ATOM 2742 C CA . TYR A 1 347 ? 15.698 -6.976 -7.782 1.00 79.75 347 TYR A CA 1
ATOM 2743 C C . TYR A 1 347 ? 16.976 -6.491 -7.065 1.00 79.75 347 TYR A C 1
ATOM 2745 O O . TYR A 1 347 ? 16.938 -6.242 -5.859 1.00 79.75 347 TYR A O 1
ATOM 2753 N N . SER A 1 348 ? 18.083 -6.273 -7.785 1.00 74.75 348 SER A N 1
ATOM 2754 C CA . SER A 1 348 ? 19.321 -5.728 -7.213 1.00 74.75 348 SER A CA 1
ATOM 2755 C C . SER A 1 348 ? 19.253 -4.222 -6.927 1.00 74.75 348 SER A C 1
ATOM 2757 O O . SER A 1 348 ? 19.958 -3.729 -6.045 1.00 74.75 348 SER A O 1
ATOM 2759 N N . ARG A 1 349 ? 18.378 -3.485 -7.626 1.00 71.62 349 ARG A N 1
ATOM 2760 C CA . ARG A 1 349 ? 18.186 -2.031 -7.452 1.00 71.62 349 ARG A CA 1
ATOM 2761 C C . ARG A 1 349 ? 17.295 -1.672 -6.278 1.00 71.62 349 ARG A C 1
ATOM 2763 O O . ARG A 1 349 ? 17.174 -0.500 -5.918 1.00 71.62 349 ARG A O 1
ATOM 2770 N N . PHE A 1 350 ? 16.656 -2.665 -5.683 1.00 70.19 350 PHE A N 1
ATOM 2771 C CA . PHE A 1 350 ? 15.862 -2.461 -4.494 1.00 70.19 350 PHE A CA 1
ATOM 2772 C C . PHE A 1 350 ? 16.831 -2.356 -3.325 1.00 70.19 350 PHE A C 1
ATOM 2774 O O . PHE A 1 350 ? 17.685 -3.235 -3.175 1.00 70.19 350 PHE A O 1
ATOM 2781 N N . PRO A 1 351 ? 16.732 -1.306 -2.490 1.00 60.38 351 PRO A N 1
ATOM 2782 C CA . PRO A 1 351 ? 17.446 -1.283 -1.232 1.00 60.38 351 PRO A CA 1
ATOM 2783 C C . PRO A 1 351 ? 16.989 -2.529 -0.491 1.00 60.38 351 PRO A C 1
ATOM 2785 O O . PRO A 1 351 ? 15.835 -2.626 -0.069 1.00 60.38 351 PRO A O 1
ATOM 2788 N N . THR A 1 352 ? 17.871 -3.530 -0.468 1.00 46.53 352 THR A N 1
ATOM 2789 C CA . THR A 1 352 ? 17.581 -4.815 0.145 1.00 46.53 352 THR A CA 1
ATOM 2790 C C . THR A 1 352 ? 17.017 -4.517 1.516 1.00 46.53 352 THR A C 1
ATOM 2792 O O . THR A 1 352 ? 17.575 -3.708 2.269 1.00 46.53 352 THR A O 1
ATOM 2795 N N . LYS A 1 353 ? 15.904 -5.180 1.851 1.00 45.97 353 LYS A N 1
ATOM 2796 C CA . LYS A 1 353 ? 15.571 -5.411 3.250 1.00 45.97 353 LYS A CA 1
ATOM 2797 C C . LYS A 1 353 ? 16.894 -5.664 3.961 1.00 45.97 353 LYS A C 1
ATOM 2799 O O . LYS A 1 353 ? 17.700 -6.492 3.516 1.00 45.97 353 LYS A O 1
ATOM 2804 N N . VAL A 1 354 ? 17.120 -4.988 5.080 1.00 41.22 354 VAL A N 1
ATOM 2805 C CA . VAL A 1 354 ? 17.960 -5.587 6.107 1.00 41.22 354 VAL A CA 1
ATOM 2806 C C . VAL A 1 354 ? 17.205 -6.853 6.502 1.00 41.22 354 VAL A C 1
ATOM 2808 O O . VAL A 1 354 ? 16.417 -6.835 7.437 1.00 41.22 354 VAL A O 1
ATOM 2811 N N . LEU A 1 355 ? 17.361 -7.925 5.711 1.00 43.06 355 LEU A N 1
ATOM 2812 C CA . LEU A 1 355 ? 16.903 -9.253 6.059 1.00 43.06 355 LEU A CA 1
ATOM 2813 C C . LEU A 1 355 ? 17.482 -9.470 7.441 1.00 43.06 355 LEU A C 1
ATOM 2815 O O . LEU A 1 355 ? 18.704 -9.333 7.629 1.00 43.06 355 LEU A O 1
ATOM 2819 N N . SER A 1 356 ? 16.608 -9.738 8.400 1.00 44.91 356 SER A N 1
ATOM 2820 C CA . SER A 1 356 ? 17.046 -10.134 9.723 1.00 44.91 356 SER A CA 1
ATOM 2821 C C . SER A 1 356 ? 18.048 -11.282 9.566 1.00 44.91 356 SER A C 1
ATOM 2823 O O . SER A 1 356 ? 18.008 -12.052 8.597 1.00 44.91 356 SER A O 1
ATOM 2825 N N . LYS A 1 357 ? 18.988 -11.416 10.509 1.00 39.91 357 LYS A N 1
ATOM 2826 C CA . LYS A 1 357 ? 19.942 -12.541 10.483 1.00 39.91 357 LYS A CA 1
ATOM 2827 C C . LYS A 1 357 ? 19.224 -13.892 10.317 1.00 39.91 357 LYS A C 1
ATOM 2829 O O . LYS A 1 357 ? 19.776 -14.784 9.685 1.00 39.91 357 LYS A O 1
ATOM 2834 N N . LEU A 1 358 ? 17.997 -13.999 10.833 1.00 41.25 358 LEU A N 1
ATOM 2835 C CA . LEU A 1 358 ? 17.143 -15.177 10.746 1.00 41.25 358 LEU A CA 1
ATOM 2836 C C . LEU A 1 358 ? 16.613 -15.434 9.326 1.00 41.25 358 LEU A C 1
ATOM 2838 O O . LEU A 1 358 ? 16.687 -16.560 8.850 1.00 41.25 358 LEU A O 1
ATOM 2842 N N . GLU A 1 359 ? 16.141 -14.408 8.615 1.00 47.00 359 GLU A N 1
ATOM 2843 C CA . GLU A 1 359 ? 15.653 -14.561 7.235 1.00 47.00 359 GLU A CA 1
ATOM 2844 C C . GLU A 1 359 ? 16.788 -14.904 6.264 1.00 47.00 359 GLU A C 1
ATOM 2846 O O . GLU A 1 359 ? 16.620 -15.768 5.406 1.00 47.00 359 GLU A O 1
ATOM 2851 N N . ARG A 1 360 ? 17.977 -14.304 6.441 1.00 45.19 360 ARG A N 1
ATOM 2852 C CA . ARG A 1 360 ? 19.170 -14.696 5.664 1.00 45.19 360 ARG A CA 1
ATOM 2853 C C . ARG A 1 360 ? 19.540 -16.153 5.915 1.00 45.19 360 ARG A C 1
ATOM 2855 O O . ARG A 1 360 ? 19.858 -16.870 4.973 1.00 45.19 360 ARG A O 1
ATOM 2862 N N . TRP A 1 361 ? 19.492 -16.581 7.175 1.00 56.75 361 TRP A N 1
ATOM 2863 C CA . TRP A 1 361 ? 19.790 -17.959 7.550 1.00 56.75 361 TRP A CA 1
ATOM 2864 C C . TRP A 1 361 ? 18.774 -18.938 6.946 1.00 56.75 361 TRP A C 1
ATOM 2866 O O . TRP A 1 361 ? 19.186 -19.917 6.335 1.00 56.75 361 TRP A O 1
ATOM 2876 N N . ASN A 1 362 ? 17.474 -18.634 7.007 1.00 51.84 362 ASN A N 1
ATOM 2877 C CA . ASN A 1 362 ? 16.418 -19.474 6.432 1.00 51.84 362 ASN A CA 1
ATOM 2878 C C . ASN A 1 362 ? 16.544 -19.622 4.909 1.00 51.84 362 ASN A C 1
ATOM 2880 O O . ASN A 1 362 ? 16.372 -20.723 4.396 1.00 51.84 362 ASN A O 1
ATOM 2884 N N . ILE A 1 363 ? 16.877 -18.547 4.187 1.00 56.34 363 ILE A N 1
ATOM 2885 C CA . ILE A 1 363 ? 17.074 -18.594 2.728 1.00 56.34 363 ILE A CA 1
ATOM 2886 C C . ILE A 1 363 ? 18.294 -19.452 2.372 1.00 56.34 363 ILE A C 1
ATOM 2888 O O . ILE A 1 363 ? 18.202 -20.324 1.510 1.00 56.34 363 ILE A O 1
ATOM 2892 N N . ILE A 1 364 ? 19.424 -19.249 3.061 1.00 60.34 364 ILE A N 1
ATOM 2893 C CA . ILE A 1 364 ? 20.649 -20.035 2.840 1.00 60.34 364 ILE A CA 1
ATOM 2894 C C . ILE A 1 364 ? 20.398 -21.514 3.156 1.00 60.34 364 ILE A C 1
ATOM 2896 O O . ILE A 1 364 ? 20.789 -22.386 2.382 1.00 60.34 364 ILE A O 1
ATOM 2900 N N . HIS A 1 365 ? 19.705 -21.801 4.256 1.00 57.06 365 HIS A N 1
ATOM 2901 C CA . HIS A 1 365 ? 19.420 -23.166 4.682 1.00 57.06 365 HIS A CA 1
ATOM 2902 C C . HIS A 1 365 ? 18.406 -23.864 3.761 1.00 57.06 365 HIS A C 1
ATOM 2904 O O . HIS A 1 365 ? 18.565 -25.044 3.457 1.00 57.06 365 HIS A O 1
ATOM 2910 N N . ALA A 1 366 ? 17.384 -23.157 3.269 1.00 58.53 366 ALA A N 1
ATOM 2911 C CA . ALA A 1 366 ? 16.435 -23.699 2.297 1.00 58.53 366 ALA A CA 1
ATOM 2912 C C . ALA A 1 366 ? 17.118 -24.023 0.957 1.00 58.53 366 ALA A C 1
ATOM 2914 O O . ALA A 1 366 ? 16.894 -25.096 0.402 1.00 58.53 366 ALA A O 1
ATOM 2915 N N . ALA A 1 367 ? 18.007 -23.147 0.476 1.00 56.31 367 ALA A N 1
ATOM 2916 C CA . ALA A 1 367 ? 18.793 -23.396 -0.731 1.00 56.31 367 ALA A CA 1
ATOM 2917 C C . ALA A 1 367 ? 19.726 -24.613 -0.574 1.00 56.31 367 ALA A C 1
ATOM 2919 O O . ALA A 1 367 ? 19.799 -25.447 -1.474 1.00 56.31 367 ALA A O 1
ATOM 2920 N N . GLN A 1 368 ? 20.379 -24.760 0.586 1.00 60.81 368 GLN A N 1
ATOM 2921 C CA . GLN A 1 368 ? 21.217 -25.925 0.896 1.00 60.81 368 GLN A CA 1
ATOM 2922 C C . GLN A 1 368 ? 20.412 -27.231 0.954 1.00 60.81 368 GLN A C 1
ATOM 2924 O O . GLN A 1 368 ? 20.871 -28.246 0.438 1.00 60.81 368 GLN A O 1
ATOM 2929 N N . LEU A 1 369 ? 19.202 -27.214 1.524 1.00 60.44 369 LEU A N 1
ATOM 2930 C CA . LEU A 1 369 ? 18.330 -28.393 1.571 1.00 60.44 369 LEU A CA 1
ATOM 2931 C C . LEU A 1 369 ? 17.872 -28.838 0.178 1.00 60.44 369 LEU A C 1
ATOM 2933 O O . LEU A 1 369 ? 17.902 -30.031 -0.113 1.00 60.44 369 LEU A O 1
ATOM 2937 N N . VAL A 1 370 ? 17.508 -27.900 -0.700 1.00 64.62 370 VAL A N 1
ATOM 2938 C CA . VAL A 1 370 ? 17.148 -28.209 -2.096 1.00 64.62 370 VAL A CA 1
ATOM 2939 C C . VAL A 1 370 ? 18.349 -28.776 -2.858 1.00 64.62 370 VAL A C 1
ATOM 2941 O O . VAL A 1 370 ? 18.206 -29.720 -3.633 1.00 64.62 370 VAL A O 1
ATOM 2944 N N . GLN A 1 371 ? 19.547 -28.245 -2.611 1.00 64.44 371 GLN A N 1
ATOM 2945 C CA . GLN A 1 371 ? 20.775 -28.710 -3.255 1.00 64.44 371 GLN A CA 1
ATOM 2946 C C . GLN A 1 371 ? 21.176 -30.122 -2.796 1.00 64.44 371 GLN A C 1
ATOM 2948 O O . GLN A 1 371 ? 21.600 -30.930 -3.619 1.00 64.44 371 GLN A O 1
ATOM 2953 N N . LEU A 1 372 ? 20.982 -30.444 -1.512 1.00 62.44 372 LEU A N 1
ATOM 2954 C CA . LEU A 1 372 ? 21.184 -31.791 -0.970 1.00 62.44 372 LEU A CA 1
ATOM 2955 C C . LEU A 1 372 ? 20.147 -32.785 -1.512 1.00 62.44 372 LEU A C 1
ATOM 2957 O O . LEU A 1 372 ? 20.515 -33.877 -1.936 1.00 62.44 372 LEU A O 1
ATOM 2961 N N . GLN A 1 373 ? 18.874 -32.388 -1.597 1.00 65.56 373 GLN A N 1
ATOM 2962 C CA . GLN A 1 373 ? 17.824 -33.221 -2.195 1.00 65.56 373 GLN A CA 1
ATOM 2963 C C . GLN A 1 373 ? 18.086 -33.506 -3.678 1.00 65.56 373 GLN A C 1
ATOM 2965 O O . GLN A 1 373 ? 17.884 -34.628 -4.127 1.00 65.56 373 GLN A O 1
ATOM 2970 N N . ALA A 1 374 ? 18.593 -32.533 -4.439 1.00 61.97 374 ALA A N 1
ATOM 2971 C CA . ALA A 1 374 ? 18.965 -32.744 -5.837 1.00 61.97 374 ALA A CA 1
ATOM 2972 C C . ALA A 1 374 ? 20.173 -33.690 -6.006 1.00 61.97 374 ALA A C 1
ATOM 2974 O O . ALA A 1 374 ? 20.276 -34.375 -7.020 1.00 61.97 374 ALA A O 1
ATOM 2975 N N . GLN A 1 375 ? 21.080 -33.751 -5.024 1.00 60.22 375 GLN A N 1
ATOM 2976 C CA . GLN A 1 375 ? 22.238 -34.652 -5.045 1.00 60.22 375 GLN A CA 1
ATOM 2977 C C . GLN A 1 375 ? 21.884 -36.091 -4.642 1.00 60.22 375 GLN A C 1
ATOM 2979 O O . GLN A 1 375 ? 22.473 -37.028 -5.177 1.00 60.22 375 GLN A O 1
ATOM 2984 N N . GLU A 1 376 ? 20.897 -36.284 -3.765 1.00 51.16 376 GLU A N 1
ATOM 2985 C CA . GLU A 1 376 ? 20.408 -37.619 -3.385 1.00 51.16 376 GLU A CA 1
ATOM 2986 C C . GLU A 1 376 ? 19.591 -38.310 -4.492 1.00 51.16 376 GLU A C 1
ATOM 2988 O O . GLU A 1 376 ? 19.451 -39.527 -4.474 1.00 51.16 376 GLU A O 1
ATOM 2993 N N . TRP A 1 377 ? 19.096 -37.574 -5.493 1.00 44.34 377 TRP A N 1
ATOM 2994 C CA . TRP A 1 377 ? 18.343 -38.138 -6.628 1.00 44.34 377 TRP A CA 1
ATOM 2995 C C . TRP A 1 377 ? 19.230 -38.662 -7.772 1.00 44.34 377 TRP A C 1
ATOM 2997 O O . TRP A 1 377 ? 18.719 -39.127 -8.792 1.00 44.34 377 TRP A O 1
ATOM 3007 N N . HIS A 1 378 ? 20.555 -38.601 -7.611 1.00 43.94 378 HIS A N 1
ATOM 3008 C CA . HIS A 1 378 ? 21.538 -39.077 -8.588 1.00 43.94 378 HIS A CA 1
ATOM 3009 C C . HIS A 1 378 ? 22.343 -40.309 -8.126 1.00 43.94 378 HIS A C 1
ATOM 3011 O O . HIS A 1 378 ? 23.375 -40.603 -8.732 1.00 43.94 378 HIS A O 1
ATOM 3017 N N . TYR A 1 379 ? 21.869 -41.046 -7.112 1.00 40.84 379 TYR A N 1
ATOM 3018 C CA . TYR A 1 379 ? 22.443 -42.329 -6.678 1.00 40.84 379 TYR A CA 1
ATOM 3019 C C . TYR A 1 379 ? 21.454 -43.490 -6.749 1.00 40.84 379 TYR A C 1
ATOM 3021 O O . TYR A 1 379 ? 20.296 -43.314 -6.311 1.00 40.84 379 TYR A O 1
#

Sequence (379 aa):
MSRPIFTFAGLSNCFKNCKTASDKVEAIALYGKLRKSVEHKIIPAYWGEDDQHQFTVELFLDVGPSWMDVLYLGGTSCGTSETETHERCCASLIERVWTMTRADECGLAWDVGSSSRRLSSTSTDEGSMPALPIKPYVFIAIDLEATTEPWENYRSGTKYPQGTPTQIGISILRATGESADLFAKDPRSSVGTEFRHIQVKEFTRYRTRVGKLKHKDAGFLYGKTDFIALEKVNEQILKLIANESKHGEVILVGHAIQNDQKFLEQANIRAFHDFFPGALDTQALHLDAAHRKCRSLQNLVWSYDETLGAGWHNAGNDAMWTLWIFAKKLRHMLMVSDSGEEMVLDYSRFPTKVLSKLERWNIIHAAQLVQLQAQEWHY

Foldseek 3Di:
DDDDDDDPVVLVVCVVPADALVSSVVSVCVNFPKDKDKDWDFDDDPPPDDTQIKIKIWIWTQPDPDPVSIDGQDMDTDDSDPVVRVSVRSVSSVVSVVVVVVVVVVDDDDDDDDDDDDPDDPPPPPPPDPPFWAAWEKEKFKFFDWAQAWDAQPVPRDIAGGLATQKMKIKIAGRGDCRLVVCLVPLLDPRRIDIAMEGAQSCPVPAHPDPVLRDDDLDQPNDHYHYHHLVCPLVVLLVVVVVSVVRGHYAYEYAVCVSVVVSCVSSVRCSCVVRVVRHAHLQQLPQDPVPRDRDDLLVLLVVVPVVDDGSPSRRRSSSSSRSNSCSNCQVVQWDQDPVNRHIYGNPVSGPDPPQPPVNVVVVVVVVVVVVVVVVVVVD

pLDDT: mean 73.18, std 21.97, range [24.94, 98.69]

Nearest PDB structures (foldseek):
  9ava-assembly4_H  TM=5.822E-01  e=1.280E-04  Homo sapiens
  7m30-assembly1_D  TM=3.494E-01  e=3.462E+00  Human betaherpesvirus 5
  6q0w-assembly1_C  TM=2.050E-01  e=4.612E+00  Homo sapiens

Organism: NCBI:txid61207

Radius of gyration: 26.57 Å; Cα contacts (8 Å, |Δi|>4): 573; chains: 1; bounding box: 75×76×60 Å

Secondary structure (DSSP, 8-state):
-PPP---THHHHHHHTT--SHHHHHHHHHTTS-EEEEEEEEEE--TTSSPPEEEEEEEEEEE-SSSTT-EEEEEEE---SSHHHHHHHHHHHHHHHHHHHHHHHTS---------------------PPP-PPBP-EEEEEEEEEE-SS-EE-TTT--EE-TT-EEEEEEEEEEESTTHHHHHHH-TT--TTEEEEEEEEGGGGG---S-GGG-S-----TTS-EEEE-HHHHHHHHHHHHHHHTTSSEEEEEESSHHHHHHHHHHTT--TTGGGGGG-EEHHHHT--TTT--PPPHHHHHHHH-TT----TT-HHHHHHHHHHHHHHHHGGGEEE-TTSSSEEE-GGGS------HHHHHHHHHHHHHHHHHHHHTT-

InterPro domains:
  IPR012337 Ribonuclease H-like superfamily [SSF53098] (138-332)
  IPR013520 Ribonuclease H-like domain [SM00479] (138-335)
  IPR036397 Ribonuclease H superfamily [G3DSA:3.30.420.10] (133-338)
  IPR040151 Gfd2/YDR514C-like [PTHR28083] (132-333)
  IPR048519 Gfd2/YDR514C-like, C-terminal domain [PF21762] (138-326)

Mean predicted aligned error: 17.61 Å

=== Feature glossary ===
A reading guide for the features in this record.

Start from the sequence.

  · Sequence gives the chain of amino acids in standard one-letter code (A=alanine, C=cysteine, …, Y=tyrosine), read N→C. It is the only feature that is directly encoded by the gene; all structural features are derived from the folded form of this sequence.

Fold it, and you get atomic coordinates and the backbone conformation that goes with them.

  · The mmCIF table is the protein's shape written out atom by atom. For each backbone N, Cα, C, and carbonyl O, it records an (x, y, z) coordinate triple in Å plus the residue type, chain letter, and residue number.

  · Backbone dihedral angles. Every residue except chain termini has a φ (preceding-C → N → Cα → C) and a ψ (N → Cα → C → next-N). They are reported in degrees following the IUPAC sign convention. Secondary structure is essentially a statement about which (φ, ψ) basin each residue occupies.

  · DSSP 8-state secondary structure assigns each residue one of H (α-helix), G (3₁₀-helix), I (π-helix), E (extended β-strand), B (isolated β-bridge), T (hydrogen-bonded turn), S (bend), or '-' (coil). The assignment is computed from backbone hydrogen-bond geometry via the Kabsch–Sander algorithm.

  · P-SEA three-state annotation labels each residue as helix, strand, or coil based purely on the geometry of the Cα trace. It serves as a fallback when the full backbone (and thus DSSP) is unavailable.

Summarize the fold with a handful of shape descriptors and a per-residue structural alphabet.

  · Radius of gyration (Rg) is the root-mean-square distance of Cα atoms from their centroid — a single number for overall size and compactness. A globular domain of N residues has Rg ≈ 2.2·N^0.38 Å; an extended or disordered chain has a much larger Rg. The Cα contact count is the number of residue pairs whose Cα atoms are within 8 Å and are more than four positions apart in sequence — a standard proxy for tertiary packing density. The bounding box is the smallest axis-aligned box enclosing all Cα atoms.

  · Foldseek's 3Di representation compresses backbone geometry into a per-residue letter drawn from a learned twenty-state alphabet. It captures the tertiary interaction pattern around each residue — which residues are packed against it in space, regardless of where they are in sequence.

  · Accessible surface area quantifies burial. A residue with SASA near zero is packed into the hydrophobic core; one with SASA >100 Å² sits on the surface. Computed here via the Shrake–Rupley numerical algorithm with a 1.4 Å probe.

Ask how reliable the model is.

  · For AlphaFold models, the B-factor field carries pLDDT — the model's own estimate of local accuracy on a 0–100 scale. Regions with pLDDT<50 should be treated as essentially unmodeled; they often correspond to intrinsically disordered segments.

  · For experimental (PDB) structures, the B-factor (temperature factor) quantifies the positional spread of each atom in the crystal — a combination of thermal vibration and static disorder — in units of Å². High B-factors mark flexible loops or poorly resolved regions; low B-factors mark the rigid, well-ordered core.

  · PAE(i, j) answers: if I align the predicted and true structures on residue i, how far off (in Å) do I expect residue j to be? A block-diagonal PAE matrix with low values on the blocks and high values off-diagonal is the signature of a multi-domain protein with confidently predicted domains but uncertain inter-domain orientation.

Place it in context: what it resembles, what it is annotated as, and how it looks.

  · Structural nearest neighbors (via Foldseek easy-search vs the PDB). Reported per hit: target PDB id, E-value, and alignment TM-score. A TM-score above ~0.5 is the conventional threshold for 'same fold'.

  · Functional annotations link the protein to curated databases. InterPro entries identify conserved domains and families by matching the sequence against member-database signatures (Pfam, PROSITE, CDD, …). Gene Ontology (GO) terms describe molecular function, biological process, and cellular component in a controlled vocabulary. CATH places the structure in a hierarchical fold classification (Class/Architecture/Topology/Homologous-superfamily). The organism is the source species.

  · Plot images: a contact map (which residues are close in 3D, as an N×N binary image), a Ramachandran scatter (backbone torsion angles, revealing secondary-structure composition at a glance), and — for AlphaFold structures — a PAE heatmap (pairwise prediction confidence).

  · Structure images are PyMOL renders from six orthogonal camera directions. Cartoon representation draws helices as coils and strands as arrows; sticks shows the backbone as bonds; surface shows the solvent-excluded envelope. Rainbow coloring maps sequence position to hue (blue→red, N→C); chain coloring assigns a distinct color per polypeptide.